Protein AF-A0A1G9RM24-F1 (afdb_monomer_lite)

Structure (mmCIF, N/CA/C/O backbone):
data_AF-A0A1G9RM24-F1
#
_entry.id   AF-A0A1G9RM24-F1
#
loop_
_atom_site.group_PDB
_atom_site.id
_atom_site.type_symbol
_atom_site.label_atom_id
_atom_site.label_alt_id
_atom_site.label_comp_id
_atom_site.label_asym_id
_atom_site.label_entity_id
_atom_site.label_seq_id
_atom_site.pdbx_PDB_ins_code
_atom_site.Cartn_x
_atom_site.Cartn_y
_atom_site.Cartn_z
_atom_site.occupancy
_atom_site.B_iso_or_equiv
_atom_site.auth_seq_id
_atom_site.auth_comp_id
_atom_site.auth_asym_id
_atom_site.auth_atom_id
_atom_site.pdbx_PDB_model_num
ATOM 1 N N . MET A 1 1 ? 29.812 5.566 -42.455 1.00 46.69 1 MET A N 1
ATOM 2 C CA . MET A 1 1 ? 30.088 6.665 -41.507 1.00 46.69 1 MET A CA 1
ATOM 3 C C . MET A 1 1 ? 29.855 6.110 -40.119 1.00 46.69 1 MET A C 1
ATOM 5 O O . MET A 1 1 ? 28.805 5.525 -39.901 1.00 46.69 1 MET A O 1
ATOM 9 N N . GLU A 1 2 ? 30.852 6.205 -39.249 1.00 59.94 2 GLU A N 1
ATOM 10 C CA . GLU A 1 2 ? 30.767 5.796 -37.844 1.00 59.94 2 GLU A CA 1
ATOM 11 C C . GLU A 1 2 ? 29.807 6.754 -37.115 1.00 59.94 2 GLU A C 1
ATOM 13 O O . GLU A 1 2 ? 29.920 7.972 -37.275 1.00 59.94 2 GLU A O 1
ATOM 18 N N . TYR A 1 3 ? 28.800 6.228 -36.412 1.00 70.19 3 TYR A N 1
ATOM 19 C CA . TYR A 1 3 ? 27.853 7.056 -35.663 1.00 70.19 3 TYR A CA 1
ATOM 20 C C . TYR A 1 3 ? 28.585 7.717 -34.492 1.00 70.19 3 TYR A C 1
ATOM 22 O O . TYR A 1 3 ? 29.198 7.029 -33.680 1.00 70.19 3 TYR A O 1
ATOM 30 N N . LYS A 1 4 ? 28.518 9.049 -34.396 1.00 71.62 4 LYS A N 1
ATOM 31 C CA . LYS A 1 4 ? 29.083 9.805 -33.274 1.00 71.62 4 LYS A CA 1
ATOM 32 C C . LYS A 1 4 ? 27.942 10.492 -32.518 1.00 71.62 4 LYS A C 1
ATOM 34 O O . LYS A 1 4 ? 27.356 11.424 -33.075 1.00 71.62 4 LYS A O 1
ATOM 39 N N . PRO A 1 5 ? 27.595 10.047 -31.297 1.00 74.31 5 PRO A N 1
ATOM 40 C CA . PRO A 1 5 ? 26.517 10.665 -30.534 1.00 74.31 5 PRO A CA 1
ATOM 41 C C . PRO A 1 5 ? 26.873 12.114 -30.187 1.00 74.31 5 PRO A C 1
ATOM 43 O O . PRO A 1 5 ? 28.010 12.405 -29.814 1.00 74.31 5 PRO A O 1
ATOM 46 N N . GLN A 1 6 ? 25.909 13.029 -30.324 1.00 81.00 6 GLN A N 1
ATOM 47 C CA . GLN A 1 6 ? 26.124 14.457 -30.055 1.00 81.00 6 GLN A CA 1
ATOM 48 C C . GLN A 1 6 ? 25.968 14.803 -28.569 1.00 81.00 6 GLN A C 1
ATOM 50 O O . GLN A 1 6 ? 26.536 15.787 -28.103 1.00 81.00 6 GLN A O 1
ATOM 55 N N . ASN A 1 7 ? 25.204 14.001 -27.827 1.00 90.50 7 ASN A N 1
ATOM 56 C CA . ASN A 1 7 ? 24.943 14.156 -26.399 1.00 90.50 7 ASN A CA 1
ATOM 57 C C . ASN A 1 7 ? 24.588 12.796 -25.761 1.00 90.50 7 ASN A C 1
ATOM 59 O O . ASN A 1 7 ? 24.486 11.779 -26.456 1.00 90.50 7 ASN A O 1
ATOM 63 N N . LEU A 1 8 ? 24.409 12.772 -24.436 1.00 93.44 8 LEU A N 1
ATOM 64 C CA . LEU A 1 8 ? 24.103 11.549 -23.688 1.00 93.44 8 LEU A CA 1
ATOM 65 C C . LEU A 1 8 ? 22.777 10.914 -24.135 1.00 93.44 8 LEU A C 1
ATOM 67 O O . LEU A 1 8 ? 22.719 9.698 -24.303 1.00 93.44 8 LEU A O 1
ATOM 71 N N . MET A 1 9 ? 21.728 11.705 -24.369 1.00 95.06 9 MET A N 1
ATOM 72 C CA . MET A 1 9 ? 20.428 11.170 -24.793 1.00 95.06 9 MET A CA 1
ATOM 73 C C . MET A 1 9 ? 20.490 10.496 -26.170 1.00 95.06 9 MET A C 1
ATOM 75 O O . MET A 1 9 ? 19.939 9.408 -26.343 1.00 95.06 9 MET A O 1
ATOM 79 N N . ASP A 1 10 ? 21.208 11.087 -27.128 1.00 93.56 10 ASP A N 1
ATOM 80 C CA . ASP A 1 10 ? 21.440 10.494 -28.453 1.00 93.56 10 ASP A CA 1
ATOM 81 C C . ASP A 1 10 ? 22.240 9.197 -28.357 1.00 93.56 10 ASP A C 1
ATOM 83 O O . ASP A 1 10 ? 21.997 8.238 -29.097 1.00 93.56 10 ASP A O 1
ATOM 87 N N . ARG A 1 11 ? 23.199 9.155 -27.428 1.00 95.00 11 ARG A N 1
ATOM 88 C CA . ARG A 1 11 ? 23.972 7.952 -27.153 1.00 95.00 11 ARG A CA 1
ATOM 89 C C . ARG A 1 11 ? 23.097 6.847 -26.572 1.00 95.00 11 ARG A C 1
ATOM 91 O O . ARG A 1 11 ? 23.087 5.751 -27.122 1.00 95.00 11 ARG A O 1
ATOM 98 N N . LEU A 1 12 ? 22.345 7.140 -25.510 1.00 96.38 12 LEU A N 1
ATOM 99 C CA . LEU A 1 12 ? 21.439 6.189 -24.864 1.00 96.38 12 LEU A CA 1
ATOM 100 C C . LEU A 1 12 ? 20.434 5.621 -25.867 1.00 96.38 12 LEU A C 1
ATOM 102 O O . LEU A 1 12 ? 20.298 4.404 -25.970 1.00 96.38 12 LEU A O 1
ATOM 106 N N . LYS A 1 13 ? 19.797 6.485 -26.665 1.00 95.31 13 LYS A N 1
ATOM 107 C CA . LYS A 1 13 ? 18.822 6.074 -27.682 1.00 95.31 13 LYS A CA 1
ATOM 108 C C . LYS A 1 13 ? 19.427 5.136 -28.726 1.00 95.31 13 LYS A C 1
ATOM 110 O O . LYS A 1 13 ? 18.808 4.135 -29.070 1.00 95.31 13 LYS A O 1
ATOM 115 N N . HIS A 1 14 ? 20.615 5.453 -29.236 1.00 95.69 14 HIS A N 1
ATOM 116 C CA . HIS A 1 14 ? 21.278 4.625 -30.242 1.00 95.69 14 HIS A CA 1
ATOM 117 C C . HIS A 1 14 ? 21.720 3.272 -29.670 1.00 95.69 14 HIS A C 1
ATOM 119 O O . HIS A 1 14 ? 21.400 2.221 -30.217 1.00 95.69 14 HIS A O 1
ATOM 125 N N . GLU A 1 15 ? 22.408 3.296 -28.531 1.00 96.62 15 GLU A N 1
ATOM 126 C CA . GLU A 1 15 ? 23.032 2.120 -27.915 1.00 96.62 15 GLU A CA 1
ATOM 127 C C . GLU A 1 15 ? 22.024 1.144 -27.295 1.00 96.62 15 GLU A C 1
ATOM 129 O O . GLU A 1 15 ? 22.338 -0.028 -27.090 1.00 96.62 15 GLU A O 1
ATOM 134 N N . THR A 1 16 ? 20.811 1.609 -26.987 1.00 96.75 16 THR A N 1
ATOM 135 C CA . THR A 1 16 ? 19.728 0.765 -26.457 1.00 96.75 16 THR A CA 1
ATOM 136 C C . THR A 1 16 ? 18.682 0.381 -27.508 1.00 96.75 16 THR A C 1
ATOM 138 O O . THR A 1 16 ? 17.772 -0.387 -27.203 1.00 96.75 16 THR A O 1
ATOM 141 N N . GLN A 1 17 ? 18.827 0.820 -28.766 1.00 95.88 17 GLN A N 1
ATOM 142 C CA . GLN A 1 17 ? 17.838 0.588 -29.827 1.00 95.88 17 GLN A CA 1
ATOM 143 C C . GLN A 1 17 ? 17.517 -0.901 -30.044 1.00 95.88 17 GLN A C 1
ATOM 145 O O . GLN A 1 17 ? 16.352 -1.273 -30.206 1.00 95.88 17 GLN A O 1
ATOM 150 N N . LEU A 1 18 ? 18.537 -1.766 -30.034 1.00 96.12 18 LEU A N 1
ATOM 151 C CA . LEU A 1 18 ? 18.345 -3.211 -30.196 1.00 96.12 18 LEU A CA 1
ATOM 152 C C . LEU A 1 18 ? 17.600 -3.833 -29.009 1.00 96.12 18 LEU A C 1
ATOM 154 O O . LEU A 1 18 ? 16.776 -4.719 -29.214 1.00 96.12 18 LEU A O 1
ATOM 158 N N . LEU A 1 19 ? 17.854 -3.353 -27.787 1.00 96.31 19 LEU A N 1
ATOM 159 C CA . LEU A 1 19 ? 17.168 -3.821 -26.579 1.00 96.31 19 LEU A CA 1
ATOM 160 C C . LEU A 1 19 ? 15.694 -3.416 -26.596 1.00 96.31 19 LEU A C 1
ATOM 162 O O . LEU A 1 19 ? 14.832 -4.244 -26.326 1.00 96.31 19 LEU A O 1
ATOM 166 N N . HIS A 1 20 ? 15.406 -2.177 -27.000 1.00 93.75 20 HIS A N 1
ATOM 167 C CA . HIS A 1 20 ? 14.040 -1.697 -27.197 1.00 93.75 20 HIS A CA 1
ATOM 168 C C . HIS A 1 20 ? 13.290 -2.546 -28.227 1.00 93.75 20 HIS A C 1
ATOM 170 O O . HIS A 1 20 ? 12.212 -3.059 -27.952 1.00 93.75 20 HIS A O 1
ATOM 176 N N . THR A 1 21 ? 13.917 -2.774 -29.386 1.00 94.62 21 THR A N 1
ATOM 177 C CA . THR A 1 21 ? 13.338 -3.595 -30.458 1.00 94.62 21 THR A CA 1
ATOM 178 C C . THR A 1 21 ? 13.074 -5.024 -29.980 1.00 94.62 21 THR A C 1
ATOM 180 O O . THR A 1 21 ? 12.050 -5.612 -30.310 1.00 94.62 21 THR A O 1
ATOM 183 N N . ARG A 1 22 ? 13.990 -5.612 -29.202 1.00 96.12 22 ARG A N 1
ATOM 184 C CA . ARG A 1 22 ? 13.810 -6.957 -28.643 1.00 96.12 22 ARG A CA 1
ATOM 185 C C . ARG A 1 22 ? 12.641 -7.005 -27.661 1.00 96.12 22 ARG A C 1
ATOM 187 O O . ARG A 1 22 ? 11.826 -7.915 -27.767 1.00 96.12 22 ARG A O 1
ATOM 194 N N . LEU A 1 23 ? 12.541 -6.014 -26.774 1.00 95.19 23 LEU A N 1
ATOM 195 C CA . LEU A 1 23 ? 11.454 -5.890 -25.804 1.00 95.19 23 LEU A CA 1
ATOM 196 C C . LEU A 1 23 ? 10.088 -5.803 -26.502 1.00 95.19 23 LEU A C 1
ATOM 198 O O . LEU A 1 23 ? 9.200 -6.582 -26.180 1.00 95.19 23 LEU A O 1
ATOM 202 N N . GLU A 1 24 ? 9.936 -4.927 -27.498 1.00 93.81 24 GLU A N 1
ATOM 203 C CA . GLU A 1 24 ? 8.676 -4.745 -28.244 1.00 93.81 24 GLU A CA 1
ATOM 204 C C . GLU A 1 24 ? 8.248 -5.986 -29.041 1.00 93.81 24 GLU A C 1
ATOM 206 O O . GLU A 1 24 ? 7.064 -6.183 -29.300 1.00 93.81 24 GLU A O 1
ATOM 211 N N . ASN A 1 25 ? 9.198 -6.845 -29.419 1.00 96.38 25 ASN A N 1
ATOM 212 C CA . ASN A 1 25 ? 8.920 -8.086 -30.143 1.00 96.38 25 ASN A CA 1
ATOM 213 C C . ASN A 1 25 ? 8.575 -9.271 -29.225 1.00 96.38 25 ASN A C 1
ATOM 215 O O . ASN A 1 25 ? 8.370 -10.384 -29.719 1.00 96.38 25 ASN A O 1
ATOM 219 N N . LEU A 1 26 ? 8.511 -9.072 -27.904 1.00 98.12 26 LEU A N 1
ATOM 220 C CA . LEU A 1 26 ? 8.109 -10.138 -26.993 1.00 98.12 26 LEU A CA 1
ATOM 221 C C . LEU A 1 26 ? 6.642 -10.550 -27.218 1.00 98.12 26 LEU A C 1
ATOM 223 O O . LEU A 1 26 ? 5.790 -9.703 -27.511 1.00 98.12 26 LEU A O 1
ATOM 227 N N . PRO A 1 27 ? 6.301 -11.835 -26.987 1.00 98.25 27 PRO A N 1
ATOM 228 C CA . PRO A 1 27 ? 4.932 -12.340 -27.114 1.00 98.25 27 PRO A CA 1
ATOM 229 C C . PRO A 1 27 ? 3.879 -11.537 -26.337 1.00 98.25 27 PRO A C 1
ATOM 231 O O . PRO A 1 27 ? 2.738 -11.442 -26.785 1.00 98.25 27 PRO A O 1
ATOM 234 N N . PHE A 1 28 ? 4.260 -10.931 -25.207 1.00 97.88 28 PHE A N 1
ATOM 235 C CA . PHE A 1 28 ? 3.405 -10.039 -24.421 1.00 97.88 28 PHE A CA 1
ATOM 236 C C . PHE A 1 28 ? 2.816 -8.894 -25.260 1.00 97.88 28 PHE A C 1
ATOM 238 O O . PHE A 1 28 ? 1.601 -8.700 -25.265 1.00 97.88 28 PHE A O 1
ATOM 245 N N . PHE A 1 29 ? 3.650 -8.156 -26.001 1.00 96.44 29 PHE A N 1
ATOM 246 C CA . PHE A 1 29 ? 3.205 -6.991 -26.774 1.00 96.44 29 PHE A CA 1
ATOM 247 C C . PHE A 1 29 ? 2.392 -7.401 -28.001 1.00 96.44 29 PHE A C 1
ATOM 249 O O . PHE A 1 29 ? 1.403 -6.750 -28.333 1.00 96.44 29 PHE A O 1
ATOM 256 N N . ALA A 1 30 ? 2.735 -8.533 -28.622 1.00 96.56 30 ALA A N 1
ATOM 257 C CA . ALA A 1 30 ? 1.914 -9.116 -29.678 1.00 96.56 30 ALA A CA 1
ATOM 258 C C . ALA A 1 30 ? 0.512 -9.497 -29.161 1.00 96.56 30 ALA A C 1
ATOM 260 O O . ALA A 1 30 ? -0.490 -9.214 -29.819 1.00 96.56 30 ALA A O 1
ATOM 261 N N . ALA A 1 31 ? 0.416 -10.104 -27.974 1.00 97.12 31 ALA A N 1
ATOM 262 C CA . ALA A 1 31 ? -0.866 -10.428 -27.349 1.00 97.12 31 ALA A CA 1
ATOM 263 C C . ALA A 1 31 ? -1.656 -9.171 -26.948 1.00 97.12 31 ALA A C 1
ATOM 265 O O . ALA A 1 31 ? -2.879 -9.146 -27.096 1.00 97.12 31 ALA A O 1
ATOM 266 N N . LEU A 1 32 ? -0.971 -8.124 -26.480 1.00 95.50 32 LEU A N 1
ATOM 267 C CA . LEU A 1 32 ? -1.572 -6.834 -26.148 1.00 95.50 32 LEU A CA 1
ATOM 268 C C . LEU A 1 32 ? -2.204 -6.175 -27.382 1.00 95.50 32 LEU A C 1
ATOM 270 O O . LEU A 1 32 ? -3.405 -5.900 -27.381 1.00 95.50 32 LEU A O 1
ATOM 274 N N . ALA A 1 33 ? -1.430 -6.017 -28.459 1.00 94.50 33 ALA A N 1
ATOM 275 C CA . ALA A 1 33 ? -1.893 -5.415 -29.710 1.00 94.50 33 ALA A CA 1
ATOM 276 C C . ALA A 1 33 ? -3.074 -6.185 -30.330 1.00 94.50 33 ALA A C 1
ATOM 278 O O . ALA A 1 33 ? -4.032 -5.591 -30.822 1.00 94.50 33 ALA A O 1
ATOM 279 N N . ASN A 1 34 ? -3.049 -7.519 -30.244 1.00 94.81 34 ASN A N 1
ATOM 280 C CA . ASN A 1 34 ? -4.121 -8.374 -30.758 1.00 94.81 34 ASN A CA 1
ATOM 281 C C . ASN A 1 34 ? -5.348 -8.459 -29.830 1.00 94.81 34 ASN A C 1
ATOM 283 O O . ASN A 1 34 ? -6.329 -9.115 -30.178 1.00 94.81 34 ASN A O 1
ATOM 287 N N . GLY A 1 35 ? -5.318 -7.824 -28.651 1.00 92.81 35 GLY A N 1
ATOM 288 C CA . GLY A 1 35 ? -6.415 -7.872 -27.681 1.00 92.81 35 GLY A CA 1
ATOM 289 C C . GLY A 1 35 ? -6.618 -9.248 -27.038 1.00 92.81 35 GLY A C 1
ATOM 290 O O . GLY A 1 35 ? -7.720 -9.553 -26.589 1.00 92.81 35 GLY A O 1
ATOM 291 N N . THR A 1 36 ? -5.578 -10.085 -27.004 1.00 94.88 36 THR A N 1
ATOM 292 C CA . THR A 1 36 ? -5.604 -11.435 -26.416 1.00 94.88 36 THR A CA 1
ATOM 293 C C . THR A 1 36 ? -4.818 -11.532 -25.108 1.00 94.88 36 THR A C 1
ATOM 295 O O . THR A 1 36 ? -4.676 -12.627 -24.567 1.00 94.88 36 THR A O 1
ATOM 298 N N . LEU A 1 37 ? -4.266 -10.420 -24.610 1.00 96.38 37 LEU A N 1
ATOM 299 C CA . LEU A 1 37 ? -3.521 -10.394 -23.354 1.00 96.38 37 LEU A CA 1
ATOM 300 C C . LEU A 1 37 ? -4.465 -10.665 -22.164 1.00 96.38 37 LEU A C 1
ATOM 302 O O . LEU A 1 37 ? -5.446 -9.939 -21.990 1.00 96.38 37 LEU A O 1
ATOM 306 N N . PRO A 1 38 ? -4.182 -11.668 -21.314 1.00 95.44 38 PRO A N 1
ATOM 307 C CA . PRO A 1 38 ? -4.980 -11.917 -20.120 1.00 95.44 38 PRO A CA 1
ATOM 308 C C . PRO A 1 38 ? -4.902 -10.758 -19.121 1.00 95.44 38 PRO A C 1
ATOM 310 O O . PRO A 1 38 ? -3.823 -10.215 -18.874 1.00 95.44 38 PRO A O 1
ATOM 313 N N . LEU A 1 39 ? -6.014 -10.462 -18.438 1.00 94.25 39 LEU A N 1
ATOM 314 C CA . LEU A 1 39 ? -6.039 -9.461 -17.362 1.00 94.25 39 LEU A CA 1
ATOM 315 C C . LEU A 1 39 ? -4.988 -9.751 -16.278 1.00 94.25 39 LEU A C 1
ATOM 317 O O . LEU A 1 39 ? -4.379 -8.830 -15.739 1.00 94.25 39 LEU A O 1
ATOM 321 N N . ALA A 1 40 ? -4.731 -11.029 -15.982 1.00 94.75 40 ALA A N 1
ATOM 322 C CA . ALA A 1 40 ? -3.721 -11.413 -15.004 1.00 94.75 40 ALA A CA 1
ATOM 323 C C . ALA A 1 40 ? -2.305 -10.974 -15.398 1.00 94.75 40 ALA A C 1
ATOM 325 O O . ALA A 1 40 ? -1.547 -10.555 -14.524 1.00 94.75 40 ALA A O 1
ATOM 326 N N . SER A 1 41 ? -1.965 -11.008 -16.690 1.00 97.25 41 SER A N 1
ATOM 327 C CA . SER A 1 41 ? -0.704 -10.464 -17.196 1.00 97.25 41 SER A CA 1
ATOM 328 C C . SER A 1 41 ? -0.677 -8.945 -17.020 1.00 97.25 41 SER A C 1
ATOM 330 O O . SER A 1 41 ? 0.289 -8.402 -16.498 1.00 97.25 41 SER A O 1
ATOM 332 N N . TYR A 1 42 ? -1.759 -8.243 -17.354 1.00 96.56 42 TYR A N 1
ATOM 333 C CA . TYR A 1 42 ? -1.798 -6.790 -17.183 1.00 96.56 42 TYR A CA 1
ATOM 334 C C . TYR A 1 42 ? -1.654 -6.353 -15.713 1.00 96.56 42 TYR A C 1
ATOM 336 O O . TYR A 1 42 ? -0.775 -5.561 -15.377 1.00 96.56 42 TYR A O 1
ATOM 344 N N . MET A 1 43 ? -2.434 -6.937 -14.800 1.00 95.31 43 MET A N 1
ATOM 345 C CA . MET A 1 43 ? -2.352 -6.605 -13.372 1.00 95.31 43 MET A CA 1
ATOM 346 C C . MET A 1 43 ? -0.972 -6.917 -12.774 1.00 95.31 43 MET A C 1
ATOM 348 O O . MET A 1 43 ? -0.478 -6.162 -11.938 1.00 95.31 43 MET A O 1
ATOM 352 N N . ASN A 1 44 ? -0.324 -8.006 -13.199 1.00 96.75 44 ASN A N 1
ATOM 353 C CA . ASN A 1 44 ? 1.028 -8.329 -12.743 1.00 96.75 44 ASN A CA 1
ATOM 354 C C . ASN A 1 44 ? 2.092 -7.379 -13.317 1.00 96.75 44 ASN A C 1
ATOM 356 O O . ASN A 1 44 ? 3.064 -7.089 -12.620 1.00 96.75 44 ASN A O 1
ATOM 360 N N . GLN A 1 45 ? 1.888 -6.828 -14.519 1.00 97.62 45 GLN A N 1
ATOM 361 C CA . GLN A 1 45 ? 2.728 -5.752 -15.053 1.00 97.62 45 GLN A CA 1
ATOM 362 C C . GLN A 1 45 ? 2.633 -4.499 -14.174 1.00 97.62 45 GLN A C 1
ATOM 364 O O . GLN A 1 45 ? 3.658 -3.965 -13.750 1.00 97.62 45 GLN A O 1
ATOM 369 N N . LEU A 1 46 ? 1.410 -4.072 -13.839 1.00 96.81 46 LEU A N 1
ATOM 370 C CA . LEU A 1 46 ? 1.186 -2.913 -12.972 1.00 96.81 46 LEU A CA 1
ATOM 371 C C . LEU A 1 46 ? 1.837 -3.103 -11.596 1.00 96.81 46 LEU A C 1
ATOM 373 O O . LEU A 1 46 ? 2.479 -2.184 -11.097 1.00 96.81 46 LEU A O 1
ATOM 377 N N . ARG A 1 47 ? 1.750 -4.299 -10.996 1.00 95.94 47 ARG A N 1
ATOM 378 C CA . ARG A 1 47 ? 2.425 -4.605 -9.719 1.00 95.94 47 ARG A CA 1
ATOM 379 C C . ARG A 1 47 ? 3.947 -4.551 -9.832 1.00 95.94 47 ARG A C 1
ATOM 381 O O . ARG A 1 47 ? 4.591 -3.918 -8.998 1.00 95.94 47 ARG A O 1
ATOM 388 N N . ALA A 1 48 ? 4.525 -5.161 -10.868 1.00 96.88 48 ALA A N 1
ATOM 389 C CA . ALA A 1 48 ? 5.970 -5.122 -11.099 1.00 96.88 48 ALA A CA 1
ATOM 390 C C . ALA A 1 48 ? 6.478 -3.679 -11.247 1.00 96.88 48 ALA A C 1
ATOM 392 O O . ALA A 1 48 ? 7.490 -3.294 -10.657 1.00 96.88 48 ALA A O 1
ATOM 393 N N . PHE A 1 49 ? 5.735 -2.855 -11.985 1.00 97.50 49 PHE A N 1
ATOM 394 C CA . PHE A 1 49 ? 6.054 -1.444 -12.151 1.00 97.50 49 PHE A CA 1
ATOM 395 C C . PHE A 1 49 ? 5.801 -0.633 -10.884 1.00 97.50 49 PHE A C 1
ATOM 397 O O . PHE A 1 49 ? 6.603 0.248 -10.586 1.00 97.50 49 PHE A O 1
ATOM 404 N N . ALA A 1 50 ? 4.773 -0.943 -10.090 1.00 96.62 50 ALA A N 1
ATOM 405 C CA . ALA A 1 50 ? 4.551 -0.299 -8.796 1.00 96.62 50 ALA A CA 1
ATOM 406 C C . ALA A 1 50 ? 5.760 -0.511 -7.873 1.00 96.62 50 ALA A C 1
ATOM 408 O O . ALA A 1 50 ? 6.249 0.446 -7.275 1.00 96.62 50 ALA A O 1
ATOM 409 N N . THR A 1 51 ? 6.321 -1.723 -7.850 1.00 95.62 51 THR A N 1
ATOM 410 C CA . THR A 1 51 ? 7.559 -2.035 -7.121 1.00 95.62 51 THR A CA 1
ATOM 411 C C . THR A 1 51 ? 8.755 -1.224 -7.635 1.00 95.62 51 THR A C 1
ATOM 413 O O . THR A 1 51 ? 9.481 -0.621 -6.838 1.00 95.62 51 THR A O 1
ATOM 416 N N . ALA A 1 52 ? 8.959 -1.159 -8.956 1.00 95.62 52 ALA A N 1
ATOM 417 C CA . ALA A 1 52 ? 10.089 -0.445 -9.556 1.00 95.62 52 ALA A CA 1
ATOM 418 C C . ALA A 1 52 ? 9.993 1.084 -9.376 1.00 95.62 52 ALA A C 1
ATOM 420 O O . ALA A 1 52 ? 10.919 1.701 -8.842 1.00 95.62 52 ALA A O 1
ATOM 421 N N . PHE A 1 53 ? 8.869 1.696 -9.766 1.00 95.75 53 PHE A N 1
ATOM 422 C CA . PHE A 1 53 ? 8.644 3.139 -9.638 1.00 95.75 53 PHE A CA 1
ATOM 423 C C . PHE A 1 53 ? 8.546 3.575 -8.180 1.00 95.75 53 PHE A C 1
ATOM 425 O O . PHE A 1 53 ? 9.160 4.575 -7.825 1.00 95.75 53 PHE A O 1
ATOM 432 N N . GLY A 1 54 ? 7.864 2.818 -7.315 1.00 94.56 54 GLY A N 1
ATOM 433 C CA . GLY A 1 54 ? 7.804 3.124 -5.885 1.00 94.56 54 GLY A CA 1
ATOM 434 C C . GLY A 1 54 ? 9.195 3.134 -5.246 1.00 94.56 54 GLY A C 1
ATOM 435 O O . GLY A 1 54 ? 9.530 4.048 -4.494 1.00 94.56 54 GLY A O 1
ATOM 436 N N . THR A 1 55 ? 10.055 2.178 -5.618 1.00 94.12 55 THR A N 1
ATOM 437 C CA . THR A 1 55 ? 11.446 2.140 -5.141 1.00 94.12 55 THR A CA 1
ATOM 438 C C . THR A 1 55 ? 12.266 3.320 -5.664 1.00 94.12 55 THR A C 1
ATOM 440 O O . THR A 1 55 ? 12.992 3.951 -4.894 1.00 94.12 55 THR A O 1
ATOM 443 N N . LEU A 1 56 ? 12.145 3.640 -6.954 1.00 92.81 56 LEU A N 1
ATOM 444 C CA . LEU A 1 56 ? 12.850 4.766 -7.565 1.00 92.81 56 LEU A CA 1
ATOM 445 C C . LEU A 1 56 ? 12.406 6.107 -6.963 1.00 92.81 56 LEU A C 1
ATOM 447 O O . LEU A 1 56 ? 13.236 6.957 -6.645 1.00 92.81 56 LEU A O 1
ATOM 451 N N . GLU A 1 57 ? 11.100 6.294 -6.781 1.00 92.94 57 GLU A N 1
ATOM 452 C CA . GLU A 1 57 ? 10.531 7.504 -6.196 1.00 92.94 57 GLU A CA 1
ATOM 453 C C . GLU A 1 57 ? 10.879 7.654 -4.716 1.00 92.94 57 GLU A C 1
ATOM 455 O O . GLU A 1 57 ? 11.185 8.761 -4.277 1.00 92.94 57 GLU A O 1
ATOM 460 N N . HIS A 1 58 ? 10.946 6.555 -3.963 1.00 89.75 58 HIS A N 1
ATOM 461 C CA . HIS A 1 58 ? 11.433 6.586 -2.589 1.00 89.75 58 HIS A CA 1
ATOM 462 C C . HIS A 1 58 ? 12.920 6.957 -2.502 1.00 89.75 58 HIS A C 1
ATOM 464 O O . HIS A 1 58 ? 13.300 7.751 -1.637 1.00 89.75 58 HIS A O 1
ATOM 470 N N . ALA A 1 59 ? 13.757 6.454 -3.419 1.00 86.62 59 ALA A N 1
ATOM 471 C CA . ALA A 1 59 ? 15.191 6.755 -3.435 1.00 86.62 59 ALA A CA 1
ATOM 472 C C . ALA A 1 59 ? 15.473 8.268 -3.526 1.00 86.62 59 ALA A C 1
ATOM 474 O O . ALA A 1 59 ? 16.452 8.739 -2.943 1.00 86.62 59 ALA A O 1
ATOM 475 N N . LYS A 1 60 ? 14.575 9.049 -4.152 1.00 83.56 60 LYS A N 1
ATOM 476 C CA . LYS A 1 60 ? 14.637 10.524 -4.200 1.00 83.56 60 LYS A CA 1
ATOM 477 C C . LYS A 1 60 ? 14.850 11.152 -2.822 1.00 83.56 60 LYS A C 1
ATOM 479 O O . LYS A 1 60 ? 15.615 12.104 -2.698 1.00 83.56 60 LYS A O 1
ATOM 484 N N . THR A 1 61 ? 14.206 10.604 -1.791 1.00 82.31 61 THR A N 1
ATOM 485 C CA . THR A 1 61 ? 14.217 11.163 -0.429 1.00 82.31 61 THR A CA 1
ATOM 486 C C . THR A 1 61 ? 15.581 11.065 0.257 1.00 82.31 61 THR A C 1
ATOM 488 O O . THR A 1 61 ? 15.895 11.885 1.117 1.00 82.31 61 THR A O 1
ATOM 491 N N . SER A 1 62 ? 16.411 10.098 -0.141 1.00 81.06 62 SER A N 1
ATOM 492 C CA . SER A 1 62 ? 17.757 9.891 0.407 1.00 81.06 62 SER A CA 1
ATOM 493 C C . SER A 1 62 ? 18.871 10.575 -0.395 1.00 81.06 62 SER A C 1
ATOM 495 O O . SER A 1 62 ? 19.985 10.725 0.111 1.00 81.06 62 SER A O 1
ATOM 497 N N . LEU A 1 63 ? 18.594 10.997 -1.634 1.00 83.06 63 LEU A N 1
ATOM 498 C CA . LEU A 1 63 ? 19.604 11.553 -2.533 1.00 83.06 63 LEU A CA 1
ATOM 499 C C . LEU A 1 63 ? 20.025 12.969 -2.123 1.00 83.06 63 LEU A C 1
ATOM 501 O O . LEU A 1 63 ? 19.197 13.864 -1.941 1.00 83.06 63 LEU A O 1
ATOM 505 N N . GLN A 1 64 ? 21.337 13.188 -2.026 1.00 81.31 64 GLN A N 1
ATOM 506 C CA . GLN A 1 64 ? 21.906 14.486 -1.646 1.00 81.31 64 GLN A CA 1
ATOM 507 C C . GLN A 1 64 ? 22.113 15.419 -2.847 1.00 81.31 64 GLN A C 1
ATOM 509 O O . GLN A 1 64 ? 21.936 16.628 -2.710 1.00 81.31 64 GLN A O 1
ATOM 514 N N . GLU A 1 65 ? 22.417 14.861 -4.023 1.00 83.81 65 GLU A N 1
ATOM 515 C CA . GLU A 1 65 ? 22.766 15.611 -5.235 1.00 83.81 65 GLU A CA 1
ATOM 516 C C . GLU A 1 65 ? 21.545 16.308 -5.872 1.00 83.81 65 GLU A C 1
ATOM 518 O O . GLU A 1 65 ? 20.670 15.630 -6.427 1.00 83.81 65 GLU A O 1
ATOM 523 N N . PRO A 1 66 ? 21.468 17.657 -5.867 1.00 84.88 66 PRO A N 1
ATOM 524 C CA . PRO A 1 66 ? 20.301 18.385 -6.376 1.00 84.88 66 PRO A CA 1
ATOM 525 C C . PRO A 1 66 ? 20.014 18.137 -7.862 1.00 84.88 66 PRO A C 1
ATOM 527 O O . PRO A 1 66 ? 18.854 18.074 -8.257 1.00 84.88 66 PRO A O 1
ATOM 530 N N . ALA A 1 67 ? 21.060 17.958 -8.675 1.00 83.06 67 ALA A N 1
ATOM 531 C CA . ALA A 1 67 ? 20.947 17.682 -10.107 1.00 83.06 67 ALA A CA 1
ATOM 532 C C . ALA A 1 67 ? 20.197 16.369 -10.398 1.00 83.06 67 ALA A C 1
ATOM 534 O O . ALA A 1 67 ? 19.320 16.317 -11.260 1.00 83.06 67 ALA A O 1
ATOM 535 N N . ILE A 1 68 ? 20.511 15.316 -9.640 1.00 84.81 68 ILE A N 1
ATOM 536 C CA . ILE A 1 68 ? 19.903 13.987 -9.788 1.00 84.81 68 ILE A CA 1
ATOM 537 C C . ILE A 1 68 ? 18.461 14.011 -9.270 1.00 84.81 68 ILE A C 1
ATOM 539 O O . ILE A 1 68 ? 17.570 13.441 -9.899 1.00 84.81 68 ILE A O 1
ATOM 543 N N . ARG A 1 69 ? 18.206 14.725 -8.164 1.00 88.06 69 ARG A N 1
ATOM 544 C CA . ARG A 1 69 ? 16.839 14.934 -7.665 1.00 88.06 69 ARG A CA 1
ATOM 545 C C . ARG A 1 69 ? 15.958 15.643 -8.691 1.00 88.06 69 ARG A C 1
ATOM 547 O O . ARG A 1 69 ? 14.869 15.154 -8.963 1.00 88.06 69 ARG A O 1
ATOM 554 N N . ALA A 1 70 ? 16.453 16.710 -9.320 1.00 87.50 70 ALA A N 1
ATOM 555 C CA . ALA A 1 70 ? 15.700 17.446 -10.335 1.00 87.50 70 ALA A CA 1
ATOM 556 C C . ALA A 1 70 ? 15.282 16.554 -11.519 1.00 87.50 70 ALA A C 1
ATOM 558 O O . ALA A 1 70 ? 14.157 16.659 -11.996 1.00 87.50 70 ALA A O 1
ATOM 559 N N . LEU A 1 71 ? 16.151 15.636 -11.963 1.00 90.00 71 LEU A N 1
ATOM 560 C CA . LEU A 1 71 ? 15.826 14.653 -13.009 1.00 90.00 71 LEU A CA 1
ATOM 561 C C . LEU A 1 71 ? 14.732 13.673 -12.583 1.00 90.00 71 LEU A C 1
ATOM 563 O O . LEU A 1 71 ? 13.868 13.302 -13.374 1.00 90.00 71 LEU A O 1
ATOM 567 N N . LEU A 1 72 ? 14.782 13.245 -11.328 1.00 87.44 72 LEU A N 1
ATOM 568 C CA . LEU A 1 72 ? 13.805 12.343 -10.744 1.00 87.44 72 LEU A CA 1
ATOM 569 C C . LEU A 1 72 ? 12.452 13.031 -10.495 1.00 87.44 72 LEU A C 1
ATOM 571 O O . LEU A 1 72 ? 11.427 12.359 -10.471 1.00 87.44 72 LEU A O 1
ATOM 575 N N . GLU A 1 73 ? 12.425 14.348 -10.323 1.00 89.56 73 GLU A N 1
ATOM 576 C CA . GLU A 1 73 ? 11.219 15.163 -10.114 1.00 89.56 73 GLU A CA 1
ATOM 577 C C . GLU A 1 73 ? 10.519 15.580 -11.416 1.00 89.56 73 GLU A C 1
ATOM 579 O O . GLU A 1 73 ? 9.476 16.231 -11.367 1.00 89.56 73 GLU A O 1
ATOM 584 N N . VAL A 1 74 ? 11.049 15.206 -12.585 1.00 91.19 74 VAL A N 1
ATOM 585 C CA . VAL A 1 74 ? 10.387 15.510 -13.857 1.00 91.19 74 VAL A CA 1
ATOM 586 C C . VAL A 1 74 ? 9.102 14.693 -13.998 1.00 91.19 74 VAL A C 1
ATOM 588 O O . VAL A 1 74 ? 9.138 13.463 -14.078 1.00 91.19 74 VAL A O 1
ATOM 591 N N . GLY A 1 75 ? 7.983 15.407 -14.110 1.00 89.81 75 GLY A N 1
ATOM 592 C CA . GLY A 1 75 ? 6.659 14.826 -14.308 1.00 89.81 75 GLY A CA 1
ATOM 593 C C . GLY A 1 75 ? 5.942 14.483 -13.004 1.00 89.81 75 GLY A C 1
ATOM 594 O O . GLY A 1 75 ? 6.424 14.716 -11.897 1.00 89.81 75 GLY A O 1
ATOM 595 N N . GLU A 1 76 ? 4.737 13.948 -13.153 1.00 91.44 76 GLU A N 1
ATOM 596 C CA . GLU A 1 76 ? 3.913 13.492 -12.033 1.00 91.44 76 GLU A CA 1
ATOM 597 C C . GLU A 1 76 ? 4.369 12.114 -11.516 1.00 91.44 76 GLU A C 1
ATOM 599 O O . GLU A 1 76 ? 5.093 11.379 -12.190 1.00 91.44 76 GLU A O 1
ATOM 604 N N . SER A 1 77 ? 3.940 11.741 -10.306 1.00 93.69 77 SER A N 1
ATOM 605 C CA . SER A 1 77 ? 4.281 10.440 -9.713 1.00 93.69 77 SER A CA 1
ATOM 606 C C . SER A 1 77 ? 3.672 9.295 -10.523 1.00 93.69 77 SER A C 1
ATOM 608 O O . SER A 1 77 ? 2.456 9.097 -10.560 1.00 93.69 77 SER A O 1
ATOM 610 N N . ARG A 1 78 ? 4.543 8.487 -11.127 1.00 94.88 78 ARG A N 1
ATOM 611 C CA . ARG A 1 78 ? 4.163 7.292 -11.887 1.00 94.88 78 ARG A CA 1
ATOM 612 C C . ARG A 1 78 ? 3.669 6.201 -10.953 1.00 94.88 78 ARG A C 1
ATOM 614 O O . ARG A 1 78 ? 2.730 5.484 -11.289 1.00 94.88 78 ARG A O 1
ATOM 621 N N . PHE A 1 79 ? 4.260 6.120 -9.762 1.00 95.38 79 PHE A N 1
ATOM 622 C CA . PHE A 1 79 ? 3.794 5.239 -8.700 1.00 95.38 79 PHE A CA 1
ATOM 623 C C . PHE A 1 79 ? 2.345 5.545 -8.295 1.00 95.38 79 PHE A C 1
ATOM 625 O O . PHE A 1 79 ? 1.556 4.622 -8.116 1.00 95.38 79 PHE A O 1
ATOM 632 N N . THR A 1 80 ? 1.954 6.822 -8.238 1.00 94.69 80 THR A N 1
ATOM 633 C CA . THR A 1 80 ? 0.568 7.208 -7.923 1.00 94.69 80 THR A CA 1
ATOM 634 C C . THR A 1 80 ? -0.420 6.732 -8.991 1.00 94.69 80 THR A C 1
ATOM 636 O O . THR A 1 80 ? -1.468 6.199 -8.632 1.00 94.69 80 THR A O 1
ATOM 639 N N . HIS A 1 81 ? -0.083 6.841 -10.283 1.00 95.44 81 HIS A N 1
ATOM 640 C CA . HIS A 1 81 ? -0.914 6.282 -11.361 1.00 95.44 81 HIS A CA 1
ATOM 641 C C . HIS A 1 81 ? -1.065 4.762 -11.228 1.00 95.44 81 HIS A C 1
ATOM 643 O O . HIS A 1 81 ? -2.171 4.242 -11.307 1.00 95.44 81 HIS A O 1
ATOM 649 N N . LEU A 1 82 ? 0.028 4.054 -10.926 1.00 96.56 82 LEU A N 1
ATOM 650 C CA . LEU A 1 82 ? 0.006 2.601 -10.726 1.00 96.56 82 LEU A CA 1
ATOM 651 C C . LEU A 1 82 ? -0.870 2.189 -9.534 1.00 96.56 82 LEU A C 1
ATOM 653 O O . LEU A 1 82 ? -1.598 1.203 -9.619 1.00 96.56 82 LEU A O 1
ATOM 657 N N . LEU A 1 83 ? -0.829 2.941 -8.430 1.00 94.69 83 LEU A N 1
ATOM 658 C CA . LEU A 1 83 ? -1.685 2.687 -7.269 1.00 94.69 83 LEU A CA 1
ATOM 659 C C . LEU A 1 83 ? -3.170 2.900 -7.583 1.00 94.69 83 LEU A C 1
ATOM 661 O O . LEU A 1 83 ? -3.998 2.114 -7.122 1.00 94.69 83 LEU A O 1
ATOM 665 N N . ARG A 1 84 ? -3.506 3.937 -8.358 1.00 93.56 84 ARG A N 1
ATOM 666 C CA . ARG A 1 84 ? -4.884 4.184 -8.805 1.00 93.56 84 ARG A CA 1
ATOM 667 C C . ARG A 1 84 ? -5.363 3.083 -9.737 1.00 93.56 84 ARG A C 1
ATOM 669 O O . ARG A 1 84 ? -6.434 2.529 -9.500 1.00 93.56 84 ARG A O 1
ATOM 676 N N . ASP A 1 85 ? -4.528 2.691 -10.697 1.00 95.19 85 ASP A N 1
ATOM 677 C CA . ASP A 1 85 ? -4.873 1.625 -11.628 1.00 95.19 85 ASP A CA 1
ATOM 678 C C . ASP A 1 85 ? -5.106 0.298 -10.910 1.00 95.19 85 ASP A C 1
ATOM 680 O O . ASP A 1 85 ? -6.117 -0.361 -11.133 1.00 95.19 85 ASP A O 1
ATOM 684 N N . LEU A 1 86 ? -4.221 -0.079 -9.985 1.00 93.19 86 LEU A N 1
ATOM 685 C CA . LEU A 1 86 ? -4.398 -1.283 -9.171 1.00 93.19 86 LEU A CA 1
ATOM 686 C C . LEU A 1 86 ? -5.664 -1.214 -8.302 1.00 93.19 86 LEU A C 1
ATOM 688 O O . LEU A 1 86 ? -6.337 -2.232 -8.133 1.00 93.19 86 LEU A O 1
ATOM 692 N N . GLY A 1 87 ? -6.026 -0.025 -7.810 1.00 90.38 87 GLY A N 1
ATOM 693 C CA . GLY A 1 87 ? -7.278 0.214 -7.090 1.00 90.38 87 GLY A CA 1
ATOM 694 C C . GLY A 1 87 ? -8.527 -0.083 -7.927 1.00 90.38 87 GLY A C 1
ATOM 695 O O . GLY A 1 87 ? -9.494 -0.636 -7.402 1.00 90.38 87 GLY A O 1
ATOM 696 N N . CYS A 1 88 ? -8.492 0.181 -9.238 1.00 91.12 88 CYS A N 1
ATOM 697 C CA . CYS A 1 88 ? -9.582 -0.138 -10.167 1.00 91.12 88 CYS A CA 1
ATOM 698 C C . CYS A 1 88 ? -9.835 -1.651 -10.330 1.00 91.12 88 CYS A C 1
ATOM 700 O O . CYS A 1 88 ? -10.915 -2.045 -10.773 1.00 91.12 88 CYS A O 1
ATOM 702 N N . PHE A 1 89 ? -8.870 -2.503 -9.967 1.00 88.25 89 PHE A N 1
ATOM 703 C CA . PHE A 1 89 ? -8.970 -3.964 -10.079 1.00 88.25 89 PHE A CA 1
ATOM 704 C C . PHE A 1 89 ? -9.038 -4.687 -8.723 1.00 88.25 89 PHE A C 1
ATOM 706 O O . PHE A 1 89 ? -8.908 -5.915 -8.674 1.00 88.25 89 PHE A O 1
ATOM 713 N N . GLY A 1 90 ? -9.214 -3.954 -7.617 1.00 76.75 90 GLY A N 1
ATOM 714 C CA . GLY A 1 90 ? -9.120 -4.502 -6.259 1.00 76.75 90 GLY A CA 1
ATOM 715 C C . GLY A 1 90 ? -10.083 -5.662 -5.964 1.00 76.75 90 GLY A C 1
ATOM 716 O O . GLY A 1 90 ? -9.759 -6.549 -5.181 1.00 76.75 90 GLY A O 1
ATOM 717 N N . ASP A 1 91 ? -11.236 -5.724 -6.633 1.00 80.44 91 ASP A N 1
AT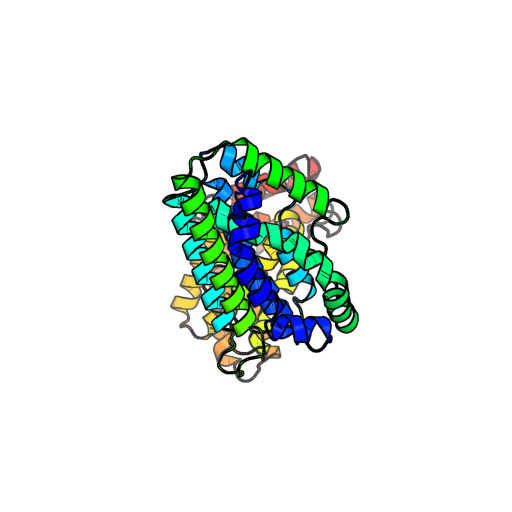OM 718 C CA . ASP A 1 91 ? -12.243 -6.782 -6.470 1.00 80.44 91 ASP A CA 1
ATOM 719 C C . ASP A 1 91 ? -11.911 -8.086 -7.224 1.00 80.44 91 ASP A C 1
ATOM 721 O O . ASP A 1 91 ? -12.427 -9.157 -6.890 1.00 80.44 91 ASP A O 1
ATOM 725 N N . LYS A 1 92 ? -11.023 -8.032 -8.225 1.00 84.88 92 LYS A N 1
ATOM 726 C CA . LYS A 1 92 ? -10.701 -9.178 -9.094 1.00 84.88 92 LYS A CA 1
ATOM 727 C C . LYS A 1 92 ? -9.893 -10.250 -8.366 1.00 84.88 92 LYS A C 1
ATOM 729 O O . LYS A 1 92 ? -10.028 -11.443 -8.671 1.00 84.88 92 LYS A O 1
ATOM 734 N N . MET A 1 93 ? -9.094 -9.846 -7.374 1.00 85.00 93 MET A N 1
ATOM 735 C CA . MET A 1 93 ? -8.306 -10.744 -6.523 1.00 85.00 93 MET A CA 1
ATOM 736 C C . MET A 1 93 ? -7.486 -11.741 -7.352 1.00 85.00 93 MET A C 1
ATOM 738 O O . MET A 1 93 ? -7.656 -12.962 -7.248 1.00 85.00 93 MET A O 1
ATOM 742 N N . ILE A 1 94 ? -6.642 -11.196 -8.232 1.00 90.69 94 ILE A N 1
ATOM 743 C CA . ILE A 1 94 ? -5.734 -11.968 -9.083 1.00 90.69 94 ILE A CA 1
ATOM 744 C C . ILE A 1 94 ? -4.421 -12.225 -8.327 1.00 90.69 94 ILE A C 1
ATOM 746 O O . ILE A 1 94 ? -3.814 -11.250 -7.869 1.00 90.69 94 ILE A O 1
ATOM 750 N N . PRO A 1 95 ? -3.949 -13.482 -8.224 1.00 93.31 95 PRO A N 1
ATOM 751 C CA . PRO A 1 95 ? -2.654 -13.795 -7.626 1.00 93.31 95 PRO A CA 1
ATOM 752 C C . PRO A 1 95 ? -1.480 -13.128 -8.360 1.00 93.31 95 PRO A C 1
ATOM 754 O O . PRO A 1 95 ? -1.556 -12.797 -9.548 1.00 93.31 95 PRO A O 1
ATOM 757 N N . GLU A 1 96 ? -0.375 -12.937 -7.654 1.00 93.75 96 GLU A N 1
ATOM 758 C CA . GLU A 1 96 ? 0.889 -12.555 -8.268 1.00 93.75 96 GLU A CA 1
ATOM 759 C C . GLU A 1 96 ? 1.525 -13.728 -9.009 1.00 93.75 96 GLU A C 1
ATOM 761 O O . GLU A 1 96 ? 1.456 -14.866 -8.551 1.00 93.75 96 GLU A O 1
ATOM 766 N N . ILE A 1 97 ? 2.180 -13.440 -10.130 1.00 96.81 97 ILE A N 1
ATOM 767 C CA . ILE A 1 97 ? 3.069 -14.379 -10.809 1.00 96.81 97 ILE A CA 1
ATOM 768 C C . ILE A 1 97 ? 4.423 -14.336 -10.097 1.00 96.81 97 ILE A C 1
ATOM 770 O O . ILE A 1 97 ? 5.077 -13.291 -10.067 1.00 96.81 97 ILE A O 1
ATOM 774 N N . ILE A 1 98 ? 4.863 -15.472 -9.550 1.00 95.44 98 ILE A N 1
ATOM 775 C CA . ILE A 1 98 ? 6.067 -15.549 -8.709 1.00 95.44 98 ILE A CA 1
ATOM 776 C C . ILE A 1 98 ? 7.303 -15.062 -9.475 1.00 95.44 98 ILE A C 1
ATOM 778 O O . ILE A 1 98 ? 8.036 -14.219 -8.966 1.00 95.44 98 ILE A O 1
ATOM 782 N N . GLY A 1 99 ? 7.498 -15.521 -10.717 1.00 96.69 99 GLY A N 1
ATOM 783 C CA . GLY A 1 99 ? 8.637 -15.106 -11.546 1.00 96.69 99 GLY A CA 1
ATOM 784 C C . GLY A 1 99 ? 8.686 -13.591 -11.769 1.00 96.69 99 GLY A C 1
ATOM 785 O O . GLY A 1 99 ? 9.717 -12.961 -11.546 1.00 96.69 99 GLY A O 1
ATOM 786 N N . VAL A 1 100 ? 7.543 -12.984 -12.101 1.00 97.62 100 VAL A N 1
ATOM 787 C CA . VAL A 1 100 ? 7.411 -11.530 -12.287 1.00 97.62 100 VAL A CA 1
ATOM 788 C C . VAL A 1 100 ? 7.779 -10.781 -11.010 1.00 97.62 100 VAL A C 1
ATOM 790 O O . VAL A 1 100 ? 8.563 -9.832 -11.057 1.00 97.62 100 VAL A O 1
ATOM 793 N N . LYS A 1 101 ? 7.259 -11.232 -9.862 1.00 95.12 101 LYS A N 1
ATOM 794 C CA . LYS A 1 101 ? 7.580 -10.643 -8.561 1.00 95.12 101 LYS A CA 1
ATOM 795 C C . LYS A 1 101 ? 9.078 -10.732 -8.264 1.00 95.12 101 LYS A C 1
ATOM 797 O O . LYS A 1 101 ? 9.672 -9.734 -7.870 1.00 95.12 101 LYS A O 1
ATOM 802 N N . CYS A 1 102 ? 9.702 -11.889 -8.489 1.00 95.75 102 CYS A N 1
ATOM 803 C CA . CYS A 1 102 ? 11.136 -12.077 -8.274 1.00 95.75 102 CYS A CA 1
ATOM 804 C C . CYS A 1 102 ? 11.979 -11.114 -9.123 1.00 95.75 102 CYS A C 1
ATOM 806 O O . CYS A 1 102 ? 12.903 -10.495 -8.594 1.00 95.75 102 CYS A O 1
ATOM 808 N N . HIS A 1 103 ? 11.650 -10.941 -10.407 1.00 98.00 103 HIS A N 1
ATOM 809 C CA . HIS A 1 103 ? 12.359 -9.993 -11.272 1.00 98.00 103 HIS A CA 1
ATOM 810 C C . HIS A 1 103 ? 12.138 -8.535 -10.837 1.00 98.00 103 HIS A C 1
ATOM 812 O O . HIS A 1 103 ? 13.093 -7.760 -10.798 1.00 98.00 103 HIS A O 1
ATOM 818 N N . ALA A 1 104 ? 10.916 -8.166 -10.436 1.00 96.69 104 ALA A N 1
ATOM 819 C CA . ALA A 1 104 ? 10.616 -6.830 -9.921 1.00 96.69 104 ALA A CA 1
ATOM 820 C C . ALA A 1 104 ? 11.344 -6.530 -8.596 1.00 96.69 104 ALA A C 1
ATOM 822 O O . ALA A 1 104 ? 11.918 -5.452 -8.433 1.00 96.69 104 ALA A O 1
ATOM 823 N N . ASP A 1 105 ? 11.381 -7.491 -7.668 1.00 95.12 105 ASP A N 1
ATOM 824 C CA . ASP A 1 105 ? 12.108 -7.380 -6.401 1.00 95.12 105 ASP A CA 1
ATOM 825 C C . ASP A 1 105 ? 13.622 -7.249 -6.638 1.00 95.12 105 ASP A C 1
ATOM 827 O O . ASP A 1 105 ? 14.283 -6.443 -5.975 1.00 95.12 105 ASP A O 1
ATOM 831 N N . ALA A 1 106 ? 14.172 -8.001 -7.600 1.00 97.75 106 ALA A N 1
ATOM 832 C CA . ALA A 1 106 ? 15.578 -7.921 -7.993 1.00 97.75 106 ALA A CA 1
ATOM 833 C C . ALA A 1 106 ? 15.920 -6.553 -8.607 1.00 97.75 106 ALA A C 1
ATOM 835 O O . ALA A 1 106 ? 16.903 -5.926 -8.201 1.00 97.75 106 ALA A O 1
ATOM 836 N N . MET A 1 107 ? 15.069 -6.043 -9.503 1.00 98.00 107 MET A N 1
ATOM 837 C CA . MET A 1 107 ? 15.202 -4.698 -10.067 1.00 98.00 107 MET A CA 1
ATOM 838 C C . MET A 1 107 ? 15.161 -3.629 -8.966 1.00 98.00 107 MET A C 1
ATOM 840 O O . MET A 1 107 ? 16.016 -2.746 -8.913 1.00 98.00 107 MET A O 1
ATOM 844 N N . ALA A 1 108 ? 14.215 -3.732 -8.030 1.00 95.88 108 ALA A N 1
ATOM 845 C CA . ALA A 1 108 ? 14.101 -2.814 -6.901 1.00 95.88 108 ALA A CA 1
ATOM 846 C C . ALA A 1 108 ? 15.312 -2.881 -5.957 1.00 95.88 108 ALA A C 1
ATOM 848 O O . ALA A 1 108 ? 15.800 -1.849 -5.493 1.00 95.88 108 ALA A O 1
ATOM 849 N N . ALA A 1 109 ? 15.841 -4.076 -5.681 1.00 96.12 109 ALA A N 1
ATOM 850 C CA . ALA A 1 109 ? 17.074 -4.228 -4.913 1.00 96.12 109 ALA A CA 1
ATOM 851 C C . ALA A 1 109 ? 18.250 -3.533 -5.610 1.00 96.12 109 ALA A C 1
ATOM 853 O O . ALA A 1 109 ? 19.026 -2.838 -4.950 1.00 96.12 109 ALA A O 1
ATOM 854 N N . ARG A 1 110 ? 18.338 -3.647 -6.940 1.00 97.44 110 ARG A N 1
ATOM 855 C CA . ARG A 1 110 ? 19.386 -2.994 -7.720 1.00 97.44 110 ARG A CA 1
ATOM 856 C C . ARG A 1 110 ? 19.256 -1.471 -7.734 1.00 97.44 110 ARG A C 1
ATOM 858 O O . ARG A 1 110 ? 20.258 -0.793 -7.528 1.00 97.44 110 ARG A O 1
ATOM 865 N N . ILE A 1 111 ? 18.037 -0.941 -7.868 1.00 95.69 111 ILE A N 1
ATOM 866 C CA . ILE A 1 111 ? 17.744 0.498 -7.742 1.00 95.69 111 ILE A CA 1
ATOM 867 C C . ILE A 1 111 ? 18.207 1.031 -6.381 1.00 95.69 111 ILE A C 1
ATOM 869 O O . ILE A 1 111 ? 18.888 2.053 -6.328 1.00 95.69 111 ILE A O 1
ATOM 873 N N . ARG A 1 112 ? 17.882 0.335 -5.280 1.00 94.75 112 ARG A N 1
ATOM 874 C CA . ARG A 1 112 ? 18.319 0.740 -3.930 1.00 94.75 112 ARG A CA 1
ATOM 875 C C . ARG A 1 112 ? 19.837 0.740 -3.799 1.00 94.75 112 ARG A C 1
ATOM 877 O O . ARG A 1 112 ? 20.391 1.683 -3.245 1.00 94.75 112 ARG A O 1
ATOM 884 N N . LEU A 1 113 ? 20.495 -0.297 -4.316 1.00 94.88 113 LEU A N 1
ATOM 885 C CA . LEU A 1 113 ? 21.948 -0.422 -4.259 1.00 94.88 113 LEU A CA 1
ATOM 886 C C . LEU A 1 113 ? 22.637 0.711 -5.033 1.00 94.88 113 LEU A C 1
ATOM 888 O O . LEU A 1 113 ? 23.500 1.387 -4.482 1.00 94.88 113 LEU A O 1
ATOM 892 N N . LEU A 1 114 ? 22.190 0.991 -6.262 1.00 93.88 114 LEU A N 1
ATOM 893 C CA . LEU A 1 114 ? 22.689 2.120 -7.051 1.00 93.88 114 LEU A CA 1
ATOM 894 C C . LEU A 1 114 ? 22.418 3.462 -6.368 1.00 93.88 114 LEU A C 1
ATOM 896 O O . LEU A 1 114 ? 23.300 4.309 -6.333 1.00 93.88 114 LEU A O 1
ATOM 900 N N . GLY A 1 115 ? 21.244 3.648 -5.763 1.00 92.12 115 GLY A N 1
ATOM 901 C CA . GLY A 1 115 ? 20.930 4.869 -5.018 1.00 92.12 115 GLY A CA 1
ATOM 902 C C . GLY A 1 115 ? 21.884 5.157 -3.849 1.00 92.12 115 GLY A C 1
ATOM 903 O O . GLY A 1 115 ? 22.021 6.316 -3.465 1.00 92.12 115 GLY A O 1
ATOM 904 N N . LEU A 1 116 ? 22.548 4.131 -3.303 1.00 90.69 116 LEU A N 1
ATOM 905 C CA . LEU A 1 116 ? 23.525 4.259 -2.218 1.00 90.69 116 LEU A CA 1
ATOM 906 C C . LEU A 1 116 ? 24.971 4.347 -2.725 1.00 90.69 116 LEU A C 1
ATOM 908 O O . LEU A 1 116 ? 25.742 5.159 -2.221 1.00 90.69 116 LEU A O 1
ATOM 912 N N . GLU A 1 117 ? 25.343 3.498 -3.683 1.00 92.88 117 GLU A N 1
ATOM 913 C CA . GLU A 1 117 ? 26.736 3.329 -4.119 1.00 92.88 117 GLU A CA 1
ATOM 914 C C . GLU A 1 117 ? 27.107 4.213 -5.312 1.00 92.88 117 GLU A C 1
ATOM 916 O O . GLU A 1 117 ? 28.229 4.711 -5.390 1.00 92.88 117 GLU A O 1
ATOM 921 N N . ASP A 1 118 ? 26.175 4.407 -6.246 1.00 92.88 118 ASP A N 1
ATOM 922 C CA . ASP A 1 118 ? 26.398 5.159 -7.479 1.00 92.88 118 ASP A CA 1
ATOM 923 C C . ASP A 1 118 ? 25.112 5.858 -7.967 1.00 92.88 118 ASP A C 1
ATOM 925 O O . ASP A 1 118 ? 24.472 5.428 -8.940 1.00 92.88 118 ASP A O 1
ATOM 929 N N . PRO A 1 119 ? 24.717 6.965 -7.309 1.00 92.06 119 PRO A N 1
ATOM 930 C CA . PRO A 1 119 ? 23.511 7.709 -7.660 1.00 92.06 119 PRO A CA 1
ATOM 931 C C . PRO A 1 119 ? 23.451 8.185 -9.111 1.00 92.06 119 PRO A C 1
ATOM 933 O O . PRO A 1 119 ? 22.364 8.394 -9.645 1.00 92.06 119 PRO A O 1
ATOM 936 N N . VAL A 1 120 ? 24.602 8.387 -9.756 1.00 93.00 120 VAL A N 1
ATOM 937 C CA . VAL A 1 120 ? 24.643 8.862 -11.141 1.00 93.00 120 VAL A CA 1
ATOM 938 C C . VAL A 1 120 ? 24.294 7.727 -12.099 1.00 93.00 120 VAL A C 1
ATOM 940 O O . VAL A 1 120 ? 23.504 7.939 -13.016 1.00 93.00 120 VAL A O 1
ATOM 943 N N . ALA A 1 121 ? 24.798 6.509 -11.871 1.00 95.19 121 ALA A N 1
ATOM 944 C CA . ALA A 1 121 ? 24.422 5.349 -12.681 1.00 95.19 121 ALA A CA 1
ATOM 945 C C . ALA A 1 121 ? 22.917 5.038 -12.606 1.00 95.19 121 ALA A C 1
ATOM 947 O O . ALA A 1 121 ? 22.339 4.587 -13.595 1.00 95.19 121 ALA A O 1
ATOM 948 N N . LEU A 1 122 ? 22.248 5.355 -11.488 1.00 94.69 122 LEU A N 1
ATOM 949 C CA . LEU A 1 122 ? 20.792 5.212 -11.356 1.00 94.69 122 LEU A CA 1
ATOM 950 C C . LEU A 1 122 ? 20.016 5.944 -12.468 1.00 94.69 122 LEU A C 1
ATOM 952 O O . LEU A 1 122 ? 18.938 5.490 -12.855 1.00 94.69 122 LEU A O 1
ATOM 956 N N . LEU A 1 123 ? 20.571 7.016 -13.050 1.00 94.88 123 LEU A N 1
ATOM 957 C CA . LEU A 1 123 ? 19.959 7.732 -14.176 1.00 94.88 123 LEU A CA 1
ATOM 958 C C . LEU A 1 123 ? 19.710 6.842 -15.402 1.00 94.88 123 LEU A C 1
ATOM 960 O O . LEU A 1 123 ? 18.816 7.143 -16.189 1.00 94.88 123 LEU A O 1
ATOM 964 N N . GLY A 1 124 ? 20.430 5.724 -15.546 1.00 97.12 124 GLY A N 1
ATOM 965 C CA . GLY A 1 124 ? 20.145 4.722 -16.572 1.00 97.12 124 GLY A CA 1
ATOM 966 C C . GLY A 1 124 ? 18.777 4.060 -16.379 1.00 97.12 124 GLY A C 1
ATOM 967 O O . GLY A 1 124 ? 18.008 3.948 -17.331 1.00 97.12 124 GLY A O 1
ATOM 968 N N . TYR A 1 125 ? 18.422 3.709 -15.139 1.00 97.12 125 TYR A N 1
ATOM 969 C CA . TYR A 1 125 ? 17.089 3.197 -14.799 1.00 97.12 125 TYR A CA 1
ATOM 970 C C . TYR A 1 125 ? 16.022 4.270 -14.981 1.00 97.12 125 TYR A C 1
ATOM 972 O O . TYR A 1 125 ? 14.953 3.980 -15.512 1.00 97.12 125 TYR A O 1
ATOM 980 N N . VAL A 1 126 ? 16.318 5.510 -14.576 1.00 95.38 126 VAL A N 1
ATOM 981 C CA . VAL A 1 126 ? 15.401 6.644 -14.764 1.00 95.38 126 VAL A CA 1
ATOM 982 C C . VAL A 1 126 ? 15.106 6.847 -16.245 1.00 95.38 126 VAL A C 1
ATOM 984 O O . VAL A 1 126 ? 13.944 6.968 -16.605 1.00 95.38 126 VAL A O 1
ATOM 987 N N . TYR A 1 127 ? 16.128 6.826 -17.104 1.00 96.81 127 TYR A N 1
ATOM 988 C CA . TYR A 1 127 ? 15.970 6.942 -18.552 1.00 96.81 127 TYR A CA 1
ATOM 989 C C . TYR A 1 127 ? 15.029 5.870 -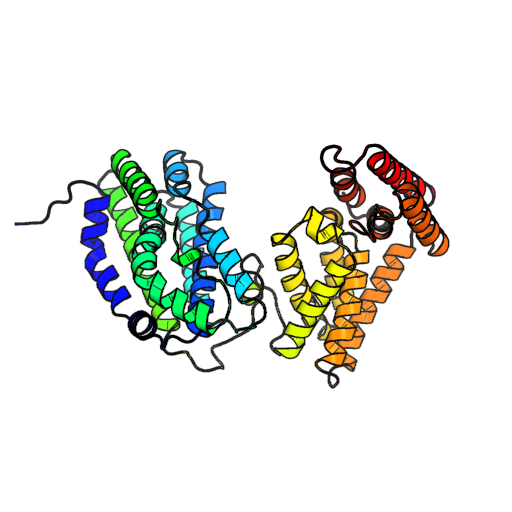19.116 1.00 96.81 127 TYR A C 1
ATOM 991 O O . TYR A 1 127 ? 14.075 6.204 -19.819 1.00 96.81 127 TYR A O 1
ATOM 999 N N . VAL A 1 128 ? 15.260 4.598 -18.775 1.00 97.06 128 VAL A N 1
ATOM 1000 C CA . VAL A 1 128 ? 14.446 3.481 -19.278 1.00 97.06 128 VAL A CA 1
ATOM 1001 C C . VAL A 1 128 ? 13.012 3.555 -18.753 1.00 97.06 128 VAL A C 1
ATOM 1003 O O . VAL A 1 128 ? 12.064 3.477 -19.531 1.00 97.06 128 VAL A O 1
ATOM 1006 N N . LEU A 1 129 ? 12.838 3.758 -17.444 1.00 95.50 129 LEU A N 1
ATOM 1007 C CA . LEU A 1 129 ? 11.518 3.814 -16.819 1.00 95.50 129 LEU A CA 1
ATOM 1008 C C . LEU A 1 129 ? 10.728 5.054 -17.253 1.00 95.50 129 LEU A C 1
ATOM 1010 O O . LEU A 1 129 ? 9.548 4.928 -17.560 1.00 95.50 129 LEU A O 1
ATOM 1014 N N . GLN A 1 130 ? 11.346 6.231 -17.368 1.00 91.88 130 GLN A N 1
ATOM 1015 C CA . GLN A 1 130 ? 10.670 7.412 -17.923 1.00 91.88 130 GLN A CA 1
ATOM 1016 C C . GLN A 1 130 ? 10.317 7.215 -19.402 1.00 91.88 130 GLN A C 1
ATOM 1018 O O . GLN A 1 130 ? 9.240 7.626 -19.833 1.00 91.88 130 GLN A O 1
ATOM 1023 N N . GLY A 1 131 ? 11.165 6.514 -20.163 1.00 92.25 131 GLY A N 1
ATOM 1024 C CA . GLY A 1 131 ? 10.900 6.148 -21.556 1.00 92.25 131 GLY A CA 1
ATOM 1025 C C . GLY A 1 131 ? 9.630 5.313 -21.749 1.00 92.25 131 GLY A C 1
ATOM 1026 O O . GLY A 1 131 ? 9.001 5.413 -22.803 1.00 92.25 131 GLY A O 1
ATOM 1027 N N . THR A 1 132 ? 9.180 4.573 -20.722 1.00 92.69 132 THR A N 1
ATOM 1028 C CA . THR A 1 132 ? 7.902 3.837 -20.778 1.00 92.69 132 THR A CA 1
ATOM 1029 C C . THR A 1 132 ? 6.717 4.749 -21.083 1.00 92.69 132 THR A C 1
ATOM 1031 O O . THR A 1 132 ? 5.786 4.311 -21.741 1.00 92.69 132 THR A O 1
ATOM 1034 N N . THR A 1 133 ? 6.756 6.034 -20.711 1.00 91.44 133 THR A N 1
ATOM 1035 C CA . THR A 1 133 ? 5.668 6.985 -21.008 1.00 91.44 133 THR A CA 1
ATOM 1036 C C . THR A 1 133 ? 5.428 7.169 -22.509 1.00 91.44 133 THR A C 1
ATOM 1038 O O . THR A 1 133 ? 4.282 7.312 -22.933 1.00 91.44 133 THR A O 1
ATOM 1041 N N . LEU A 1 134 ? 6.485 7.092 -23.324 1.00 89.31 134 LEU A N 1
ATOM 1042 C CA . LEU A 1 134 ? 6.3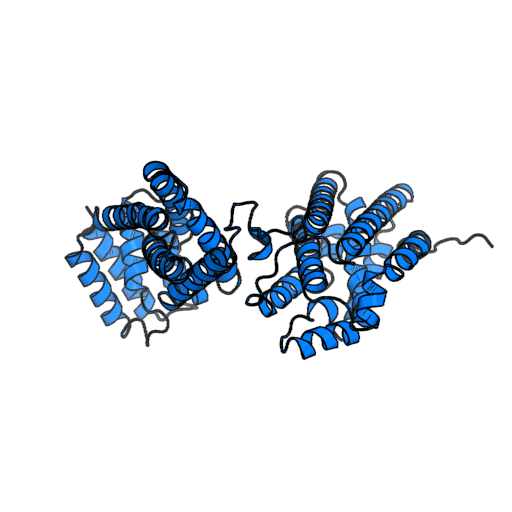89 7.180 -24.781 1.00 89.31 134 LEU A CA 1
ATOM 1043 C C . LEU A 1 134 ? 5.831 5.884 -25.380 1.00 89.31 134 LEU A C 1
ATOM 1045 O O . LEU A 1 134 ? 4.935 5.934 -26.220 1.00 89.31 134 LEU A O 1
ATOM 1049 N N . GLY A 1 135 ? 6.327 4.729 -24.923 1.00 87.25 135 GLY A N 1
ATOM 1050 C CA . GLY A 1 135 ? 5.845 3.417 -25.373 1.00 87.25 135 GLY A CA 1
ATOM 1051 C C . GLY A 1 135 ? 4.393 3.155 -24.965 1.00 87.25 135 GLY A C 1
ATOM 1052 O O . GLY A 1 135 ? 3.589 2.675 -25.762 1.00 87.25 135 GLY A O 1
ATOM 1053 N N . ASN A 1 136 ? 4.018 3.568 -23.756 1.00 93.44 136 ASN A N 1
ATOM 1054 C CA . ASN A 1 136 ? 2.661 3.462 -23.234 1.00 93.44 136 ASN A CA 1
ATOM 1055 C C . ASN A 1 136 ? 1.640 4.167 -24.133 1.00 93.44 136 ASN A C 1
ATOM 1057 O O . ASN A 1 136 ? 0.561 3.630 -24.359 1.00 93.44 136 ASN A O 1
ATOM 1061 N N . ARG A 1 137 ? 1.987 5.323 -24.715 1.00 90.56 137 ARG A N 1
ATOM 1062 C CA . ARG A 1 137 ? 1.102 6.051 -25.637 1.00 90.56 137 ARG A CA 1
ATOM 1063 C C . ARG A 1 137 ? 0.745 5.233 -26.882 1.00 90.56 137 ARG A C 1
ATOM 1065 O O . ARG A 1 137 ? -0.365 5.369 -27.390 1.00 90.56 137 ARG A O 1
ATOM 1072 N N . VAL A 1 138 ? 1.658 4.387 -27.363 1.00 91.69 138 VAL A N 1
ATOM 1073 C CA . VAL A 1 138 ? 1.418 3.504 -28.518 1.00 91.69 138 VAL A CA 1
ATOM 1074 C C . VAL A 1 138 ? 0.388 2.431 -28.170 1.00 91.69 138 VAL A C 1
ATOM 1076 O O . VAL A 1 138 ? -0.512 2.167 -28.961 1.00 91.69 138 VAL A O 1
ATOM 1079 N N . HIS A 1 139 ? 0.488 1.864 -26.967 1.00 94.19 139 HIS A N 1
ATOM 1080 C CA . HIS A 1 139 ? -0.369 0.775 -26.496 1.00 94.19 139 HIS A CA 1
ATOM 1081 C C . HIS A 1 139 ? -1.578 1.224 -25.666 1.00 94.19 139 HIS A C 1
ATOM 1083 O O . HIS A 1 139 ? -2.375 0.389 -25.239 1.00 94.19 139 HIS A O 1
ATOM 1089 N N . LEU A 1 140 ? -1.767 2.527 -25.453 1.00 94.81 140 LEU A N 1
ATOM 1090 C CA . LEU A 1 140 ? -2.914 3.058 -24.719 1.00 94.81 140 LEU A CA 1
ATOM 1091 C C . LEU A 1 140 ? -4.258 2.580 -25.307 1.00 94.81 140 LEU A C 1
ATOM 1093 O O . LEU A 1 140 ? -5.082 2.097 -24.531 1.00 94.81 140 LEU A O 1
ATOM 1097 N N . PRO A 1 141 ? -4.486 2.592 -26.640 1.00 95.19 141 PRO A N 1
ATOM 1098 C CA . PRO A 1 141 ? -5.722 2.051 -27.210 1.00 95.19 141 PRO A CA 1
ATOM 1099 C C . PRO A 1 141 ? -5.920 0.551 -26.939 1.00 95.19 141 PRO A C 1
ATOM 1101 O O . PRO A 1 141 ? -7.055 0.076 -26.871 1.00 95.19 141 PRO A O 1
ATOM 1104 N N . ASP A 1 142 ? -4.829 -0.206 -26.787 1.00 94.88 142 ASP A N 1
ATOM 1105 C CA . ASP A 1 142 ? -4.879 -1.639 -26.494 1.00 94.88 142 ASP A CA 1
ATOM 1106 C C . ASP A 1 142 ? -5.263 -1.902 -25.038 1.00 94.88 142 ASP A C 1
ATOM 1108 O O . ASP A 1 142 ? -6.118 -2.746 -24.769 1.00 94.88 142 ASP A O 1
ATOM 1112 N N . ILE A 1 143 ? -4.704 -1.134 -24.101 1.00 94.25 143 ILE A N 1
ATOM 1113 C CA . ILE A 1 143 ? -5.073 -1.205 -22.683 1.00 94.25 143 ILE A CA 1
ATOM 1114 C C . ILE A 1 143 ? -6.500 -0.715 -22.454 1.00 94.25 143 ILE A C 1
ATOM 1116 O O . ILE A 1 143 ? -7.269 -1.382 -21.765 1.00 94.25 143 ILE A O 1
ATOM 1120 N N . GLN A 1 144 ? -6.913 0.372 -23.105 1.00 93.88 144 GLN A N 1
ATOM 1121 C CA . GLN A 1 144 ? -8.288 0.870 -23.021 1.00 93.88 144 GLN A CA 1
ATOM 1122 C C . GLN A 1 144 ? -9.312 -0.169 -23.476 1.00 93.88 144 GLN A C 1
ATOM 1124 O O . GLN A 1 144 ? -10.413 -0.241 -22.925 1.00 93.88 144 GLN A O 1
ATOM 1129 N N . ARG A 1 145 ? -8.949 -1.026 -24.437 1.00 90.88 145 ARG A N 1
ATOM 1130 C CA . ARG A 1 145 ? -9.772 -2.169 -24.844 1.00 90.88 145 ARG A CA 1
ATOM 1131 C C . ARG A 1 145 ? -9.947 -3.167 -23.699 1.00 90.88 145 ARG A C 1
ATOM 1133 O O . ARG A 1 145 ? -11.075 -3.585 -23.450 1.00 90.88 145 ARG A O 1
ATOM 1140 N N . ILE A 1 146 ? -8.871 -3.506 -22.985 1.00 87.75 146 ILE A N 1
ATOM 1141 C CA . ILE A 1 146 ? -8.913 -4.385 -21.803 1.00 87.75 146 ILE A CA 1
ATOM 1142 C C . ILE A 1 146 ? -9.779 -3.754 -20.703 1.00 87.75 146 ILE A C 1
ATOM 1144 O O . ILE A 1 146 ? -10.719 -4.389 -20.230 1.00 87.75 146 ILE A O 1
ATOM 1148 N N . CYS A 1 147 ? -9.532 -2.490 -20.351 1.00 87.12 147 CYS A N 1
ATOM 1149 C CA . CYS A 1 147 ? -10.290 -1.762 -19.327 1.00 87.12 147 CYS A CA 1
ATOM 1150 C C . CYS A 1 147 ? -11.788 -1.667 -19.668 1.00 87.12 147 CYS A C 1
ATOM 1152 O O . CYS A 1 147 ? -12.644 -1.903 -18.814 1.00 87.12 147 CYS A O 1
ATOM 1154 N N . THR A 1 148 ? -12.120 -1.424 -20.942 1.00 88.38 148 THR A N 1
ATOM 1155 C CA . THR A 1 148 ? -13.509 -1.401 -21.429 1.00 88.38 148 THR A CA 1
ATOM 1156 C C . THR A 1 148 ? -14.188 -2.762 -21.274 1.00 88.38 148 THR A C 1
ATOM 1158 O O . THR A 1 148 ? -15.328 -2.828 -20.811 1.00 88.38 148 THR A O 1
ATOM 1161 N N . VAL A 1 149 ? -13.501 -3.854 -21.634 1.00 81.25 149 VAL A N 1
ATOM 1162 C CA . VAL A 1 149 ? -14.012 -5.227 -21.462 1.00 81.25 149 VAL A CA 1
ATOM 1163 C C . VAL A 1 149 ? -14.258 -5.533 -19.984 1.00 81.25 149 VAL A C 1
ATOM 1165 O O . VAL A 1 149 ? -15.299 -6.090 -19.632 1.00 81.25 149 VAL A O 1
ATOM 1168 N N . GLU A 1 150 ? -13.349 -5.099 -19.116 1.00 85.44 150 GLU A N 1
ATOM 1169 C CA . GLU A 1 150 ? -13.444 -5.290 -17.669 1.00 85.44 150 GLU A CA 1
ATOM 1170 C C . GLU A 1 150 ? -14.404 -4.319 -16.969 1.00 85.44 150 GLU A C 1
ATOM 1172 O O . GLU A 1 150 ? -14.673 -4.489 -15.776 1.00 85.44 150 GLU A O 1
ATOM 1177 N N . LYS A 1 151 ? -14.961 -3.345 -17.707 1.00 83.81 151 LYS A N 1
ATOM 1178 C CA . LYS A 1 151 ? -15.839 -2.272 -17.207 1.00 83.81 151 LYS A CA 1
ATOM 1179 C C . LYS A 1 151 ? -15.228 -1.529 -16.021 1.00 83.81 151 LYS A C 1
ATOM 1181 O O . LYS A 1 151 ? -15.911 -1.230 -15.042 1.00 83.81 151 LYS A O 1
ATOM 1186 N N . THR A 1 152 ? -13.937 -1.260 -16.116 1.00 83.25 152 THR A N 1
ATOM 1187 C CA . THR A 1 152 ? -13.154 -0.616 -15.069 1.00 83.25 152 THR A CA 1
ATOM 1188 C C . THR A 1 152 ? -12.259 0.466 -15.667 1.00 83.25 152 THR A C 1
ATOM 1190 O O . THR A 1 152 ? -12.133 0.568 -16.888 1.00 83.25 152 THR A O 1
ATOM 1193 N N . GLY A 1 153 ? -11.694 1.311 -14.807 1.00 88.94 153 GLY A N 1
ATOM 1194 C CA . GLY A 1 153 ? -10.593 2.194 -15.180 1.00 88.94 153 GLY A CA 1
ATOM 1195 C C . GLY A 1 153 ? -9.290 1.404 -15.287 1.00 88.94 153 GLY A C 1
ATOM 1196 O O . GLY A 1 153 ? -9.273 0.249 -15.715 1.00 88.94 153 GLY A O 1
ATOM 1197 N N . GLY A 1 154 ? -8.194 2.004 -14.847 1.00 92.44 154 GLY A N 1
ATOM 1198 C CA . GLY A 1 154 ? -6.929 1.292 -14.742 1.00 92.44 154 GLY A CA 1
ATOM 1199 C C . GLY A 1 154 ? -5.988 1.476 -15.920 1.00 92.44 154 GLY A C 1
ATOM 1200 O O . GLY A 1 154 ? -5.185 0.584 -16.170 1.00 92.44 154 GLY A O 1
ATOM 1201 N N . ASP A 1 155 ? -6.104 2.584 -16.651 1.00 95.25 155 ASP A N 1
ATOM 1202 C CA . ASP A 1 155 ? -5.226 2.989 -17.748 1.00 95.25 155 ASP A CA 1
ATOM 1203 C C . ASP A 1 155 ? -4.470 4.308 -17.470 1.00 95.25 155 ASP A C 1
ATOM 1205 O O . ASP A 1 155 ? -3.850 4.855 -18.387 1.00 95.25 155 ASP A O 1
ATOM 1209 N N . GLU A 1 156 ? -4.459 4.832 -16.235 1.00 95.50 156 GLU A N 1
ATOM 1210 C CA . GLU A 1 156 ? -3.756 6.082 -15.891 1.00 95.50 156 GLU A CA 1
ATOM 1211 C C . GLU A 1 156 ? -2.245 5.950 -16.114 1.00 95.50 156 GLU A C 1
ATOM 1213 O O . GLU A 1 156 ? -1.593 6.856 -16.646 1.00 95.50 156 GLU A O 1
ATOM 1218 N N . PHE A 1 157 ? -1.664 4.794 -15.782 1.00 96.38 157 PHE A N 1
ATOM 1219 C CA . PHE A 1 157 ? -0.266 4.526 -16.075 1.00 96.38 157 PHE A CA 1
ATOM 1220 C C . PHE A 1 157 ? -0.014 4.555 -17.588 1.00 96.38 157 PHE A C 1
ATOM 1222 O O . PHE A 1 157 ? 0.961 5.161 -18.035 1.00 96.38 157 PHE A O 1
ATOM 1229 N N . TYR A 1 158 ? -0.889 3.991 -18.419 1.00 96.06 158 TYR A N 1
ATOM 1230 C CA . TYR A 1 158 ? -0.688 4.043 -19.872 1.00 96.06 158 TYR A CA 1
ATOM 1231 C C . TYR A 1 158 ? -0.981 5.423 -20.477 1.00 96.06 158 TYR A C 1
ATOM 1233 O O . TYR A 1 158 ? -0.341 5.819 -21.450 1.00 96.06 158 TYR A O 1
ATOM 1241 N N . THR A 1 159 ? -1.864 6.199 -19.852 1.00 94.69 159 THR A N 1
ATOM 1242 C CA . THR A 1 159 ? -2.170 7.585 -20.235 1.00 94.69 159 THR A CA 1
ATOM 1243 C C . THR A 1 159 ? -0.962 8.513 -20.064 1.00 94.69 159 THR A C 1
ATOM 1245 O O . THR A 1 159 ? -0.877 9.566 -20.700 1.00 94.69 159 THR A O 1
ATOM 1248 N N . GLY A 1 160 ? 0.031 8.119 -19.261 1.00 91.12 160 GLY A N 1
ATOM 1249 C CA . GLY A 1 160 ? 1.275 8.874 -19.160 1.00 91.12 160 GLY A CA 1
ATOM 1250 C C . GLY A 1 160 ? 1.055 10.167 -18.378 1.00 91.12 160 GLY A C 1
ATOM 1251 O O . GLY A 1 160 ? 0.597 10.123 -17.240 1.00 91.12 160 GLY A O 1
ATOM 1252 N N . TYR A 1 161 ? 1.397 11.295 -18.992 1.00 91.62 161 TYR A N 1
ATOM 1253 C CA . TYR A 1 161 ? 1.093 12.640 -18.496 1.00 91.62 161 TYR A CA 1
ATOM 1254 C C . TYR A 1 161 ? 0.049 13.335 -19.394 1.00 91.62 161 TYR A C 1
ATOM 1256 O O . TYR A 1 161 ? 0.028 14.563 -19.514 1.00 91.62 161 TYR A O 1
ATOM 1264 N N . GLY A 1 162 ? -0.759 12.541 -20.111 1.00 91.62 162 GLY A N 1
ATOM 1265 C CA . GLY A 1 162 ? -1.682 13.022 -21.135 1.00 91.62 162 GLY A CA 1
ATOM 1266 C C . GLY A 1 162 ? -0.953 13.791 -22.239 1.00 91.62 162 GLY A C 1
ATOM 1267 O O . GLY A 1 162 ? 0.143 13.409 -22.668 1.00 91.62 162 GLY A O 1
ATOM 1268 N N . ASP A 1 163 ? -1.529 14.923 -22.646 1.00 91.94 163 ASP A N 1
ATOM 1269 C CA . ASP A 1 163 ? -0.990 15.798 -23.699 1.00 91.94 163 ASP A CA 1
ATOM 1270 C C . ASP A 1 163 ? 0.384 16.401 -23.357 1.00 91.94 163 ASP A C 1
ATOM 1272 O O . ASP A 1 163 ? 1.103 16.859 -24.245 1.00 91.94 163 ASP A O 1
ATOM 1276 N N . ARG A 1 164 ? 0.787 16.372 -22.079 1.00 93.44 164 ARG A N 1
ATOM 1277 C CA . ARG A 1 164 ? 2.080 16.896 -21.608 1.00 93.44 164 ARG A CA 1
ATOM 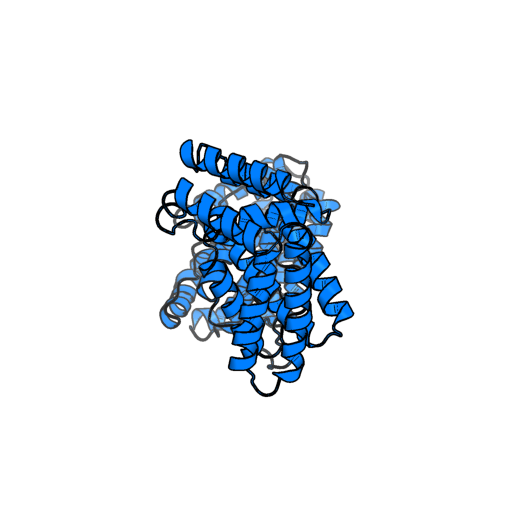1278 C C . ARG A 1 164 ? 3.202 15.859 -21.625 1.00 93.44 164 ARG A C 1
ATOM 1280 O O . ARG A 1 164 ? 4.313 16.153 -21.189 1.00 93.44 164 ARG A O 1
ATOM 1287 N N . THR A 1 165 ? 2.946 14.648 -22.121 1.00 91.75 165 THR A N 1
ATOM 1288 C CA . THR A 1 165 ? 3.953 13.574 -22.124 1.00 91.75 165 THR A CA 1
ATOM 1289 C C . THR A 1 165 ? 5.217 13.966 -22.890 1.00 91.75 165 THR A C 1
ATOM 1291 O O . THR A 1 165 ? 6.324 13.824 -22.368 1.00 91.75 165 THR A O 1
ATOM 1294 N N . ASP A 1 166 ? 5.054 14.544 -24.081 1.00 91.75 166 ASP A N 1
ATOM 1295 C CA . ASP A 1 166 ? 6.181 14.978 -24.912 1.00 91.75 166 ASP A CA 1
ATOM 1296 C C . ASP A 1 166 ? 6.943 16.148 -24.254 1.00 91.75 166 ASP A C 1
ATOM 1298 O O . ASP A 1 166 ? 8.173 16.186 -24.276 1.00 91.75 166 ASP A O 1
ATOM 1302 N N . GLU A 1 167 ? 6.227 17.071 -23.597 1.00 94.31 167 GLU A N 1
ATOM 1303 C CA . GLU A 1 167 ? 6.809 18.191 -22.841 1.00 94.31 167 GLU A CA 1
ATOM 1304 C C . GLU A 1 167 ? 7.731 17.688 -21.721 1.00 94.31 167 GLU A C 1
ATOM 1306 O O . GLU A 1 167 ? 8.902 18.072 -21.664 1.00 94.31 167 GLU A O 1
ATOM 1311 N N . PHE A 1 168 ? 7.238 16.798 -20.854 1.00 94.31 168 PHE A N 1
ATOM 1312 C CA . PHE A 1 168 ? 8.034 16.263 -19.746 1.00 94.31 168 PHE A CA 1
ATOM 1313 C C . PHE A 1 168 ? 9.229 15.444 -20.234 1.00 94.31 168 PHE A C 1
ATOM 1315 O O . PHE A 1 168 ? 10.318 15.559 -19.668 1.00 94.31 168 PHE A O 1
ATOM 1322 N N . TRP A 1 169 ? 9.071 14.680 -21.317 1.00 94.50 169 TRP A N 1
ATOM 1323 C CA . TRP A 1 169 ? 10.195 13.982 -21.935 1.00 94.50 169 TRP A CA 1
ATOM 1324 C C . TRP A 1 169 ? 11.266 14.955 -22.445 1.00 94.50 169 TRP A C 1
ATOM 1326 O O . TRP A 1 169 ? 12.458 14.747 -22.207 1.00 94.50 169 TRP A O 1
ATOM 1336 N N . HIS A 1 170 ? 10.867 16.051 -23.096 1.00 94.81 170 HIS A N 1
ATOM 1337 C CA . HIS A 1 170 ? 11.801 17.078 -23.553 1.00 94.81 170 HIS A CA 1
ATOM 1338 C C . HIS A 1 170 ? 12.524 17.775 -22.397 1.00 94.81 170 HIS A C 1
ATOM 1340 O O . HIS A 1 170 ? 13.733 18.005 -22.497 1.00 94.81 170 HIS A O 1
ATOM 1346 N N . VAL A 1 171 ? 11.827 18.071 -21.296 1.00 95.62 171 VAL A N 1
ATOM 1347 C CA . VAL A 1 171 ? 12.440 18.627 -20.079 1.00 95.62 171 VAL A CA 1
ATOM 1348 C C . VAL A 1 171 ? 13.471 17.653 -19.507 1.00 95.62 171 VAL A C 1
ATOM 1350 O O . VAL A 1 171 ? 14.619 18.041 -19.287 1.00 95.62 171 VAL A O 1
ATOM 1353 N N . PHE A 1 172 ? 13.102 16.380 -19.343 1.00 95.62 172 PHE A N 1
ATOM 1354 C CA . PHE A 1 172 ? 14.004 15.335 -18.861 1.00 95.62 172 PHE A CA 1
ATOM 1355 C C . PHE A 1 172 ? 15.254 15.199 -19.744 1.00 95.62 172 PHE A C 1
ATOM 1357 O O . PHE A 1 172 ? 16.380 15.251 -19.247 1.00 95.62 172 PHE A O 1
ATOM 1364 N N . ALA A 1 173 ? 15.070 15.094 -21.063 1.00 95.06 173 ALA A N 1
ATOM 1365 C CA . ALA A 1 173 ? 16.163 14.963 -22.023 1.00 95.06 173 ALA A CA 1
ATOM 1366 C C . ALA A 1 173 ? 17.099 16.183 -22.015 1.00 95.06 173 ALA A C 1
ATOM 1368 O O . ALA A 1 173 ? 18.323 16.038 -22.071 1.00 95.06 173 ALA A O 1
ATOM 1369 N N . SER A 1 174 ? 16.531 17.388 -21.910 1.00 94.50 174 SER A N 1
ATOM 1370 C CA . SER A 1 174 ? 17.302 18.633 -21.840 1.00 94.50 174 SER A CA 1
ATOM 1371 C C . SER A 1 174 ? 18.157 18.687 -20.576 1.00 94.50 174 SER A C 1
ATOM 1373 O O . SER A 1 174 ? 19.341 19.013 -20.653 1.00 94.50 174 SER A O 1
ATOM 1375 N N . LEU A 1 175 ? 17.592 18.299 -19.427 1.00 93.81 175 LEU A N 1
ATOM 1376 C CA . LEU A 1 175 ? 18.327 18.218 -18.166 1.00 93.81 175 LEU A CA 1
ATOM 1377 C C . LEU A 1 175 ? 19.461 17.191 -18.245 1.00 93.81 175 LEU A C 1
ATOM 1379 O O . LEU A 1 175 ? 20.603 17.544 -17.957 1.00 93.81 175 LEU A O 1
ATOM 1383 N N . MET A 1 176 ? 19.181 15.969 -18.715 1.00 93.38 176 MET A N 1
ATOM 1384 C CA . MET A 1 176 ? 20.184 14.903 -18.875 1.00 93.38 176 MET A CA 1
ATOM 1385 C C . MET A 1 176 ? 21.400 15.366 -19.684 1.00 93.38 176 MET A C 1
ATOM 1387 O O . MET A 1 176 ? 22.535 15.059 -19.322 1.00 93.38 176 MET A O 1
ATOM 1391 N N . ASN A 1 177 ? 21.167 16.139 -20.747 1.00 93.25 177 ASN A N 1
ATOM 1392 C CA . ASN A 1 177 ? 22.221 16.669 -21.608 1.00 93.25 177 ASN A CA 1
ATOM 1393 C C . ASN A 1 177 ? 22.950 17.887 -21.013 1.00 93.25 177 ASN A C 1
ATOM 1395 O O . ASN A 1 177 ? 24.116 18.112 -21.334 1.00 93.25 177 ASN A O 1
ATOM 1399 N N . SER A 1 178 ? 22.295 18.668 -20.148 1.00 90.62 178 SER A N 1
ATOM 1400 C CA . SER A 1 178 ? 22.845 19.918 -19.602 1.00 90.62 178 SER A CA 1
ATOM 1401 C C . SER A 1 178 ? 23.996 19.726 -18.610 1.00 90.62 178 SER A C 1
ATOM 1403 O O . SER A 1 178 ? 24.824 20.619 -18.448 1.00 90.62 178 SER A O 1
ATOM 1405 N N . PHE A 1 179 ? 24.075 18.562 -17.964 1.00 85.88 179 PHE A N 1
ATOM 1406 C CA . PHE A 1 179 ? 25.056 18.311 -16.910 1.00 85.88 179 PHE A CA 1
ATOM 1407 C C . PHE A 1 179 ? 26.473 18.014 -17.421 1.00 85.88 179 PHE A C 1
ATOM 1409 O O . PHE A 1 179 ? 27.400 17.969 -16.616 1.00 85.88 179 PHE A O 1
ATOM 1416 N N . GLY A 1 180 ? 26.669 17.841 -18.736 1.00 78.38 180 GLY A N 1
ATOM 1417 C CA . GLY A 1 180 ? 28.008 17.720 -19.327 1.00 78.38 180 GLY A CA 1
ATOM 1418 C C . GLY A 1 180 ? 28.831 16.553 -18.769 1.00 78.38 180 GLY A C 1
ATOM 1419 O O . GLY A 1 180 ? 30.021 16.705 -18.503 1.00 78.38 180 GLY A O 1
ATOM 1420 N N . TRP A 1 181 ? 28.190 15.403 -18.549 1.00 85.62 181 TRP A N 1
ATOM 1421 C CA . TRP A 1 181 ? 28.812 14.211 -17.977 1.00 85.62 181 TRP A CA 1
ATOM 1422 C C . TRP A 1 181 ? 30.020 13.730 -18.798 1.00 85.62 181 TRP A C 1
ATOM 1424 O O . TRP A 1 181 ? 29.951 13.631 -20.025 1.00 85.62 181 TRP A O 1
ATOM 1434 N N . GLY A 1 182 ? 31.114 13.380 -18.114 1.00 88.75 182 GLY A N 1
ATOM 1435 C CA . GLY A 1 182 ? 32.286 12.768 -18.748 1.00 88.75 182 GLY A CA 1
ATOM 1436 C C . GLY A 1 182 ? 32.008 11.359 -19.285 1.00 88.75 182 GLY A C 1
ATOM 1437 O O . GLY A 1 182 ? 31.063 10.696 -18.855 1.00 88.75 182 GLY A O 1
ATOM 1438 N N . ASP A 1 183 ? 32.859 10.880 -20.196 1.00 89.12 183 ASP A N 1
ATOM 1439 C CA . ASP A 1 183 ? 32.662 9.605 -20.905 1.00 89.12 183 ASP A CA 1
ATOM 1440 C C . ASP A 1 183 ? 32.511 8.399 -19.969 1.00 89.12 183 ASP A C 1
ATOM 1442 O O . ASP A 1 183 ? 31.609 7.588 -20.162 1.00 89.12 183 ASP A O 1
ATOM 1446 N N . GLU A 1 184 ? 33.312 8.316 -18.904 1.00 93.56 184 GLU A N 1
ATOM 1447 C CA . GLU A 1 184 ? 33.207 7.249 -17.898 1.00 93.56 184 GLU A CA 1
ATOM 1448 C C . GLU A 1 184 ? 31.839 7.246 -17.196 1.00 93.56 184 GLU A C 1
ATOM 1450 O O . GLU A 1 184 ? 31.231 6.200 -16.975 1.00 93.56 184 GLU A O 1
ATOM 1455 N N . THR A 1 185 ? 31.310 8.426 -16.875 1.00 93.62 185 THR A N 1
ATOM 1456 C CA . THR A 1 185 ? 29.971 8.564 -16.295 1.00 93.62 185 THR A CA 1
ATOM 1457 C C . THR A 1 185 ? 28.892 8.167 -17.299 1.00 93.62 185 THR A C 1
ATOM 1459 O O . THR A 1 185 ? 27.957 7.455 -16.934 1.00 93.62 185 THR A O 1
ATOM 1462 N N . ASN A 1 186 ? 29.048 8.552 -18.568 1.00 94.31 186 ASN A N 1
ATOM 1463 C CA . ASN A 1 186 ? 28.142 8.142 -19.639 1.00 94.31 186 ASN A CA 1
ATOM 1464 C C . ASN A 1 186 ? 28.116 6.613 -19.810 1.00 94.31 186 ASN A C 1
ATOM 1466 O O . ASN A 1 186 ? 27.032 6.052 -19.967 1.00 94.31 186 ASN A O 1
ATOM 1470 N N . GLU A 1 187 ? 29.264 5.924 -19.715 1.00 95.88 187 GLU A N 1
ATOM 1471 C CA . GLU A 1 187 ? 29.311 4.451 -19.738 1.00 95.88 187 GLU A CA 1
ATOM 1472 C C . GLU A 1 187 ? 28.550 3.818 -18.573 1.00 95.88 187 GLU A C 1
ATOM 1474 O O . GLU A 1 187 ? 27.837 2.831 -18.766 1.00 95.88 187 GLU A O 1
ATOM 1479 N N . ARG A 1 188 ? 28.689 4.364 -17.358 1.00 97.19 188 ARG A N 1
ATOM 1480 C CA . ARG A 1 188 ? 28.006 3.834 -16.166 1.00 97.19 188 ARG A CA 1
ATOM 1481 C C . ARG A 1 188 ? 26.490 3.984 -16.278 1.00 97.19 188 ARG A C 1
ATOM 1483 O O . ARG A 1 188 ? 25.769 3.015 -16.043 1.00 97.19 188 ARG A O 1
ATOM 1490 N N . ILE A 1 189 ? 26.013 5.149 -16.728 1.00 97.38 189 ILE A N 1
ATOM 1491 C CA . ILE A 1 189 ? 24.588 5.395 -17.014 1.00 97.38 189 ILE A CA 1
ATOM 1492 C C . ILE A 1 189 ? 24.085 4.428 -18.093 1.00 97.38 189 ILE A C 1
ATOM 1494 O O . ILE A 1 189 ? 23.037 3.805 -17.929 1.00 97.38 189 ILE A O 1
ATOM 1498 N N . LEU A 1 190 ? 24.837 4.260 -19.185 1.00 97.69 190 LEU A N 1
ATOM 1499 C CA . LEU A 1 190 ? 24.467 3.356 -20.273 1.00 97.69 190 LEU A CA 1
ATOM 1500 C C . LEU A 1 190 ? 24.433 1.888 -19.823 1.00 97.69 190 LEU A C 1
ATOM 1502 O O . LEU A 1 190 ? 23.525 1.149 -20.196 1.00 97.69 190 LEU A O 1
ATOM 1506 N N . THR A 1 191 ? 25.388 1.464 -18.998 1.00 98.31 191 THR A N 1
ATOM 1507 C CA . THR A 1 191 ? 25.426 0.110 -18.426 1.00 98.31 191 THR A CA 1
ATOM 1508 C C . THR A 1 191 ? 24.195 -0.149 -17.561 1.00 98.31 191 THR A C 1
ATOM 1510 O O . THR A 1 191 ? 23.530 -1.168 -17.740 1.00 98.31 191 THR A O 1
ATOM 1513 N N . ALA A 1 192 ? 23.833 0.800 -16.696 1.00 98.31 192 ALA A N 1
ATOM 1514 C CA . ALA A 1 192 ? 22.624 0.712 -15.883 1.00 98.31 192 ALA A CA 1
ATOM 1515 C C . ALA A 1 192 ? 21.337 0.731 -16.730 1.00 98.31 192 ALA A C 1
ATOM 1517 O O . ALA A 1 192 ? 20.392 0.009 -16.425 1.00 98.31 192 ALA A O 1
ATOM 1518 N N . ALA A 1 193 ? 21.297 1.491 -17.832 1.00 98.56 193 ALA A N 1
ATOM 1519 C CA . ALA A 1 193 ? 20.170 1.463 -18.767 1.00 98.56 193 ALA A CA 1
ATOM 1520 C C . ALA A 1 193 ? 20.014 0.083 -19.432 1.00 98.56 193 ALA A C 1
ATOM 1522 O O . ALA A 1 193 ? 18.907 -0.442 -19.519 1.00 98.56 193 ALA A O 1
ATOM 1523 N N . ARG A 1 194 ? 21.119 -0.543 -19.861 1.00 98.62 194 ARG A N 1
ATOM 1524 C CA . ARG A 1 194 ? 21.100 -1.907 -20.417 1.00 98.62 194 ARG A CA 1
ATOM 1525 C C . ARG A 1 194 ? 20.607 -2.926 -19.385 1.00 98.62 194 ARG A C 1
ATOM 1527 O O . ARG A 1 194 ? 19.782 -3.768 -19.721 1.00 98.62 194 ARG A O 1
ATOM 1534 N N . GLU A 1 195 ? 21.063 -2.813 -18.138 1.00 98.44 195 GLU A N 1
ATOM 1535 C CA . GLU A 1 195 ? 20.604 -3.649 -17.020 1.00 98.44 195 GLU A CA 1
ATOM 1536 C C . GLU A 1 195 ? 19.090 -3.493 -16.779 1.00 98.44 195 GLU A C 1
ATOM 1538 O O . GLU A 1 195 ? 18.377 -4.489 -16.669 1.00 98.44 195 GLU A O 1
ATOM 1543 N N . ALA A 1 196 ? 18.574 -2.260 -16.792 1.00 98.50 196 ALA A N 1
ATOM 1544 C CA . ALA A 1 196 ? 17.143 -1.992 -16.659 1.00 98.50 196 ALA A CA 1
ATOM 1545 C C . ALA A 1 196 ? 16.315 -2.622 -17.795 1.00 98.50 196 ALA A C 1
ATOM 1547 O O . ALA A 1 196 ? 15.257 -3.191 -17.531 1.00 98.50 196 ALA A O 1
ATOM 1548 N N . PHE A 1 197 ? 16.798 -2.582 -19.044 1.00 98.44 197 PHE A N 1
ATOM 1549 C CA . PHE A 1 197 ? 16.149 -3.279 -20.162 1.00 98.44 197 PHE A CA 1
ATOM 1550 C C . PHE A 1 197 ? 16.112 -4.799 -19.969 1.00 98.44 197 PHE A C 1
ATOM 1552 O O . PHE A 1 197 ? 15.086 -5.402 -20.271 1.00 98.44 197 PHE A O 1
ATOM 1559 N N . CYS A 1 198 ? 17.178 -5.413 -19.443 1.00 98.31 198 CYS A N 1
ATOM 1560 C CA . CYS A 1 198 ? 17.174 -6.845 -19.128 1.00 98.31 198 CYS A CA 1
ATOM 1561 C C . CYS A 1 198 ? 16.086 -7.188 -18.100 1.00 98.31 198 CYS A C 1
ATOM 1563 O O . CYS A 1 198 ? 15.318 -8.118 -18.322 1.00 98.31 198 CYS A O 1
ATOM 1565 N N . PHE A 1 199 ? 15.946 -6.394 -17.030 1.00 98.56 199 PHE A N 1
ATOM 1566 C CA . PHE A 1 199 ? 14.859 -6.593 -16.065 1.00 98.56 199 PHE A CA 1
ATOM 1567 C C . PHE A 1 199 ? 13.474 -6.453 -16.701 1.00 98.56 199 PHE A C 1
ATOM 1569 O O . PHE A 1 199 ? 12.588 -7.254 -16.412 1.00 98.56 199 PHE A O 1
ATOM 1576 N N . LEU A 1 200 ? 13.272 -5.458 -17.574 1.00 98.38 200 LEU A N 1
ATOM 1577 C CA . LEU A 1 200 ? 12.004 -5.313 -18.289 1.00 98.38 200 LEU A CA 1
ATOM 1578 C C . LEU A 1 200 ? 11.723 -6.519 -19.186 1.00 98.38 200 LEU A C 1
ATOM 1580 O O . LEU A 1 200 ? 10.592 -6.992 -19.215 1.00 98.38 200 LEU A O 1
ATOM 1584 N N . GLU A 1 201 ? 12.719 -7.030 -19.899 1.00 98.31 201 GLU A N 1
ATOM 1585 C CA . GLU A 1 201 ? 12.565 -8.207 -20.752 1.00 98.31 201 GLU A CA 1
ATOM 1586 C C . GLU A 1 201 ? 12.214 -9.463 -19.949 1.00 98.31 201 GLU A C 1
ATOM 1588 O O . GLU A 1 201 ? 11.265 -10.162 -20.310 1.00 98.31 201 GLU A O 1
ATOM 1593 N N . ASP A 1 202 ? 12.899 -9.700 -18.829 1.00 98.56 202 ASP A N 1
ATOM 1594 C CA . ASP A 1 202 ? 12.609 -10.815 -17.924 1.00 98.56 202 ASP A CA 1
ATOM 1595 C C . ASP A 1 202 ? 11.184 -10.718 -17.353 1.00 98.56 202 ASP A C 1
ATOM 1597 O O . ASP A 1 202 ? 10.429 -11.693 -17.372 1.00 98.56 202 ASP A O 1
ATOM 1601 N N . ILE A 1 203 ? 10.778 -9.519 -16.911 1.00 98.56 203 ILE A N 1
ATOM 1602 C CA . ILE A 1 203 ? 9.419 -9.251 -16.421 1.00 98.56 203 ILE A CA 1
ATOM 1603 C C . ILE A 1 203 ? 8.388 -9.573 -17.509 1.00 98.56 203 ILE A C 1
ATOM 1605 O O . ILE A 1 203 ? 7.480 -10.362 -17.266 1.00 98.56 203 ILE A O 1
ATOM 1609 N N . HIS A 1 204 ? 8.516 -9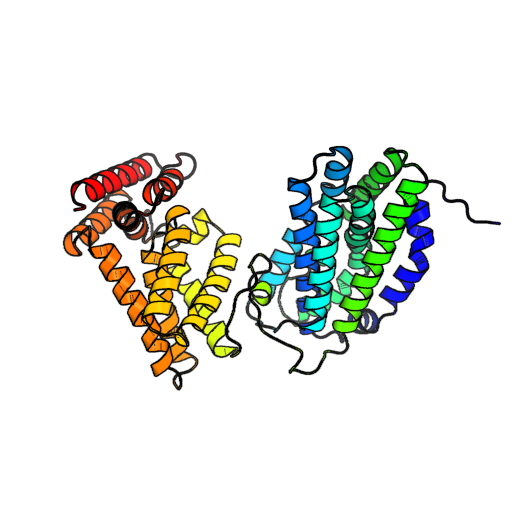.010 -18.714 1.00 98.44 204 HIS A N 1
ATOM 1610 C CA . HIS A 1 204 ? 7.528 -9.211 -19.783 1.00 98.44 204 HIS A CA 1
ATOM 1611 C C . HIS A 1 204 ? 7.507 -10.644 -20.320 1.00 98.44 204 HIS A C 1
ATOM 1613 O O . HIS A 1 204 ? 6.440 -11.134 -20.691 1.00 98.44 204 HIS A O 1
ATOM 1619 N N . THR A 1 205 ? 8.644 -11.338 -20.298 1.00 98.44 205 THR A N 1
ATOM 1620 C CA . THR A 1 205 ? 8.721 -12.765 -20.635 1.00 98.44 205 THR A CA 1
ATOM 1621 C C . THR A 1 205 ? 7.967 -13.614 -19.611 1.00 98.44 205 THR A C 1
ATOM 1623 O O . THR A 1 205 ? 7.210 -14.504 -19.988 1.00 98.44 205 THR A O 1
ATOM 1626 N N . ALA A 1 206 ? 8.103 -13.310 -18.317 1.00 98.00 206 ALA A N 1
ATOM 1627 C CA . ALA A 1 206 ? 7.375 -14.005 -17.255 1.00 98.00 206 ALA A CA 1
ATOM 1628 C C . ALA A 1 206 ? 5.873 -13.652 -17.206 1.00 98.00 206 ALA A C 1
ATOM 1630 O O . ALA A 1 206 ? 5.084 -14.384 -16.607 1.00 98.00 206 ALA A O 1
ATOM 1631 N N . LEU A 1 207 ? 5.467 -12.536 -17.821 1.00 98.12 207 LEU A N 1
ATOM 1632 C CA . LEU A 1 207 ? 4.070 -12.103 -17.883 1.00 98.12 207 LEU A CA 1
ATOM 1633 C C . LEU A 1 207 ? 3.247 -12.853 -18.935 1.00 98.12 207 LEU A C 1
ATOM 1635 O O . LEU A 1 207 ? 2.022 -12.931 -18.781 1.00 98.12 207 LEU A O 1
ATOM 1639 N N . PHE A 1 208 ? 3.866 -13.351 -20.011 1.00 97.88 208 PHE A N 1
ATOM 1640 C CA . PHE A 1 208 ? 3.135 -14.011 -21.091 1.00 97.88 208 PHE A CA 1
ATOM 1641 C C . PHE A 1 208 ? 3.999 -14.990 -21.923 1.00 97.88 208 PHE A C 1
ATOM 1643 O O . PHE A 1 208 ? 5.059 -14.588 -22.406 1.00 97.88 208 PHE A O 1
ATOM 1650 N N . PRO A 1 209 ? 3.519 -16.223 -22.210 1.00 97.00 209 PRO A N 1
ATOM 1651 C CA . PRO A 1 209 ? 2.224 -16.796 -21.813 1.00 97.00 209 PRO A CA 1
ATOM 1652 C C . PRO A 1 209 ? 2.096 -16.952 -20.294 1.00 97.00 209 PRO A C 1
ATOM 1654 O O . PRO A 1 209 ? 3.100 -16.994 -19.589 1.00 97.00 209 PRO A O 1
ATOM 1657 N N . LEU A 1 210 ? 0.858 -16.984 -19.786 1.00 96.12 210 LEU A N 1
ATOM 1658 C CA . LEU A 1 210 ? 0.641 -17.152 -18.347 1.00 96.12 210 LEU A CA 1
ATOM 1659 C C . LEU A 1 210 ? 1.266 -18.471 -17.870 1.00 96.12 210 LEU A C 1
ATOM 1661 O O . LEU A 1 210 ? 1.087 -19.493 -18.542 1.00 96.12 210 LEU A O 1
ATOM 1665 N N . PRO A 1 211 ? 1.965 -18.462 -16.725 1.00 95.25 211 PRO A N 1
ATOM 1666 C CA . PRO A 1 211 ? 2.533 -19.675 -16.166 1.00 95.25 211 PRO A CA 1
ATOM 1667 C C . PRO A 1 211 ? 1.447 -20.567 -15.555 1.00 95.25 211 PRO A C 1
ATOM 1669 O O . PRO A 1 211 ? 0.276 -20.191 -15.445 1.00 95.25 211 PRO A O 1
ATOM 1672 N N . GLU A 1 212 ? 1.855 -21.763 -15.140 1.00 93.31 212 GLU A N 1
ATOM 1673 C CA . GLU A 1 212 ? 0.998 -22.690 -14.407 1.00 93.31 212 GLU A CA 1
ATOM 1674 C C . GLU A 1 212 ? 0.548 -22.103 -13.057 1.00 93.31 212 GLU A C 1
ATOM 1676 O O . GLU A 1 212 ? 1.185 -21.218 -12.481 1.00 93.31 212 GLU A O 1
ATOM 1681 N N . ALA A 1 213 ? -0.585 -22.591 -12.545 1.00 89.12 213 ALA A N 1
ATOM 1682 C CA . ALA A 1 213 ? -1.218 -22.037 -11.347 1.00 89.12 213 ALA A CA 1
ATOM 1683 C C . ALA A 1 213 ? -0.366 -22.182 -10.070 1.00 89.12 213 ALA A C 1
ATOM 1685 O O . ALA A 1 213 ? -0.534 -21.404 -9.137 1.00 89.12 213 ALA A O 1
ATOM 1686 N N . ASP A 1 214 ? 0.543 -23.158 -10.023 1.00 92.19 214 ASP A N 1
ATOM 1687 C CA . ASP A 1 214 ? 1.487 -23.366 -8.918 1.00 92.19 214 ASP A CA 1
ATOM 1688 C C . ASP A 1 214 ? 2.587 -22.290 -8.852 1.00 92.19 214 ASP A C 1
ATOM 1690 O O . ASP A 1 214 ? 3.184 -22.058 -7.801 1.00 92.19 214 ASP A O 1
ATOM 1694 N N . SER A 1 215 ? 2.802 -21.581 -9.960 1.00 94.94 215 SER A N 1
ATOM 1695 C CA . SER A 1 215 ? 3.734 -20.465 -10.104 1.00 94.94 215 SER A CA 1
ATOM 1696 C C . SER A 1 215 ? 3.075 -19.118 -9.783 1.00 94.94 215 SER A C 1
ATOM 1698 O O . SER A 1 215 ? 3.609 -18.053 -10.114 1.00 94.94 215 SER A O 1
ATOM 1700 N N . MET A 1 216 ? 1.900 -19.154 -9.148 1.00 94.50 216 MET A N 1
ATOM 1701 C CA . MET A 1 216 ? 1.111 -17.989 -8.780 1.00 94.50 216 MET A CA 1
ATOM 1702 C C . MET A 1 216 ? 0.715 -18.035 -7.301 1.00 94.50 216 MET A C 1
ATOM 1704 O O . MET A 1 216 ? 0.355 -19.083 -6.771 1.00 94.50 216 MET A O 1
ATOM 1708 N N . MET A 1 217 ? 0.745 -16.890 -6.616 1.00 94.06 217 MET A N 1
ATOM 1709 C CA . MET A 1 217 ? 0.414 -16.818 -5.189 1.00 94.06 217 MET A CA 1
ATOM 1710 C C . MET A 1 217 ? -0.197 -15.481 -4.778 1.00 94.06 217 MET A C 1
ATOM 1712 O O . MET A 1 217 ? 0.074 -14.446 -5.380 1.00 94.06 217 MET A O 1
ATOM 1716 N N . PHE A 1 218 ? -0.997 -15.480 -3.713 1.00 93.50 218 PHE A N 1
ATOM 1717 C CA . PHE A 1 218 ? -1.339 -14.238 -3.026 1.00 93.50 218 PHE A CA 1
ATOM 1718 C C . PHE A 1 218 ? -0.185 -13.817 -2.119 1.00 93.50 218 PHE A C 1
ATOM 1720 O O . PHE A 1 218 ? 0.409 -14.634 -1.416 1.00 93.50 218 PHE A O 1
ATOM 1727 N N . SER A 1 219 ? 0.114 -12.527 -2.131 1.00 92.12 219 SER A N 1
ATOM 1728 C CA . SER A 1 219 ? 1.132 -11.898 -1.294 1.00 92.12 219 SER A CA 1
ATOM 1729 C C . SER A 1 219 ? 0.585 -10.599 -0.702 1.00 92.12 219 SER A C 1
ATOM 1731 O O . SER A 1 219 ? -0.426 -10.068 -1.168 1.00 92.12 219 SER A O 1
ATOM 1733 N N . ALA A 1 220 ? 1.266 -10.045 0.297 1.00 91.56 220 ALA A N 1
ATOM 1734 C CA . ALA A 1 220 ? 0.935 -8.719 0.811 1.00 91.56 220 ALA A CA 1
ATOM 1735 C C . ALA A 1 220 ? 0.946 -7.643 -0.294 1.00 91.56 220 ALA A C 1
ATOM 1737 O O . ALA A 1 220 ? 0.015 -6.842 -0.381 1.00 91.56 220 ALA A O 1
ATOM 1738 N N . THR A 1 221 ? 1.933 -7.688 -1.199 1.00 87.94 221 THR A N 1
ATOM 1739 C CA . THR A 1 221 ? 2.071 -6.743 -2.321 1.00 87.94 221 THR A CA 1
ATOM 1740 C C . THR A 1 221 ? 0.980 -6.898 -3.376 1.00 87.94 221 THR A C 1
ATOM 1742 O O . THR A 1 221 ? 0.625 -5.927 -4.042 1.00 87.94 221 THR A O 1
ATOM 1745 N N . SER A 1 222 ? 0.365 -8.083 -3.462 1.00 87.25 222 SER A N 1
ATOM 1746 C CA . SER A 1 222 ? -0.770 -8.324 -4.355 1.00 87.25 222 SER A CA 1
ATOM 1747 C C . SER A 1 222 ? -2.036 -7.556 -3.949 1.00 87.25 222 SER A C 1
ATOM 1749 O O . SER A 1 222 ? -2.894 -7.319 -4.805 1.00 87.25 222 SER A O 1
ATOM 1751 N N . ILE A 1 223 ? -2.123 -7.166 -2.670 1.00 89.75 223 ILE A N 1
ATOM 1752 C CA . ILE A 1 223 ? -3.224 -6.415 -2.044 1.00 89.75 223 ILE A CA 1
ATOM 1753 C C . ILE A 1 223 ? -2.842 -4.939 -1.908 1.00 89.75 223 ILE A C 1
ATOM 1755 O O . ILE A 1 223 ? -3.608 -4.048 -2.260 1.00 89.75 223 ILE A O 1
ATOM 1759 N N . ASN A 1 224 ? -1.641 -4.684 -1.392 1.00 91.50 224 ASN A N 1
ATOM 1760 C CA . ASN A 1 224 ? -1.116 -3.358 -1.121 1.00 91.50 224 ASN A CA 1
ATOM 1761 C C . ASN A 1 224 ? 0.341 -3.294 -1.600 1.00 91.50 224 ASN A C 1
ATOM 1763 O O . ASN A 1 224 ? 1.218 -3.813 -0.911 1.00 91.50 224 ASN A O 1
ATOM 1767 N N . PRO A 1 225 ? 0.634 -2.625 -2.727 1.00 87.19 225 PRO A N 1
ATOM 1768 C CA . PRO A 1 225 ? 2.001 -2.499 -3.238 1.00 87.19 225 PRO A CA 1
ATOM 1769 C C . PRO A 1 225 ? 2.980 -1.815 -2.273 1.00 87.19 225 PRO A C 1
ATOM 1771 O O . PRO A 1 225 ? 4.188 -1.955 -2.429 1.00 87.19 225 PRO A O 1
ATOM 1774 N N . GLU A 1 226 ? 2.479 -1.075 -1.278 1.00 88.25 226 GLU A N 1
ATOM 1775 C CA . GLU A 1 226 ? 3.290 -0.447 -0.228 1.00 88.25 226 GLU A CA 1
ATOM 1776 C C . GLU A 1 226 ? 3.500 -1.348 1.004 1.00 88.25 226 GLU A C 1
ATOM 1778 O O . GLU A 1 226 ? 4.207 -0.950 1.934 1.00 88.25 226 GLU A O 1
ATOM 1783 N N . ALA A 1 227 ? 2.879 -2.531 1.059 1.00 88.56 227 ALA A N 1
ATOM 1784 C CA . ALA A 1 227 ? 3.033 -3.451 2.178 1.00 88.56 227 ALA A CA 1
ATOM 1785 C C . ALA A 1 227 ? 4.406 -4.138 2.172 1.00 88.56 227 ALA A C 1
ATOM 1787 O O . ALA A 1 227 ? 5.037 -4.353 1.136 1.00 88.56 227 ALA A O 1
ATOM 1788 N N . GLY A 1 228 ? 4.863 -4.511 3.368 1.00 84.69 228 GLY A N 1
ATOM 1789 C CA . GLY A 1 228 ? 6.057 -5.335 3.531 1.00 84.69 228 GLY A CA 1
ATOM 1790 C C . GLY A 1 228 ? 5.819 -6.795 3.139 1.00 84.69 228 GLY A C 1
ATOM 1791 O O . GLY A 1 228 ? 4.719 -7.199 2.776 1.00 84.69 228 GLY A O 1
ATOM 1792 N N . ASN A 1 229 ? 6.855 -7.623 3.267 1.00 86.19 229 ASN A N 1
ATOM 1793 C CA . ASN A 1 229 ? 6.723 -9.059 3.039 1.00 86.19 229 ASN A CA 1
ATOM 1794 C C . ASN A 1 229 ? 6.162 -9.746 4.293 1.00 86.19 229 ASN A C 1
ATOM 1796 O O . ASN A 1 229 ? 6.912 -10.092 5.206 1.00 86.19 229 ASN A O 1
ATOM 1800 N N . HIS A 1 230 ? 4.844 -9.915 4.350 1.00 90.50 230 HIS A N 1
ATOM 1801 C CA . HIS A 1 230 ? 4.171 -10.675 5.399 1.00 90.50 230 HIS A CA 1
ATOM 1802 C C . HIS A 1 230 ? 3.199 -11.694 4.804 1.00 90.50 230 HIS A C 1
ATOM 1804 O O . HIS A 1 230 ? 2.784 -11.597 3.647 1.00 90.50 230 HIS A O 1
ATOM 1810 N N . ALA A 1 231 ? 2.842 -12.690 5.613 1.00 93.88 231 ALA A N 1
ATOM 1811 C CA . ALA A 1 231 ? 1.918 -13.733 5.201 1.00 93.88 231 ALA A CA 1
ATOM 1812 C C . ALA A 1 231 ? 0.519 -13.162 4.918 1.00 93.88 231 ALA A C 1
ATOM 1814 O O . ALA A 1 231 ? 0.068 -12.227 5.585 1.00 93.88 231 ALA A O 1
ATOM 1815 N N . VAL A 1 232 ? -0.158 -13.771 3.946 1.00 95.94 232 VAL A N 1
ATOM 1816 C CA . VAL A 1 232 ? -1.581 -13.589 3.636 1.00 95.94 232 VAL A CA 1
ATOM 1817 C C . VAL A 1 232 ? -2.198 -14.971 3.364 1.00 95.94 232 VAL A C 1
ATOM 1819 O O . VAL A 1 232 ? -1.452 -15.908 3.060 1.00 95.94 232 VAL A O 1
ATOM 1822 N N . PRO A 1 233 ? -3.527 -15.146 3.479 1.00 96.00 233 PRO A N 1
ATOM 1823 C CA . PRO A 1 233 ? -4.178 -16.410 3.163 1.00 96.00 233 PRO A CA 1
ATOM 1824 C C . PRO A 1 233 ? -3.914 -16.857 1.724 1.00 96.00 233 PRO A C 1
ATOM 1826 O O . PRO A 1 233 ? -3.984 -16.060 0.789 1.00 96.00 233 PRO A O 1
ATOM 1829 N N . SER A 1 234 ? -3.659 -18.153 1.545 1.00 92.88 234 SER A N 1
ATOM 1830 C CA . SER A 1 234 ? -3.584 -18.775 0.219 1.00 92.88 234 SER A CA 1
ATOM 1831 C C . SER A 1 234 ? -4.970 -19.100 -0.350 1.00 92.88 234 SER A C 1
ATOM 1833 O O . SER A 1 234 ? -5.139 -19.132 -1.568 1.00 92.88 234 SER A O 1
ATOM 1835 N N . ASP A 1 235 ? -5.976 -19.310 0.509 1.00 94.19 235 ASP A N 1
ATOM 1836 C CA . ASP A 1 235 ? -7.366 -19.487 0.089 1.00 94.19 235 ASP A CA 1
ATOM 1837 C C . ASP A 1 235 ? -7.979 -18.128 -0.277 1.00 94.19 235 ASP A C 1
ATOM 1839 O O . ASP A 1 235 ? -8.119 -17.231 0.560 1.00 94.19 235 ASP A O 1
ATOM 1843 N N . LYS A 1 236 ? -8.403 -17.993 -1.538 1.00 94.19 236 LYS A N 1
ATOM 1844 C CA . LYS A 1 236 ? -9.057 -16.784 -2.056 1.00 94.19 236 LYS A CA 1
ATOM 1845 C C . LYS A 1 236 ? -10.279 -16.375 -1.220 1.00 94.19 236 LYS A C 1
ATOM 1847 O O . LYS A 1 236 ? -10.548 -15.183 -1.094 1.00 94.19 236 LYS A O 1
ATOM 1852 N N . ARG A 1 237 ? -11.020 -17.331 -0.649 1.00 96.19 237 ARG A N 1
ATOM 1853 C CA . ARG A 1 237 ? -12.216 -17.059 0.168 1.00 96.19 237 ARG A CA 1
ATOM 1854 C C . ARG A 1 237 ? -11.854 -16.384 1.487 1.00 96.19 237 ARG A C 1
ATOM 1856 O O . ARG A 1 237 ? -12.496 -15.406 1.854 1.00 96.19 237 ARG A O 1
ATOM 1863 N N . GLU A 1 238 ? -10.806 -16.868 2.156 1.00 97.25 238 GLU A N 1
ATOM 1864 C CA . GLU A 1 238 ? -10.283 -16.259 3.388 1.00 97.25 238 GLU A CA 1
ATOM 1865 C C . GLU A 1 238 ? -9.769 -14.845 3.116 1.00 97.25 238 GLU A C 1
ATOM 1867 O O . GLU A 1 238 ? -9.996 -13.929 3.903 1.00 97.25 238 GLU A O 1
ATOM 1872 N N . LEU A 1 239 ? -9.127 -14.653 1.963 1.00 95.62 239 LEU A N 1
ATOM 1873 C CA . LEU A 1 239 ? -8.618 -13.354 1.561 1.00 95.62 239 LEU A CA 1
ATOM 1874 C C . LEU A 1 239 ? -9.747 -12.343 1.304 1.00 95.62 239 LEU A C 1
ATOM 1876 O O . LEU A 1 239 ? -9.718 -11.239 1.840 1.00 95.62 239 LEU A O 1
ATOM 1880 N N . VAL A 1 240 ? -10.783 -12.728 0.553 1.00 95.88 240 VAL A N 1
ATOM 1881 C CA . VAL A 1 240 ? -11.970 -11.881 0.316 1.00 95.88 240 VAL A CA 1
ATOM 1882 C C . VAL A 1 240 ? -12.705 -11.558 1.623 1.00 95.88 240 VAL A C 1
ATOM 1884 O O . VAL A 1 240 ? -13.163 -10.425 1.805 1.00 95.88 240 VAL A O 1
ATOM 1887 N N . ALA A 1 241 ? -12.796 -12.523 2.543 1.00 97.69 241 ALA A N 1
ATOM 1888 C CA . ALA A 1 241 ? -13.358 -12.308 3.873 1.00 97.69 241 ALA A CA 1
ATOM 1889 C C . ALA A 1 241 ? -12.551 -11.270 4.667 1.00 97.69 241 ALA A C 1
ATOM 1891 O O . ALA A 1 241 ? -13.133 -10.349 5.238 1.00 97.69 241 ALA A O 1
ATOM 1892 N N . ALA A 1 242 ? -11.219 -11.358 4.635 1.00 97.56 242 ALA A N 1
ATOM 1893 C CA . ALA A 1 242 ? -10.346 -10.405 5.308 1.00 97.56 242 ALA A CA 1
ATOM 1894 C C . ALA A 1 242 ? -10.501 -8.973 4.771 1.00 97.56 242 ALA A C 1
ATOM 1896 O O . ALA A 1 242 ? -10.671 -8.037 5.552 1.00 97.56 242 ALA A O 1
ATOM 1897 N N . LEU A 1 243 ? -10.531 -8.801 3.446 1.00 95.75 243 LEU A N 1
ATOM 1898 C CA . LEU A 1 243 ? -10.760 -7.490 2.825 1.00 95.75 243 LEU A CA 1
ATOM 1899 C C . LEU A 1 243 ? -12.150 -6.930 3.151 1.00 95.75 243 LEU A C 1
ATOM 1901 O O . LEU A 1 243 ? -12.314 -5.736 3.404 1.00 95.75 243 LEU A O 1
ATOM 1905 N N . THR A 1 244 ? -13.161 -7.799 3.196 1.00 97.25 244 THR A N 1
ATOM 1906 C CA . THR A 1 244 ? -14.518 -7.410 3.597 1.00 97.25 244 THR A CA 1
ATOM 1907 C C . THR A 1 244 ? -14.559 -6.949 5.050 1.00 97.25 244 THR A C 1
ATOM 1909 O O . THR A 1 244 ? -15.139 -5.901 5.325 1.00 97.25 244 THR A O 1
ATOM 1912 N N . ALA A 1 245 ? -13.889 -7.654 5.961 1.00 97.94 245 ALA A N 1
ATOM 1913 C CA . ALA A 1 245 ? -13.772 -7.240 7.355 1.00 97.94 245 ALA A CA 1
ATOM 1914 C C . ALA A 1 245 ? -13.063 -5.884 7.506 1.00 97.94 245 ALA A C 1
ATOM 1916 O O . ALA A 1 245 ? -13.529 -5.030 8.259 1.00 97.94 245 ALA A O 1
ATOM 1917 N N . GLY A 1 246 ? -11.984 -5.655 6.742 1.00 96.12 246 GLY A N 1
ATOM 1918 C CA . GLY A 1 246 ? -11.307 -4.355 6.648 1.00 96.12 246 GLY A CA 1
ATOM 1919 C C . GLY A 1 246 ? -12.261 -3.232 6.258 1.00 96.12 246 GLY A C 1
ATOM 1920 O O . GLY A 1 246 ? -12.337 -2.211 6.942 1.00 96.12 246 GLY A O 1
ATOM 1921 N N . ARG A 1 247 ? -13.047 -3.442 5.197 1.00 96.12 247 ARG A N 1
ATOM 1922 C CA . ARG A 1 247 ? -14.057 -2.479 4.748 1.00 96.12 247 ARG A CA 1
ATOM 1923 C C . ARG A 1 247 ? -15.120 -2.211 5.817 1.00 96.12 247 ARG A C 1
ATOM 1925 O O . ARG A 1 247 ? -15.384 -1.048 6.102 1.00 96.12 247 ARG A O 1
ATOM 1932 N N . LEU A 1 248 ? -15.682 -3.250 6.439 1.00 97.50 248 LEU A N 1
ATOM 1933 C CA . LEU A 1 248 ? -16.705 -3.108 7.488 1.00 97.50 248 LEU A CA 1
ATOM 1934 C C . LEU A 1 248 ? -16.191 -2.303 8.691 1.00 97.50 248 LEU A C 1
ATOM 1936 O O . LEU A 1 248 ? -16.899 -1.442 9.212 1.00 97.50 248 LEU A O 1
ATOM 1940 N N . CYS A 1 249 ? -14.937 -2.513 9.095 1.00 96.19 249 CYS A N 1
ATOM 1941 C CA . CYS A 1 249 ? -14.322 -1.731 10.165 1.00 96.19 249 CYS A CA 1
ATOM 1942 C C . CYS A 1 249 ? -14.166 -0.248 9.785 1.00 96.19 249 CYS A C 1
ATOM 1944 O O . CYS A 1 249 ? -14.464 0.637 10.587 1.00 96.19 249 CYS A O 1
ATOM 1946 N N . ARG A 1 250 ? -13.772 0.052 8.541 1.00 94.69 250 ARG A N 1
ATOM 1947 C CA . ARG A 1 250 ? -13.711 1.439 8.041 1.00 94.69 250 ARG A CA 1
ATOM 1948 C C . ARG A 1 250 ? -15.086 2.093 7.942 1.00 94.69 250 ARG A C 1
ATOM 1950 O O . ARG A 1 250 ? -15.232 3.267 8.267 1.00 94.69 250 ARG A O 1
ATOM 1957 N N . GLU A 1 251 ? -16.102 1.334 7.547 1.00 95.31 251 GLU A N 1
ATOM 1958 C CA . GLU A 1 251 ? -17.491 1.794 7.547 1.00 95.31 251 GLU A CA 1
ATOM 1959 C C . GLU A 1 251 ? -18.007 2.063 8.969 1.00 95.31 251 GLU A C 1
ATOM 1961 O O . GLU A 1 251 ? -18.838 2.957 9.152 1.00 95.31 251 GLU A O 1
ATOM 1966 N N . GLU A 1 252 ? -17.526 1.334 9.984 1.00 96.00 252 GLU A N 1
ATOM 1967 C CA . GLU A 1 252 ? -17.813 1.609 11.397 1.00 96.00 252 GLU A CA 1
ATOM 1968 C C . GLU A 1 252 ? -17.138 2.904 11.875 1.00 96.00 252 GLU A C 1
ATOM 1970 O O . GLU A 1 252 ? -17.784 3.697 12.565 1.00 96.00 252 GLU A O 1
ATOM 1975 N N . PHE A 1 253 ? -15.897 3.163 11.445 1.00 96.00 253 PHE A N 1
ATOM 1976 C CA . PHE A 1 253 ? -15.100 4.330 11.837 1.00 96.00 253 PHE A CA 1
ATOM 1977 C C . PHE A 1 253 ? -14.711 5.217 10.635 1.00 96.00 253 PHE A C 1
ATOM 1979 O O . PHE A 1 253 ? -13.564 5.161 10.181 1.00 96.00 253 PHE A O 1
ATOM 1986 N N . PRO A 1 254 ? -15.591 6.136 10.175 1.00 95.44 254 PRO A N 1
ATOM 1987 C CA . PRO A 1 254 ? -15.268 7.099 9.110 1.00 95.44 254 PRO A CA 1
ATOM 1988 C C . PRO A 1 254 ? -14.022 7.954 9.373 1.00 95.44 254 PRO A C 1
ATOM 1990 O O . PRO A 1 254 ? -13.417 8.491 8.447 1.00 95.44 254 PRO A O 1
ATOM 1993 N N . TYR A 1 255 ? -13.617 8.043 10.642 1.00 95.75 255 TYR A N 1
ATOM 1994 C CA . TYR A 1 255 ? -12.326 8.557 11.080 1.00 95.75 255 TYR A CA 1
ATOM 1995 C C . TYR A 1 255 ? -11.145 8.072 10.223 1.00 95.75 255 TYR A C 1
ATOM 1997 O O . TYR A 1 255 ? -10.249 8.859 9.923 1.00 95.75 255 TYR A O 1
ATOM 2005 N N . PHE A 1 256 ? -11.137 6.798 9.818 1.00 94.19 256 PHE A N 1
ATOM 2006 C CA . PHE A 1 256 ? -10.033 6.233 9.048 1.00 94.19 256 PHE A CA 1
ATOM 2007 C C . PHE A 1 256 ? -9.911 6.821 7.654 1.00 94.19 256 PHE A C 1
ATOM 2009 O O . PHE A 1 256 ? -8.815 7.229 7.271 1.00 94.19 256 PHE A O 1
ATOM 2016 N N . GLU A 1 257 ? -11.030 6.923 6.945 1.00 94.19 257 GLU A N 1
ATOM 2017 C CA . GLU A 1 257 ? -11.066 7.552 5.629 1.00 94.19 257 GLU A CA 1
ATOM 2018 C C . GLU A 1 257 ? -10.644 9.019 5.738 1.00 94.19 257 GLU A C 1
ATOM 2020 O O . GLU A 1 257 ? -9.738 9.470 5.043 1.00 94.19 257 GLU A O 1
ATOM 2025 N N . ALA A 1 258 ? -11.221 9.747 6.699 1.00 95.19 258 ALA A N 1
ATOM 2026 C CA . ALA A 1 258 ? -10.937 11.165 6.886 1.00 95.19 258 ALA A CA 1
ATOM 2027 C C . ALA A 1 258 ? -9.463 11.445 7.232 1.00 95.19 258 ALA A C 1
ATOM 2029 O O . ALA A 1 258 ? -8.915 12.465 6.810 1.00 95.19 258 ALA A O 1
ATOM 2030 N N . ARG A 1 259 ? -8.817 10.568 8.013 1.00 96.19 259 ARG A N 1
ATOM 2031 C CA . ARG A 1 259 ? -7.442 10.771 8.487 1.00 96.19 259 ARG A CA 1
ATOM 2032 C C . ARG A 1 259 ? -6.377 10.188 7.564 1.00 96.19 259 ARG A C 1
ATOM 2034 O O . ARG A 1 259 ? -5.332 10.814 7.397 1.00 96.19 259 ARG A O 1
ATOM 2041 N N . TYR A 1 260 ? -6.591 8.986 7.037 1.00 95.69 260 TYR A N 1
ATOM 2042 C CA . TYR A 1 260 ? -5.554 8.213 6.347 1.00 95.69 260 TYR A CA 1
ATOM 2043 C C . TYR A 1 260 ? -5.842 7.995 4.854 1.00 95.69 260 TYR A C 1
ATOM 2045 O O . TYR A 1 260 ? -4.914 7.633 4.123 1.00 95.69 260 TYR A O 1
ATOM 2053 N N . GLY A 1 261 ? -7.083 8.230 4.411 1.00 94.44 261 GLY A N 1
ATOM 2054 C CA . GLY A 1 261 ? -7.532 8.101 3.024 1.00 94.44 261 GLY A CA 1
ATOM 2055 C C . GLY A 1 261 ? -7.191 6.755 2.381 1.00 94.44 261 GLY A C 1
ATOM 2056 O O . GLY A 1 261 ? -6.948 5.750 3.057 1.00 94.44 261 GLY A O 1
ATOM 2057 N N . ASP A 1 262 ? -7.064 6.761 1.054 1.00 91.31 262 ASP A N 1
ATOM 2058 C CA . ASP A 1 262 ? -6.777 5.568 0.246 1.00 91.31 262 ASP A CA 1
ATOM 2059 C C . ASP A 1 262 ? -5.538 4.793 0.700 1.00 91.31 262 ASP A C 1
ATOM 2061 O O . ASP A 1 262 ? -5.494 3.563 0.632 1.00 91.31 262 ASP A O 1
ATOM 2065 N N . ARG A 1 263 ? -4.509 5.502 1.175 1.00 92.00 263 ARG A N 1
ATOM 2066 C CA . ARG A 1 263 ? -3.300 4.855 1.685 1.00 92.00 263 ARG A CA 1
ATOM 2067 C C . ARG A 1 263 ? -3.599 4.055 2.949 1.00 92.00 263 ARG A C 1
ATOM 2069 O O . ARG A 1 263 ? -3.182 2.904 3.044 1.00 92.00 263 ARG A O 1
ATOM 2076 N N . GLY A 1 264 ? -4.337 4.633 3.896 1.00 93.75 264 GLY A N 1
ATOM 2077 C CA . GLY A 1 264 ? -4.801 3.924 5.089 1.00 93.75 264 GLY A CA 1
ATOM 2078 C C . GLY A 1 264 ? -5.649 2.700 4.753 1.00 93.75 264 GLY A C 1
ATOM 2079 O O . GLY A 1 264 ? -5.478 1.649 5.373 1.00 93.75 264 GLY A O 1
ATOM 2080 N N . ASN A 1 265 ? -6.496 2.814 3.729 1.00 92.44 265 ASN A N 1
ATOM 2081 C CA . ASN A 1 265 ? -7.345 1.723 3.256 1.00 92.44 265 ASN A CA 1
ATOM 2082 C C . ASN A 1 265 ? -6.517 0.530 2.774 1.00 92.44 265 ASN A C 1
ATOM 2084 O O . ASN A 1 265 ? -6.751 -0.587 3.231 1.00 92.44 265 ASN A O 1
ATOM 2088 N N . ARG A 1 266 ? -5.490 0.772 1.946 1.00 92.94 266 ARG A N 1
ATOM 2089 C CA . ARG A 1 266 ? -4.578 -0.285 1.480 1.00 92.94 266 ARG A CA 1
ATOM 2090 C C . ARG A 1 266 ? -3.857 -0.990 2.631 1.00 92.94 266 ARG A C 1
ATOM 2092 O O . ARG A 1 266 ? -3.746 -2.212 2.614 1.00 92.94 266 ARG A O 1
ATOM 2099 N N . PHE A 1 267 ? -3.397 -0.245 3.640 1.00 95.00 267 PHE A N 1
ATOM 2100 C CA . PHE A 1 267 ? -2.768 -0.849 4.822 1.00 95.00 267 PHE A CA 1
ATOM 2101 C C . PHE A 1 267 ? -3.762 -1.649 5.664 1.00 95.00 267 PHE A C 1
ATOM 2103 O O . PHE A 1 267 ? -3.441 -2.752 6.083 1.00 95.00 267 PHE A O 1
ATOM 2110 N N . THR A 1 268 ? -4.988 -1.153 5.842 1.00 95.06 268 THR A N 1
ATOM 2111 C CA . THR A 1 268 ? -6.043 -1.903 6.543 1.00 95.06 268 THR A CA 1
ATOM 2112 C C . THR A 1 268 ? -6.347 -3.220 5.832 1.00 95.06 268 THR A C 1
ATOM 2114 O O . THR A 1 268 ? -6.516 -4.245 6.484 1.00 95.06 268 THR A O 1
ATOM 2117 N N . ASP A 1 269 ? -6.382 -3.211 4.502 1.00 94.12 269 ASP A N 1
ATOM 2118 C CA . ASP A 1 269 ? -6.633 -4.396 3.684 1.00 94.12 269 ASP A CA 1
ATOM 2119 C C . ASP A 1 269 ? -5.496 -5.432 3.806 1.00 94.12 269 ASP A C 1
ATOM 2121 O O . ASP A 1 269 ? -5.759 -6.617 4.037 1.00 94.12 269 ASP A O 1
ATOM 2125 N N . SER A 1 270 ? -4.227 -5.002 3.738 1.00 95.00 270 SER A N 1
ATOM 2126 C CA . SER A 1 270 ? -3.081 -5.901 3.946 1.00 95.00 270 SER A CA 1
ATOM 2127 C C . SER A 1 270 ? -2.971 -6.409 5.386 1.00 95.00 270 SER A C 1
ATOM 2129 O O . SER A 1 270 ? -2.695 -7.592 5.594 1.00 95.00 270 SER A O 1
ATOM 2131 N N . ASP A 1 271 ? -3.238 -5.554 6.375 1.00 96.62 271 ASP A N 1
ATOM 2132 C CA . ASP A 1 271 ? -3.206 -5.920 7.792 1.00 96.62 271 ASP A CA 1
ATOM 2133 C C . ASP A 1 271 ? -4.335 -6.904 8.120 1.00 96.62 271 ASP A C 1
ATOM 2135 O O . ASP A 1 271 ? -4.109 -7.888 8.819 1.00 96.62 271 ASP A O 1
ATOM 2139 N N . ALA A 1 272 ? -5.536 -6.711 7.565 1.00 97.12 272 ALA A N 1
ATOM 2140 C CA . ALA A 1 272 ? -6.645 -7.649 7.718 1.00 97.12 272 ALA A CA 1
ATOM 2141 C C . ALA A 1 272 ? -6.307 -9.032 7.147 1.00 97.12 272 ALA A C 1
ATOM 2143 O O . ALA A 1 272 ? -6.580 -10.051 7.787 1.00 97.12 272 ALA A O 1
ATOM 2144 N N . ALA A 1 273 ? -5.683 -9.074 5.965 1.00 97.25 273 ALA A N 1
ATOM 2145 C CA . ALA A 1 273 ? -5.210 -10.319 5.374 1.00 97.25 273 ALA A CA 1
ATOM 2146 C C . ALA A 1 273 ? -4.158 -10.989 6.268 1.00 97.25 273 ALA A C 1
ATOM 2148 O O . ALA A 1 273 ? -4.257 -12.183 6.544 1.00 97.25 273 ALA A O 1
ATOM 2149 N N . TRP A 1 274 ? -3.199 -10.232 6.799 1.00 97.88 274 TRP A N 1
ATOM 2150 C CA . TRP A 1 274 ? -2.225 -10.761 7.750 1.00 97.88 274 TRP A CA 1
ATOM 2151 C C . TRP A 1 274 ? -2.882 -11.316 9.022 1.00 97.88 274 TRP A C 1
ATOM 2153 O O . TRP A 1 274 ? -2.579 -12.443 9.422 1.00 97.88 274 TRP A O 1
ATOM 2163 N N . LEU A 1 275 ? -3.835 -10.589 9.616 1.00 98.12 275 LEU A N 1
ATOM 2164 C CA . LEU A 1 275 ? -4.571 -11.017 10.810 1.00 98.12 275 LEU A CA 1
ATOM 2165 C C . LEU A 1 275 ? -5.295 -12.355 10.599 1.00 98.12 275 LEU A C 1
ATOM 2167 O O . LEU A 1 275 ? -5.319 -13.182 11.510 1.00 98.12 275 LEU A O 1
ATOM 2171 N N . ALA A 1 276 ? -5.820 -12.616 9.397 1.00 98.06 276 ALA A N 1
ATOM 2172 C CA . ALA A 1 276 ? -6.465 -13.891 9.073 1.00 98.06 276 ALA A CA 1
ATOM 2173 C C . ALA A 1 276 ? -5.503 -15.083 9.209 1.00 98.06 276 ALA A C 1
ATOM 2175 O O . ALA A 1 276 ? -5.903 -16.168 9.633 1.00 98.06 276 ALA A O 1
ATOM 2176 N N . THR A 1 277 ? -4.214 -14.879 8.913 1.00 97.50 277 THR A N 1
ATOM 2177 C CA . THR A 1 277 ? -3.193 -15.931 9.045 1.00 97.50 277 THR A CA 1
ATOM 2178 C C . THR A 1 277 ? -2.911 -16.304 10.500 1.00 97.50 277 THR A C 1
ATOM 2180 O O . THR A 1 277 ? -2.496 -17.432 10.777 1.00 97.50 277 THR A O 1
ATOM 2183 N N . LEU A 1 278 ? -3.202 -15.407 11.453 1.00 97.69 278 LEU A N 1
ATOM 2184 C CA . LEU A 1 278 ? -2.962 -15.653 12.874 1.00 97.69 278 LEU A CA 1
ATOM 2185 C C . LEU A 1 278 ? -3.849 -16.768 13.439 1.00 97.69 278 LEU A C 1
ATOM 2187 O O . LEU A 1 278 ? -3.468 -17.380 14.432 1.00 97.69 278 LEU A O 1
ATOM 2191 N N . ALA A 1 279 ? -4.979 -17.102 12.801 1.00 96.06 279 ALA A N 1
ATOM 2192 C CA . ALA A 1 279 ? -5.858 -18.197 13.233 1.00 96.06 279 ALA A CA 1
ATOM 2193 C C . ALA A 1 279 ? -5.141 -19.565 13.303 1.00 96.06 279 ALA A C 1
ATOM 2195 O O . ALA A 1 279 ? -5.551 -20.464 14.039 1.00 96.06 279 ALA A O 1
ATOM 2196 N N . GLN A 1 280 ? -4.029 -19.717 12.579 1.00 94.38 280 GLN A N 1
ATOM 2197 C CA . GLN A 1 280 ? -3.206 -20.929 12.592 1.00 94.38 280 GLN A CA 1
ATOM 2198 C C . GLN A 1 280 ? -2.244 -20.998 13.791 1.00 94.38 280 GLN A C 1
ATOM 2200 O O . GLN A 1 280 ? -1.650 -22.045 14.045 1.00 94.38 280 GLN A O 1
ATOM 2205 N N . LEU A 1 281 ? -2.082 -19.904 14.539 1.00 96.25 281 LEU A N 1
ATOM 2206 C CA . LEU A 1 281 ? -1.174 -19.815 15.679 1.00 96.25 281 LEU A CA 1
ATOM 2207 C C . LEU A 1 281 ? -1.851 -20.235 16.993 1.00 96.25 281 LEU A C 1
ATOM 2209 O O . LEU A 1 281 ? -3.068 -20.406 17.090 1.00 96.25 281 LEU A O 1
ATOM 2213 N N . THR A 1 282 ? -1.038 -20.396 18.038 1.00 96.38 282 THR A N 1
ATOM 2214 C CA . THR A 1 282 ? -1.525 -20.637 19.401 1.00 96.38 282 THR A CA 1
ATOM 2215 C C . THR A 1 282 ? -2.034 -19.337 20.036 1.00 96.38 282 THR A C 1
ATOM 2217 O O . THR A 1 282 ? -1.494 -18.270 19.734 1.00 96.38 282 THR A O 1
ATOM 2220 N N . PRO A 1 283 ? -3.003 -19.383 20.971 1.00 94.94 283 PRO A N 1
ATOM 2221 C CA . PRO A 1 283 ? -3.550 -18.172 21.592 1.00 94.94 283 PRO A CA 1
ATOM 2222 C C . PRO A 1 283 ? -2.503 -17.197 22.169 1.00 94.94 283 PRO A C 1
ATOM 2224 O O . PRO A 1 283 ? -2.620 -16.001 21.901 1.00 94.94 283 PRO A O 1
ATOM 2227 N N . PRO A 1 284 ? -1.429 -17.641 22.863 1.00 97.38 284 PRO A N 1
ATOM 2228 C CA . PRO A 1 284 ? -0.387 -16.723 23.334 1.00 97.38 284 PRO A CA 1
ATOM 2229 C C . PRO A 1 284 ? 0.329 -15.970 22.203 1.00 97.38 284 PRO A C 1
ATOM 2231 O O . PRO A 1 284 ? 0.645 -14.790 22.353 1.00 97.38 284 PRO A O 1
ATOM 2234 N N . LEU A 1 285 ? 0.564 -16.629 21.062 1.00 97.88 285 LEU A N 1
ATOM 2235 C CA . LEU A 1 285 ? 1.176 -15.993 19.896 1.00 97.88 285 LEU A CA 1
ATOM 2236 C C . LEU A 1 285 ? 0.209 -15.018 19.223 1.00 97.88 285 LEU A C 1
ATOM 2238 O O . LEU A 1 285 ? 0.626 -13.912 18.893 1.00 97.88 285 LEU A O 1
ATOM 2242 N N . ILE A 1 286 ? -1.072 -15.376 19.080 1.00 97.50 286 ILE A N 1
ATOM 2243 C CA . ILE A 1 286 ? -2.096 -14.470 18.530 1.00 97.50 286 ILE A CA 1
ATOM 2244 C C . ILE A 1 286 ? -2.171 -13.194 19.375 1.00 97.50 286 ILE A C 1
ATOM 2246 O O . ILE A 1 286 ? -2.112 -12.092 18.828 1.00 97.50 286 ILE A O 1
ATOM 2250 N N . ILE A 1 287 ? -2.232 -13.329 20.704 1.00 98.25 287 ILE A N 1
ATOM 2251 C CA . ILE A 1 287 ? -2.261 -12.189 21.629 1.00 98.25 287 ILE A CA 1
ATOM 2252 C C . ILE A 1 287 ? -0.988 -11.349 21.489 1.00 98.25 287 ILE A C 1
ATOM 2254 O O . ILE A 1 287 ? -1.082 -10.133 21.369 1.00 98.25 287 ILE A O 1
ATOM 2258 N N . SER A 1 288 ? 0.195 -11.970 21.439 1.00 98.12 288 SER A N 1
ATOM 2259 C CA . SER A 1 288 ? 1.463 -11.246 21.283 1.00 98.12 288 SER A CA 1
ATOM 2260 C C . SER A 1 288 ? 1.543 -10.458 19.967 1.00 98.12 288 SER A C 1
ATOM 2262 O O . SER A 1 288 ? 1.941 -9.293 19.988 1.00 98.12 288 SER A O 1
ATOM 2264 N N . GLN A 1 289 ? 1.133 -11.055 18.843 1.00 98.06 289 GLN A N 1
ATOM 2265 C CA . GLN A 1 289 ? 1.112 -10.389 17.533 1.00 98.06 289 GLN A CA 1
ATOM 2266 C C . GLN A 1 289 ? 0.091 -9.244 17.501 1.00 98.06 289 GLN A C 1
ATOM 2268 O O . GLN A 1 289 ? 0.393 -8.146 17.034 1.00 98.06 289 GLN A O 1
ATOM 2273 N N . THR A 1 290 ? -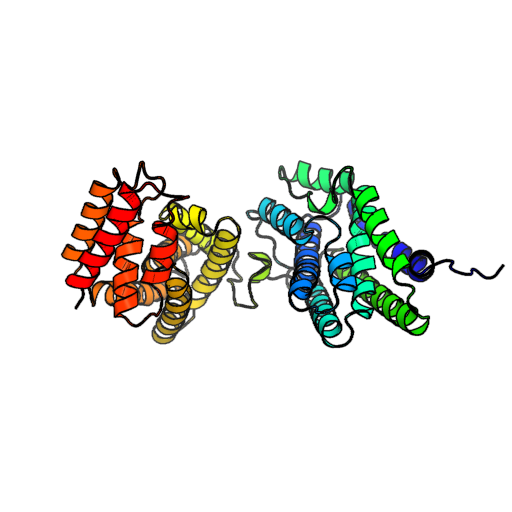1.092 -9.470 18.077 1.00 97.50 290 THR A N 1
ATOM 2274 C CA . THR A 1 290 ? -2.154 -8.460 18.181 1.00 97.50 290 THR A CA 1
ATOM 2275 C C . THR A 1 290 ? -1.739 -7.301 19.090 1.00 97.50 290 THR A C 1
ATOM 2277 O O . THR A 1 290 ? -1.997 -6.144 18.770 1.00 97.50 290 THR A O 1
ATOM 2280 N N . ALA A 1 291 ? -1.055 -7.581 20.202 1.00 97.81 291 ALA A N 1
ATOM 2281 C CA . ALA A 1 291 ? -0.533 -6.566 21.112 1.00 97.81 291 ALA A CA 1
ATOM 2282 C C . ALA A 1 291 ? 0.523 -5.684 20.432 1.00 97.81 291 ALA A C 1
ATOM 2284 O O . ALA A 1 291 ? 0.476 -4.459 20.564 1.00 97.81 291 ALA A O 1
ATOM 2285 N N . TRP A 1 292 ? 1.442 -6.297 19.678 1.00 97.88 292 TRP A N 1
ATOM 2286 C CA . TRP A 1 292 ? 2.445 -5.573 18.901 1.00 97.88 292 TRP A CA 1
ATOM 2287 C C . TRP A 1 292 ? 1.796 -4.659 17.855 1.00 97.88 292 TRP A C 1
ATOM 2289 O O . TRP A 1 292 ? 2.047 -3.451 17.878 1.00 97.88 292 TRP A O 1
ATOM 2299 N N . LEU A 1 293 ? 0.920 -5.201 16.997 1.00 97.50 293 LEU A N 1
ATOM 2300 C CA . LEU A 1 293 ? 0.244 -4.404 15.971 1.00 97.50 293 LEU A CA 1
ATOM 2301 C C . LEU A 1 293 ? -0.588 -3.290 16.622 1.00 97.50 293 LEU A C 1
ATOM 2303 O O . LEU A 1 293 ? -0.474 -2.129 16.241 1.00 97.50 293 LEU A O 1
ATOM 2307 N N . GLY A 1 294 ? -1.351 -3.618 17.666 1.00 97.69 294 GLY A N 1
ATOM 2308 C CA . GLY A 1 294 ? -2.151 -2.659 18.421 1.00 97.69 294 GLY A CA 1
ATOM 2309 C C . GLY A 1 294 ? -1.330 -1.495 18.985 1.00 97.69 294 GLY A C 1
ATOM 2310 O O . GLY A 1 294 ? -1.767 -0.352 18.897 1.00 97.69 294 GLY A O 1
ATOM 2311 N N . GLY A 1 295 ? -0.122 -1.742 19.502 1.00 97.94 295 GLY A N 1
ATOM 2312 C CA . GLY A 1 295 ? 0.785 -0.682 19.962 1.00 97.94 295 GLY A CA 1
ATOM 2313 C C . GLY A 1 295 ? 1.337 0.191 18.826 1.00 97.94 295 GLY A C 1
ATOM 2314 O O . GLY A 1 295 ? 1.389 1.422 18.939 1.00 97.94 295 GLY A O 1
ATOM 2315 N N . VAL A 1 296 ? 1.714 -0.429 17.702 1.00 96.44 296 VAL A N 1
ATOM 2316 C CA . VAL A 1 296 ? 2.179 0.277 16.494 1.00 96.44 296 VAL A CA 1
ATOM 2317 C C . VAL A 1 296 ? 1.086 1.198 15.941 1.00 96.44 296 VAL A C 1
ATOM 2319 O O . VAL A 1 296 ? 1.372 2.350 15.605 1.00 96.44 296 VAL A O 1
ATOM 2322 N N . LEU A 1 297 ? -0.154 0.714 15.882 1.00 97.31 297 LEU A N 1
ATOM 2323 C CA . LEU A 1 297 ? -1.315 1.446 15.381 1.00 97.31 297 LEU A CA 1
ATOM 2324 C C . LEU A 1 297 ? -1.765 2.551 16.352 1.00 97.31 297 LEU A C 1
ATOM 2326 O O . LEU A 1 297 ? -1.918 3.705 15.944 1.00 97.31 297 LEU A O 1
ATOM 2330 N N . ALA A 1 298 ? -1.878 2.252 17.649 1.00 97.94 298 ALA A N 1
ATOM 2331 C CA . ALA A 1 298 ? -2.342 3.214 18.651 1.00 97.94 298 ALA A CA 1
ATOM 2332 C C . ALA A 1 298 ? -1.407 4.424 18.775 1.00 97.94 298 ALA A C 1
ATOM 2334 O O . ALA A 1 298 ? -1.875 5.561 18.772 1.00 97.94 298 ALA A O 1
ATOM 2335 N N . SER A 1 299 ? -0.085 4.215 18.747 1.00 97.12 299 SER A N 1
ATOM 2336 C CA . SER A 1 299 ? 0.894 5.319 18.721 1.00 97.12 299 SER A CA 1
ATOM 2337 C C . SER A 1 299 ? 0.776 6.227 17.482 1.00 97.12 299 SER A C 1
ATOM 2339 O O . SER A 1 299 ? 1.196 7.384 17.504 1.00 97.12 299 SER A O 1
ATOM 2341 N N . ARG A 1 300 ? 0.157 5.738 16.400 1.00 96.75 300 ARG A N 1
ATOM 2342 C CA . ARG A 1 300 ? -0.109 6.473 15.149 1.00 96.75 300 ARG A CA 1
ATOM 2343 C C . ARG A 1 300 ? -1.545 6.984 15.047 1.00 96.75 300 ARG A C 1
ATOM 2345 O O . ARG A 1 300 ? -1.936 7.490 13.995 1.00 96.75 300 ARG A O 1
ATOM 2352 N N . GLY A 1 301 ? -2.292 6.915 16.147 1.00 96.94 301 GLY A N 1
ATOM 2353 C CA . GLY A 1 301 ? -3.637 7.456 16.256 1.00 96.94 301 GLY A CA 1
ATOM 2354 C C . GLY A 1 301 ? -4.742 6.506 15.806 1.00 96.94 301 GLY A C 1
ATOM 2355 O O . GLY A 1 301 ? -5.834 6.967 15.497 1.00 96.94 301 GLY A O 1
ATOM 2356 N N . MET A 1 302 ? -4.477 5.198 15.792 1.00 97.50 302 MET A N 1
ATOM 2357 C CA . MET A 1 302 ? -5.477 4.144 15.601 1.00 97.50 302 MET A CA 1
ATOM 2358 C C . MET A 1 302 ? -5.602 3.311 16.892 1.00 97.50 302 MET A C 1
ATOM 2360 O O . MET A 1 302 ? -4.923 2.292 17.029 1.00 97.50 302 MET A O 1
ATOM 2364 N N . PRO A 1 303 ? -6.405 3.743 17.883 1.00 97.94 303 PRO A N 1
ATOM 2365 C CA . PRO A 1 303 ? -6.503 3.069 19.178 1.00 97.94 303 PRO A CA 1
ATOM 2366 C C . PRO A 1 303 ? -6.941 1.606 19.054 1.00 97.94 303 PRO A C 1
ATOM 2368 O O . PRO A 1 303 ? -7.677 1.241 18.132 1.00 97.94 303 PRO A O 1
ATOM 2371 N N . ARG A 1 304 ? -6.541 0.772 20.019 1.00 97.88 304 ARG A N 1
ATOM 2372 C CA . ARG A 1 304 ? -6.703 -0.694 19.995 1.00 97.88 304 ARG A CA 1
ATOM 2373 C C . ARG A 1 304 ? -8.152 -1.179 19.869 1.00 97.88 304 ARG A C 1
ATOM 2375 O O . ARG A 1 304 ? -8.356 -2.299 19.409 1.00 97.88 304 ARG A O 1
ATOM 2382 N N . ILE A 1 305 ? -9.152 -0.348 20.189 1.00 97.75 305 ILE A N 1
ATOM 2383 C CA . ILE A 1 305 ? -10.571 -0.647 19.910 1.00 97.75 305 ILE A CA 1
ATOM 2384 C C . ILE A 1 305 ? -10.814 -0.946 18.432 1.00 97.75 305 ILE A C 1
ATOM 2386 O O . ILE A 1 305 ? -11.618 -1.799 18.089 1.00 97.75 305 ILE A O 1
ATOM 2390 N N . THR A 1 306 ? -10.093 -0.286 17.535 1.00 96.75 306 THR A N 1
ATOM 2391 C CA . THR A 1 306 ? -10.278 -0.502 16.101 1.00 96.75 306 THR A CA 1
ATOM 2392 C C . THR A 1 306 ? -9.804 -1.889 15.678 1.00 96.75 306 THR A C 1
ATOM 2394 O O . THR A 1 306 ? -10.484 -2.561 14.909 1.00 96.75 306 THR A O 1
ATOM 2397 N N . LEU A 1 307 ? -8.709 -2.374 16.269 1.00 97.81 307 LEU A N 1
ATOM 2398 C CA . LEU A 1 307 ? -8.227 -3.742 16.092 1.00 97.81 307 LEU A CA 1
ATOM 2399 C C . LEU A 1 307 ? -9.164 -4.770 16.754 1.00 97.81 307 LEU A C 1
ATOM 2401 O O . LEU A 1 307 ? -9.395 -5.835 16.189 1.00 97.81 307 LEU A O 1
ATOM 2405 N N . GLU A 1 308 ? -9.757 -4.434 17.908 1.00 98.38 308 GLU A N 1
ATOM 2406 C CA . GLU A 1 308 ? -10.793 -5.246 18.575 1.00 98.38 308 GLU A CA 1
ATOM 2407 C C . GLU A 1 308 ? -11.989 -5.459 17.633 1.00 98.38 308 GLU A C 1
ATOM 2409 O O . GLU A 1 308 ? -12.413 -6.594 17.418 1.00 98.38 308 GLU A O 1
ATOM 2414 N N . ARG A 1 309 ? -12.493 -4.384 17.013 1.00 98.06 309 ARG A N 1
ATOM 2415 C CA . ARG A 1 309 ? -13.620 -4.432 16.066 1.00 98.06 309 ARG A CA 1
ATOM 2416 C C . ARG A 1 309 ? -13.254 -5.127 14.753 1.00 98.06 309 ARG A C 1
ATOM 2418 O O . ARG A 1 309 ? -14.025 -5.957 14.279 1.00 98.06 309 ARG A O 1
ATOM 2425 N N . GLN A 1 310 ? -12.063 -4.866 14.215 1.00 98.12 310 GLN A N 1
ATOM 2426 C CA . GLN A 1 310 ? -11.538 -5.531 13.019 1.00 98.12 310 GLN A CA 1
ATOM 2427 C C . GLN A 1 310 ? -11.512 -7.057 13.181 1.00 98.12 310 GLN A C 1
ATOM 2429 O O . GLN A 1 310 ? -11.940 -7.775 12.281 1.00 98.12 310 GLN A O 1
ATOM 2434 N N . LEU A 1 311 ? -11.033 -7.560 14.324 1.00 98.62 311 LEU A N 1
ATOM 2435 C CA . LEU A 1 311 ? -10.962 -8.997 14.597 1.00 98.62 311 LEU A CA 1
ATOM 2436 C C . LEU A 1 311 ? -12.348 -9.647 14.729 1.00 98.62 311 LEU A C 1
ATOM 2438 O O . LEU A 1 311 ? -12.509 -10.796 14.320 1.00 98.62 311 LEU A O 1
ATOM 2442 N N . ILE A 1 312 ? -13.345 -8.919 15.247 1.00 98.69 312 ILE A N 1
ATOM 2443 C CA . ILE A 1 312 ? -14.737 -9.392 15.303 1.00 98.69 312 ILE A CA 1
ATOM 2444 C C . ILE A 1 312 ? -15.286 -9.581 13.884 1.00 98.69 312 ILE A C 1
ATOM 2446 O O . ILE A 1 312 ? -15.711 -10.685 13.547 1.00 98.69 312 ILE A O 1
ATOM 2450 N N . TYR A 1 313 ? -15.204 -8.552 13.031 1.00 98.69 313 TYR A N 1
ATOM 2451 C CA . TYR A 1 313 ? -15.654 -8.666 11.638 1.00 98.69 313 TYR A CA 1
ATOM 2452 C C . TYR A 1 313 ? -14.881 -9.732 10.866 1.00 98.69 313 TYR A C 1
ATOM 2454 O O . TYR A 1 313 ? -15.451 -10.444 10.043 1.00 98.69 313 TYR A O 1
ATOM 2462 N N . LEU A 1 314 ? -13.581 -9.864 11.141 1.00 98.69 314 LEU A N 1
ATOM 2463 C CA . LEU A 1 314 ? -12.745 -10.869 10.505 1.00 98.69 314 LEU A CA 1
ATOM 2464 C C . LEU A 1 314 ? -13.209 -12.282 10.855 1.00 98.69 314 LEU A C 1
ATOM 2466 O O . LEU A 1 314 ? -13.356 -13.104 9.956 1.00 98.69 314 LEU A O 1
ATOM 2470 N N . TYR A 1 315 ? -13.476 -12.562 12.132 1.00 98.69 315 TYR A N 1
ATOM 2471 C CA . TYR A 1 315 ? -14.029 -13.849 12.548 1.00 98.69 315 TYR A CA 1
ATOM 2472 C C . TYR A 1 315 ? -15.373 -14.134 11.861 1.00 98.69 315 TYR A C 1
ATOM 2474 O O . TYR A 1 315 ? -15.548 -15.212 11.291 1.00 98.69 315 TYR A O 1
ATOM 2482 N N . GLU A 1 316 ? -16.297 -13.170 11.865 1.00 98.62 316 GLU A N 1
ATOM 2483 C CA . GLU A 1 316 ? -17.627 -13.323 11.261 1.00 98.62 316 GLU A CA 1
ATOM 2484 C C . GLU A 1 316 ? -17.549 -13.627 9.756 1.00 98.62 316 GLU A C 1
ATOM 2486 O O . GLU A 1 316 ? -18.165 -14.586 9.279 1.00 98.62 316 GLU A O 1
ATOM 2491 N N . GLU A 1 317 ? -16.752 -12.863 9.006 1.00 98.75 317 GLU A N 1
ATOM 2492 C CA . GLU A 1 317 ? -16.620 -13.052 7.561 1.00 98.75 317 GLU A CA 1
ATOM 2493 C C . GLU A 1 317 ? -15.813 -14.308 7.203 1.00 98.75 317 GLU A C 1
ATOM 2495 O O . GLU A 1 317 ? -16.147 -14.977 6.223 1.00 98.75 317 GLU A O 1
ATOM 2500 N N . LEU A 1 318 ? -14.809 -14.697 8.000 1.00 98.62 318 LEU A N 1
ATOM 2501 C CA . LEU A 1 318 ? -14.076 -15.952 7.795 1.00 98.62 318 LEU A CA 1
ATOM 2502 C C . LEU A 1 318 ? -14.979 -17.173 8.002 1.00 98.62 318 LEU A C 1
ATOM 2504 O O . LEU A 1 318 ? -15.006 -18.060 7.150 1.00 98.62 318 LEU A O 1
ATOM 2508 N N . VAL A 1 319 ? -15.763 -17.207 9.087 1.00 98.56 319 VAL A N 1
ATOM 2509 C CA . VAL A 1 319 ? -16.710 -18.305 9.360 1.00 98.56 319 VAL A CA 1
ATOM 2510 C C . VAL A 1 319 ? -17.766 -18.404 8.264 1.00 98.56 319 VAL A C 1
ATOM 2512 O O . VAL A 1 319 ? -18.111 -19.501 7.833 1.00 98.56 319 VAL A O 1
ATOM 2515 N N . LYS A 1 320 ? -18.258 -17.267 7.772 1.00 98.38 320 LYS A N 1
ATOM 2516 C CA . LYS A 1 320 ? -19.212 -17.216 6.662 1.00 98.38 320 LYS A CA 1
ATOM 2517 C C . LYS A 1 320 ? -18.608 -17.712 5.345 1.00 98.38 320 LYS A C 1
ATOM 2519 O O . LYS A 1 320 ? -19.293 -18.396 4.588 1.00 98.38 320 LYS A O 1
ATOM 2524 N N . ALA A 1 321 ? -17.351 -17.370 5.057 1.00 97.94 321 ALA A N 1
ATOM 2525 C CA . ALA A 1 321 ? -16.687 -17.726 3.804 1.00 97.94 321 ALA A CA 1
ATOM 2526 C C . ALA A 1 321 ? -16.167 -19.174 3.779 1.00 97.94 321 ALA A C 1
ATOM 2528 O O . ALA A 1 321 ? -16.197 -19.824 2.728 1.00 97.94 321 ALA A O 1
ATOM 2529 N N . VAL A 1 322 ? -15.687 -19.682 4.919 1.00 98.06 322 VAL A N 1
ATOM 2530 C CA . VAL A 1 322 ? -15.108 -21.026 5.062 1.00 98.06 322 VAL A CA 1
ATOM 2531 C C . VAL A 1 322 ? -15.566 -21.675 6.384 1.00 98.06 322 VAL A C 1
ATOM 2533 O O . VAL A 1 322 ? -14.777 -21.808 7.322 1.00 98.06 322 VAL A O 1
ATOM 2536 N N . PRO A 1 323 ? -16.833 -22.127 6.479 1.00 97.50 323 PRO A N 1
ATOM 2537 C CA . PRO A 1 323 ? -17.398 -22.662 7.725 1.00 97.50 323 PRO A CA 1
ATOM 2538 C C . PRO A 1 323 ? -16.606 -23.830 8.328 1.00 97.50 323 PRO A C 1
ATOM 2540 O O . PRO A 1 323 ? -16.483 -23.932 9.547 1.00 97.50 323 PRO A O 1
ATOM 2543 N N . ASP A 1 324 ? -16.000 -24.669 7.485 1.00 97.12 324 ASP A N 1
ATOM 2544 C CA . ASP A 1 324 ? -15.240 -25.855 7.907 1.00 97.12 324 ASP A CA 1
ATOM 2545 C C . ASP A 1 324 ? -14.017 -25.524 8.783 1.00 97.12 324 ASP A C 1
ATOM 2547 O O . ASP A 1 324 ? -13.532 -26.382 9.517 1.00 97.12 324 ASP A O 1
ATOM 2551 N N . LYS A 1 325 ? -13.523 -24.280 8.733 1.00 97.31 325 LYS A N 1
ATOM 2552 C CA . LYS A 1 325 ? -12.382 -23.797 9.527 1.00 97.31 325 LYS A CA 1
ATOM 2553 C C . LYS A 1 325 ? -12.796 -22.980 10.759 1.00 97.31 325 LYS A C 1
ATOM 2555 O O . LYS A 1 325 ? -11.942 -22.397 11.428 1.00 97.31 325 LYS A O 1
ATOM 2560 N N . GLN A 1 326 ? -14.085 -22.952 11.115 1.00 97.19 326 GLN A N 1
ATOM 2561 C CA . GLN A 1 326 ? -14.600 -22.162 12.242 1.00 97.19 326 GLN A CA 1
ATOM 2562 C C . GLN A 1 326 ? -13.840 -22.398 13.559 1.00 97.19 326 GLN A C 1
ATOM 2564 O O . GLN A 1 326 ? -13.594 -21.444 14.298 1.00 97.19 326 GLN A O 1
ATOM 2569 N N . SER A 1 327 ? -13.442 -23.641 13.851 1.00 95.81 327 SER A N 1
ATOM 2570 C CA . SER A 1 327 ? -12.690 -23.978 15.068 1.00 95.81 327 SER A CA 1
ATOM 2571 C C . SER A 1 327 ? -11.285 -23.373 15.117 1.00 95.81 327 SER A C 1
ATOM 2573 O O . SER A 1 327 ? -10.750 -23.146 16.201 1.00 95.81 327 SER A O 1
ATOM 2575 N N . ASP A 1 328 ? -10.665 -23.129 13.962 1.00 95.88 328 ASP A N 1
ATOM 2576 C CA . ASP A 1 328 ? -9.385 -22.426 13.899 1.00 95.88 328 ASP A CA 1
ATOM 2577 C C . ASP A 1 328 ? -9.612 -20.919 14.062 1.00 95.88 328 ASP A C 1
ATOM 2579 O O . ASP A 1 328 ? -8.931 -20.267 14.856 1.00 95.88 328 ASP A O 1
ATOM 2583 N N . TYR A 1 329 ? -10.633 -20.370 13.396 1.00 98.12 329 TYR A N 1
ATOM 2584 C CA . TYR A 1 329 ? -10.961 -18.943 13.472 1.00 98.12 329 TYR A CA 1
ATOM 2585 C C . TYR A 1 329 ? -11.399 -18.493 14.862 1.00 98.12 329 TYR A C 1
ATOM 2587 O O . TYR A 1 329 ? -11.105 -17.363 15.251 1.00 98.12 329 TYR A O 1
ATOM 2595 N N . SER A 1 330 ? -12.043 -19.359 15.651 1.00 96.88 330 SER A N 1
ATOM 2596 C CA . SER A 1 330 ? -12.465 -19.012 17.013 1.00 96.88 330 SER A CA 1
ATOM 2597 C C . SER A 1 330 ? -11.294 -18.619 17.918 1.00 96.88 330 SER A C 1
ATOM 2599 O O . SER A 1 330 ? -11.501 -17.910 18.897 1.00 96.88 330 SER A O 1
ATOM 2601 N N . ARG A 1 331 ? -10.053 -19.002 17.579 1.00 96.25 331 ARG A N 1
ATOM 2602 C CA . ARG A 1 331 ? -8.847 -18.573 18.308 1.00 96.25 331 ARG A CA 1
ATOM 2603 C C . ARG A 1 331 ? -8.587 -17.069 18.203 1.00 96.25 331 ARG A C 1
ATOM 2605 O O . ARG A 1 331 ? -7.992 -16.504 19.115 1.00 96.25 331 ARG A O 1
ATOM 2612 N N . LEU A 1 332 ? -9.058 -16.403 17.143 1.00 97.94 332 LEU A N 1
ATOM 2613 C CA . LEU A 1 332 ? -8.974 -14.941 17.019 1.00 97.94 332 LEU A CA 1
ATOM 2614 C C . LEU A 1 332 ? -9.782 -14.234 18.119 1.00 97.94 332 LEU A C 1
ATOM 2616 O O . LEU A 1 332 ? -9.410 -13.145 18.558 1.00 97.94 332 LEU A O 1
ATOM 2620 N N . MET A 1 333 ? -10.838 -14.877 18.629 1.00 98.25 333 MET A N 1
ATOM 2621 C CA . MET A 1 333 ? -11.669 -14.316 19.695 1.00 98.25 333 MET A CA 1
ATOM 2622 C C . MET A 1 333 ? -10.933 -14.217 21.036 1.00 98.25 333 MET A C 1
ATOM 2624 O O . MET A 1 333 ? -11.283 -13.365 21.849 1.00 98.25 333 MET A O 1
ATOM 2628 N N . GLU A 1 334 ? -9.870 -14.998 21.252 1.00 97.50 334 GLU A N 1
ATOM 2629 C CA . GLU A 1 334 ? -8.997 -14.848 22.426 1.00 97.50 334 GLU A CA 1
ATOM 2630 C C . GLU A 1 334 ? -8.299 -13.480 22.428 1.00 97.50 334 GLU A C 1
ATOM 2632 O O . GLU A 1 334 ? -8.218 -12.807 23.457 1.00 97.50 334 GLU A O 1
ATOM 2637 N N . ALA A 1 335 ? -7.853 -13.018 21.256 1.00 98.00 335 ALA A N 1
ATOM 2638 C CA . ALA A 1 335 ? -7.259 -11.694 21.112 1.00 98.00 335 ALA A CA 1
ATOM 2639 C C . ALA A 1 335 ? -8.300 -10.573 21.241 1.00 98.00 335 ALA A C 1
ATOM 2641 O O . ALA A 1 335 ? -8.002 -9.547 21.850 1.00 98.00 335 ALA A O 1
ATOM 2642 N N . VAL A 1 336 ? -9.534 -10.780 20.760 1.00 98.56 336 VAL A N 1
ATOM 2643 C CA . VAL A 1 336 ? -10.657 -9.848 20.988 1.00 98.56 336 VAL A CA 1
ATOM 2644 C C . VAL A 1 336 ? -10.935 -9.688 22.484 1.00 98.56 336 VAL A C 1
ATOM 2646 O O . VAL A 1 336 ? -11.028 -8.565 22.980 1.00 98.56 336 VAL A O 1
ATOM 2649 N N . LEU A 1 337 ? -11.037 -10.799 23.221 1.00 98.44 337 LEU A N 1
ATOM 2650 C CA . LEU A 1 337 ? -11.257 -10.777 24.668 1.00 98.44 337 LEU A CA 1
ATOM 2651 C C . LEU A 1 337 ? -10.102 -10.090 25.399 1.00 98.44 337 LEU A C 1
ATOM 2653 O O . LEU A 1 337 ? -10.344 -9.278 26.293 1.00 98.44 337 LEU A O 1
ATOM 2657 N N . TRP A 1 338 ? -8.860 -10.368 25.000 1.00 98.19 338 TRP A N 1
ATOM 2658 C CA . TRP A 1 338 ? -7.691 -9.696 25.557 1.00 98.19 338 TRP A CA 1
ATOM 2659 C C . TRP A 1 338 ? -7.731 -8.180 25.313 1.00 98.19 338 TRP A C 1
ATOM 2661 O O . TRP A 1 338 ? -7.638 -7.423 26.276 1.00 98.19 338 TRP A O 1
ATOM 2671 N N . LEU A 1 339 ? -7.951 -7.727 24.072 1.00 98.25 339 LEU A N 1
ATOM 2672 C CA . LEU A 1 339 ? -8.041 -6.299 23.729 1.00 98.25 339 LEU A CA 1
ATOM 2673 C C . LEU A 1 339 ? -9.139 -5.586 24.524 1.00 98.25 339 LEU A C 1
ATOM 2675 O O . LEU A 1 339 ? -8.901 -4.518 25.092 1.00 98.25 339 LEU A O 1
ATOM 2679 N N . LYS A 1 340 ? -10.316 -6.211 24.629 1.00 98.25 340 LYS A N 1
ATOM 2680 C CA . LYS A 1 340 ? -11.432 -5.684 25.413 1.00 98.25 340 LYS A CA 1
ATOM 2681 C C . LYS A 1 340 ? -11.064 -5.542 26.890 1.00 98.25 340 LYS A C 1
ATOM 2683 O O . LYS A 1 340 ? -11.341 -4.506 27.494 1.00 98.25 340 LYS A O 1
ATOM 2688 N N . ASN A 1 341 ? -10.423 -6.557 27.468 1.00 98.12 341 ASN A N 1
ATOM 2689 C CA . ASN A 1 341 ? -9.978 -6.526 28.860 1.00 98.12 341 ASN A CA 1
ATOM 2690 C C . ASN A 1 341 ? -8.903 -5.458 29.094 1.00 98.12 341 ASN A C 1
ATOM 2692 O O . ASN A 1 341 ? -8.949 -4.773 30.109 1.00 98.12 341 ASN A O 1
ATOM 2696 N N . GLU A 1 342 ? -7.966 -5.278 28.162 1.00 96.44 342 GLU A N 1
ATOM 2697 C CA . GLU A 1 342 ? -6.965 -4.208 28.225 1.00 96.44 342 GLU A CA 1
ATOM 2698 C C . GLU A 1 342 ? -7.611 -2.819 28.186 1.00 96.44 342 GLU A C 1
ATOM 2700 O O . GLU A 1 342 ? -7.280 -1.958 28.998 1.00 96.44 342 GLU A O 1
ATOM 2705 N N . ARG A 1 343 ? -8.569 -2.604 27.278 1.00 96.38 343 ARG A N 1
ATOM 2706 C CA . ARG A 1 343 ? -9.284 -1.328 27.145 1.00 96.38 343 ARG A CA 1
ATOM 2707 C C . ARG A 1 343 ? -10.087 -0.983 28.398 1.00 96.38 343 ARG A C 1
ATOM 2709 O O . ARG A 1 343 ? -10.080 0.170 28.829 1.00 96.38 343 ARG A O 1
ATOM 2716 N N . LEU A 1 344 ? -10.766 -1.976 28.974 1.00 97.44 344 LEU A N 1
ATOM 2717 C CA . LEU A 1 344 ? -11.629 -1.814 30.147 1.00 97.44 344 LEU A CA 1
ATOM 2718 C C . LEU A 1 344 ? -10.885 -1.922 31.486 1.00 97.44 344 LEU A C 1
ATOM 2720 O O . LEU A 1 344 ? -11.492 -1.720 32.536 1.00 97.44 344 LEU A O 1
ATOM 2724 N N . ARG A 1 345 ? -9.578 -2.224 31.475 1.00 96.88 345 ARG A N 1
ATOM 2725 C CA . ARG A 1 345 ? -8.760 -2.309 32.694 1.00 96.88 345 ARG A CA 1
ATOM 2726 C C . ARG A 1 345 ? -8.697 -0.976 33.436 1.00 96.88 345 ARG A C 1
ATOM 2728 O O . ARG A 1 345 ? -8.721 -0.971 34.660 1.00 96.88 345 ARG A O 1
ATOM 2735 N N . HIS A 1 346 ? -8.596 0.122 32.689 1.00 96.00 346 HIS A N 1
ATOM 2736 C CA . HIS A 1 346 ? -8.351 1.455 33.243 1.00 96.00 346 HIS A CA 1
ATOM 2737 C C . HIS A 1 346 ? -9.622 2.295 33.374 1.00 96.00 346 HIS A C 1
ATOM 2739 O O . HIS A 1 346 ? -9.709 3.142 34.256 1.00 96.00 346 HIS A O 1
ATOM 2745 N N . ILE A 1 347 ? -10.620 2.063 32.518 1.00 97.69 347 ILE A N 1
ATOM 2746 C CA . ILE A 1 347 ? -11.909 2.763 32.535 1.00 97.69 347 ILE A CA 1
ATOM 2747 C C . ILE A 1 347 ? -13.007 1.698 32.487 1.00 97.69 347 ILE A C 1
ATOM 2749 O O . ILE A 1 347 ? -13.051 0.899 31.551 1.00 97.69 347 ILE A O 1
ATOM 2753 N N . SER A 1 348 ? -13.891 1.679 33.489 1.00 97.00 348 SER A N 1
ATOM 2754 C CA . SER A 1 348 ? -15.000 0.717 33.549 1.00 97.00 348 SER A CA 1
ATOM 2755 C C . SER A 1 348 ? -15.939 0.872 32.350 1.00 97.00 348 SER A C 1
ATOM 2757 O O . SER A 1 348 ? -16.070 1.962 31.800 1.00 97.00 348 SER A O 1
ATOM 2759 N N . ALA A 1 349 ? -16.635 -0.201 31.963 1.00 97.19 349 ALA A N 1
ATOM 2760 C CA . ALA A 1 349 ? -17.543 -0.170 30.812 1.00 97.19 349 ALA A CA 1
ATOM 2761 C C . ALA A 1 349 ? -18.628 0.919 30.932 1.00 97.19 349 ALA A C 1
ATOM 2763 O O . ALA A 1 349 ? -18.856 1.660 29.985 1.00 97.19 349 ALA A O 1
ATOM 2764 N N . GLU A 1 350 ? -19.232 1.074 32.114 1.00 97.75 350 GLU A N 1
ATOM 2765 C CA . GLU A 1 350 ? -20.261 2.092 32.368 1.00 97.75 350 GLU A CA 1
ATOM 2766 C C . GLU A 1 350 ? -19.726 3.521 32.195 1.00 97.75 350 GLU A C 1
ATOM 2768 O O . GLU A 1 350 ? -20.338 4.350 31.516 1.00 97.75 350 GLU A O 1
ATOM 2773 N N . THR A 1 351 ? -18.551 3.810 32.762 1.00 97.94 351 THR A N 1
ATOM 2774 C CA . THR A 1 351 ? -17.902 5.118 32.617 1.00 97.94 351 THR A CA 1
ATOM 2775 C C . THR A 1 351 ? -17.468 5.353 31.174 1.00 97.94 351 THR A C 1
ATOM 2777 O O . THR A 1 351 ? -17.648 6.449 30.646 1.00 97.94 351 THR A O 1
ATOM 2780 N N . PHE A 1 352 ? -16.935 4.322 30.518 1.00 97.94 352 PHE A N 1
ATOM 2781 C CA . PHE A 1 352 ? -16.517 4.365 29.122 1.00 97.94 352 PHE A CA 1
ATOM 2782 C C . PHE A 1 352 ? -17.691 4.759 28.213 1.00 97.94 352 PHE A C 1
ATOM 2784 O O . PHE A 1 352 ? -17.580 5.704 27.428 1.00 97.94 352 PHE A O 1
ATOM 2791 N N . ASP A 1 353 ? -18.830 4.078 28.361 1.00 97.69 353 ASP A N 1
ATOM 2792 C CA . ASP A 1 353 ? -20.040 4.355 27.589 1.00 97.69 353 ASP A CA 1
ATOM 2793 C C . ASP A 1 353 ? -20.583 5.750 27.908 1.00 97.69 353 ASP A C 1
ATOM 2795 O O . ASP A 1 353 ? -20.931 6.496 26.992 1.00 97.69 353 ASP A O 1
ATOM 2799 N N . THR A 1 354 ? -20.600 6.149 29.182 1.00 98.31 354 THR A N 1
ATOM 2800 C CA . THR A 1 354 ? -21.046 7.489 29.601 1.00 98.31 354 THR A CA 1
ATOM 2801 C C . THR A 1 354 ? -20.238 8.594 28.918 1.00 98.31 354 THR A C 1
ATOM 2803 O O . THR A 1 354 ? -20.819 9.532 28.372 1.00 98.31 354 THR A O 1
ATOM 2806 N N . LEU A 1 355 ? -18.908 8.464 28.880 1.00 98.38 355 LEU A N 1
ATOM 2807 C CA . LEU A 1 355 ? -18.021 9.423 28.215 1.00 98.38 355 LEU A CA 1
ATOM 2808 C C . LEU A 1 355 ? -18.265 9.474 26.700 1.00 98.38 355 LEU A C 1
ATOM 2810 O O . LEU A 1 355 ? -18.316 10.560 26.123 1.00 98.38 355 LEU A O 1
ATOM 2814 N N . CYS A 1 356 ? -18.471 8.320 26.057 1.00 97.50 356 CYS A N 1
ATOM 2815 C CA . CYS A 1 356 ? -18.773 8.263 24.626 1.00 97.50 356 CYS A CA 1
ATOM 2816 C C . CYS A 1 356 ? -20.100 8.962 24.286 1.00 97.50 356 CYS A C 1
ATOM 2818 O O . CYS A 1 356 ? -20.157 9.734 23.327 1.00 97.50 356 CYS A O 1
ATOM 2820 N N . HIS A 1 357 ? -21.154 8.733 25.076 1.00 96.38 357 HIS A N 1
ATOM 2821 C CA . HIS A 1 357 ? -22.453 9.386 24.881 1.00 96.38 357 HIS A CA 1
ATOM 2822 C C . HIS A 1 357 ? -22.390 10.891 25.160 1.00 96.38 357 HIS A C 1
ATOM 2824 O O . HIS A 1 357 ? -22.993 11.675 24.425 1.00 96.38 357 HIS A O 1
ATOM 2830 N N . ALA A 1 358 ? -21.641 11.306 26.187 1.00 97.12 358 ALA A N 1
ATOM 2831 C CA . ALA A 1 358 ? -21.429 12.716 26.491 1.00 97.12 358 ALA A CA 1
ATOM 2832 C C . ALA A 1 358 ? -20.712 13.434 25.338 1.00 97.12 358 ALA A C 1
ATOM 2834 O O . ALA A 1 358 ? -21.162 14.498 24.914 1.00 97.12 358 ALA A O 1
ATOM 2835 N N . PHE A 1 359 ? -19.655 12.832 24.780 1.00 97.62 359 PHE A N 1
ATOM 2836 C CA . PHE A 1 359 ? -18.958 13.381 23.616 1.00 97.62 359 PHE A CA 1
ATOM 2837 C C . PHE A 1 359 ? -19.895 13.528 22.413 1.00 97.62 359 PHE A C 1
ATOM 2839 O O . PHE A 1 359 ? -20.023 14.632 21.884 1.00 97.62 359 PHE A O 1
ATOM 2846 N N . ALA A 1 360 ? -20.655 12.479 22.079 1.00 95.31 360 ALA A N 1
ATOM 2847 C CA . ALA A 1 360 ? -21.634 12.531 20.997 1.00 95.31 360 ALA A CA 1
ATOM 2848 C C . ALA A 1 360 ? -22.681 13.641 21.206 1.00 95.31 360 ALA A C 1
ATOM 2850 O O . ALA A 1 360 ? -23.034 14.342 20.262 1.00 95.31 360 ALA A O 1
ATOM 2851 N N . ALA A 1 361 ? -23.162 13.860 22.433 1.00 94.56 361 ALA A N 1
ATOM 2852 C CA . ALA A 1 361 ? -24.096 14.948 22.727 1.00 94.56 361 ALA A CA 1
ATOM 2853 C C . ALA A 1 361 ? -23.461 16.341 22.540 1.00 94.56 361 ALA A C 1
ATOM 2855 O O . ALA A 1 361 ? -24.112 17.255 22.032 1.00 94.56 361 ALA A O 1
ATOM 2856 N N . MET A 1 362 ? -22.186 16.506 22.905 1.00 94.19 362 MET A N 1
ATOM 2857 C CA . MET A 1 362 ? -21.448 17.764 22.738 1.00 94.19 362 MET A CA 1
ATOM 2858 C C . MET A 1 362 ? -21.112 18.077 21.276 1.00 94.19 362 MET A C 1
ATOM 2860 O O . MET A 1 362 ? -20.948 19.243 20.926 1.00 94.19 362 MET A O 1
ATOM 2864 N N . THR A 1 363 ? -21.019 17.070 20.411 1.00 93.06 363 THR A N 1
ATOM 2865 C CA . THR A 1 363 ? -20.615 17.211 19.004 1.00 93.06 363 THR A CA 1
ATOM 2866 C C . THR A 1 363 ? -21.788 17.129 18.027 1.00 93.06 363 THR A C 1
ATOM 2868 O O . THR A 1 363 ? -21.582 16.842 16.849 1.00 93.06 363 THR A O 1
ATOM 2871 N N . ASP A 1 364 ? -23.024 17.367 18.475 1.00 86.19 364 ASP A N 1
ATOM 2872 C CA . ASP A 1 364 ? -24.234 17.239 17.645 1.00 86.19 364 ASP A CA 1
ATOM 2873 C C . ASP A 1 364 ? -24.338 15.842 16.981 1.00 86.19 364 ASP A C 1
ATOM 2875 O O . ASP A 1 364 ? -24.610 15.691 15.787 1.00 86.19 364 ASP A O 1
ATOM 2879 N N . GLY A 1 365 ? -24.069 14.806 17.783 1.00 67.31 365 GLY A N 1
ATOM 2880 C CA . GLY A 1 365 ? -24.182 13.384 17.459 1.00 67.31 365 GLY A CA 1
ATOM 2881 C C . GLY A 1 365 ? -22.962 12.763 16.776 1.00 67.31 365 GLY A C 1
ATOM 2882 O O . GLY A 1 365 ? -23.139 11.820 16.014 1.00 67.31 365 GLY A O 1
ATOM 2883 N N . GLU A 1 366 ? -21.746 13.282 16.972 1.00 69.88 366 GLU A N 1
ATOM 2884 C CA . GLU A 1 366 ? -20.626 13.086 16.032 1.00 69.88 366 GLU A CA 1
ATOM 2885 C C . GLU A 1 366 ? -20.951 13.675 14.650 1.00 69.88 366 GLU A C 1
ATOM 2887 O O . GLU A 1 366 ? -20.824 13.052 13.588 1.00 69.88 366 GLU A O 1
ATOM 2892 N N . SER A 1 367 ? -21.451 14.913 14.744 1.00 71.50 367 SER A N 1
ATOM 2893 C CA . SER A 1 367 ? -21.765 15.925 13.731 1.00 71.50 367 SER A CA 1
ATOM 2894 C C . SER A 1 367 ? -22.316 15.379 12.415 1.00 71.50 367 SER A C 1
ATOM 2896 O O . SER A 1 367 ? -21.753 15.562 11.325 1.00 71.50 367 SER A O 1
ATOM 2898 N N . GLY A 1 368 ? -23.480 14.741 12.556 1.00 76.00 368 GLY A N 1
ATOM 2899 C CA . GLY A 1 368 ? -24.286 14.179 11.474 1.00 76.00 368 GLY A CA 1
ATOM 2900 C C . GLY A 1 368 ? -23.876 12.768 11.044 1.00 76.00 368 GLY A C 1
ATOM 2901 O O . GLY A 1 368 ? -24.241 12.349 9.951 1.00 76.00 368 GLY A O 1
ATOM 2902 N N . GLY A 1 369 ? -23.079 12.055 11.848 1.00 85.62 369 GLY A N 1
ATOM 2903 C CA . GLY A 1 369 ? -22.604 10.697 11.555 1.00 85.62 369 GLY A CA 1
ATOM 2904 C C . GLY A 1 369 ? -21.342 10.635 10.690 1.00 85.62 369 GLY A C 1
ATOM 2905 O O . GLY A 1 369 ? -20.758 9.562 10.541 1.00 85.62 369 GLY A O 1
ATOM 2906 N N . ARG A 1 370 ? -20.867 11.779 10.177 1.00 90.25 370 ARG A N 1
ATOM 2907 C CA . ARG A 1 370 ? -19.636 11.882 9.371 1.00 90.25 370 ARG A CA 1
ATOM 2908 C C . ARG A 1 370 ? -18.383 11.450 10.122 1.00 90.25 370 ARG A C 1
ATOM 2910 O O . ARG A 1 370 ? -17.426 11.032 9.491 1.00 90.25 370 ARG A O 1
ATOM 2917 N N . MET A 1 371 ? -18.402 11.553 11.447 1.00 95.31 371 MET A N 1
ATOM 2918 C CA . MET A 1 371 ? -17.310 11.149 12.331 1.00 95.31 371 MET A CA 1
ATOM 2919 C C . MET A 1 371 ? -17.810 10.179 13.408 1.00 95.31 371 MET A C 1
ATOM 2921 O O . MET A 1 371 ? -17.306 10.174 14.533 1.00 95.31 371 MET A O 1
ATOM 2925 N N . LYS A 1 372 ? -18.833 9.368 13.092 1.00 95.06 372 LYS A N 1
ATOM 2926 C CA . LYS A 1 372 ? -19.401 8.406 14.049 1.00 95.06 372 LYS A CA 1
ATOM 2927 C C . LYS A 1 372 ? -18.305 7.521 14.654 1.00 95.06 372 LYS A C 1
ATOM 2929 O O . LYS A 1 372 ? -17.324 7.176 13.998 1.00 95.06 372 LYS A O 1
ATOM 2934 N N . GLY A 1 373 ? -18.475 7.181 15.926 1.00 95.69 373 GLY A N 1
ATOM 2935 C CA . GLY A 1 373 ? -17.511 6.369 16.665 1.00 95.69 373 GLY A CA 1
ATOM 2936 C C . GLY A 1 373 ? -16.282 7.127 17.178 1.00 95.69 373 GLY A C 1
ATOM 2937 O O . GLY A 1 373 ? -15.457 6.524 17.856 1.00 95.69 373 GLY A O 1
ATOM 2938 N N . THR A 1 374 ? -16.153 8.441 16.954 1.00 97.69 374 THR A N 1
ATOM 2939 C CA . THR A 1 374 ? -14.985 9.193 17.455 1.00 97.69 374 THR A CA 1
ATOM 2940 C C . THR A 1 374 ? -14.906 9.216 18.988 1.00 97.69 374 THR A C 1
ATOM 2942 O O . THR A 1 374 ? -13.808 9.149 19.533 1.00 97.69 374 THR A O 1
ATOM 2945 N N . GLY A 1 375 ? -16.036 9.186 19.707 1.00 97.69 375 GLY A N 1
ATOM 2946 C CA . GLY A 1 375 ? -16.031 9.005 21.167 1.00 97.69 375 GLY A CA 1
ATOM 2947 C C . GLY A 1 375 ? -15.323 7.716 21.606 1.00 97.69 375 GLY A C 1
ATOM 2948 O O . GLY A 1 375 ? -14.462 7.756 22.484 1.00 97.69 375 GLY A O 1
ATOM 2949 N N . LEU A 1 376 ? -15.592 6.594 20.920 1.00 97.69 376 LEU A N 1
ATOM 2950 C CA . LEU A 1 376 ? -14.907 5.314 21.155 1.00 97.69 376 LEU A CA 1
ATOM 2951 C C . LEU A 1 376 ? -13.400 5.440 20.906 1.00 97.69 376 LEU A C 1
ATOM 2953 O O . LEU A 1 376 ? -12.613 4.922 21.697 1.00 97.69 376 LEU A O 1
ATOM 2957 N N . ILE A 1 377 ? -12.997 6.138 19.839 1.00 98.50 377 ILE A N 1
ATOM 2958 C CA . ILE A 1 377 ? -11.587 6.397 19.507 1.00 98.50 377 ILE A CA 1
ATOM 2959 C C . ILE A 1 377 ? -10.911 7.195 20.628 1.00 98.50 377 ILE A C 1
ATOM 2961 O O . ILE A 1 377 ? -9.880 6.768 21.143 1.00 98.50 377 ILE A O 1
ATOM 2965 N N . ILE A 1 378 ? -11.500 8.315 21.054 1.00 98.56 378 ILE A N 1
ATOM 2966 C CA . ILE A 1 378 ? -10.914 9.204 22.066 1.00 98.56 378 ILE A CA 1
ATOM 2967 C C . ILE A 1 378 ? -10.753 8.488 23.408 1.00 98.56 378 ILE A C 1
ATOM 2969 O O . ILE A 1 378 ? -9.660 8.478 23.974 1.00 98.56 378 ILE A O 1
ATOM 2973 N N . VAL A 1 379 ? -11.822 7.870 23.916 1.00 98.62 379 VAL A N 1
ATOM 2974 C CA . VAL A 1 379 ? -11.786 7.225 25.237 1.00 98.62 379 VAL A CA 1
ATOM 2975 C C . VAL A 1 379 ? -10.862 6.000 25.208 1.00 98.62 379 VAL A C 1
ATOM 2977 O O . VAL A 1 379 ? -10.087 5.796 26.141 1.00 98.62 379 VAL A O 1
ATOM 2980 N N . SER A 1 380 ? -10.837 5.241 24.103 1.00 98.50 380 SER A N 1
ATOM 2981 C CA . SER A 1 380 ? -9.885 4.130 23.942 1.00 98.50 380 SER A CA 1
ATOM 2982 C C . SER A 1 380 ? -8.435 4.595 23.874 1.00 98.50 380 SER A C 1
ATOM 2984 O O . SER A 1 380 ? -7.570 3.921 24.423 1.00 98.50 380 SER A O 1
ATOM 2986 N N . ALA A 1 381 ? -8.151 5.744 23.250 1.00 98.69 381 ALA A N 1
ATOM 2987 C CA . ALA A 1 381 ? -6.799 6.298 23.213 1.00 98.69 381 ALA A CA 1
ATOM 2988 C C . ALA A 1 381 ? -6.274 6.599 24.627 1.00 98.69 381 ALA A C 1
ATOM 2990 O O . ALA A 1 381 ? -5.090 6.400 24.898 1.00 98.69 381 ALA A O 1
ATOM 2991 N N . VAL A 1 382 ? -7.153 7.026 25.542 1.00 98.69 382 VAL A N 1
ATOM 2992 C CA . VAL A 1 382 ? -6.805 7.229 26.956 1.00 98.69 382 VAL A CA 1
ATOM 2993 C C . VAL A 1 382 ? -6.547 5.896 27.662 1.00 98.69 382 VAL A C 1
ATOM 2995 O O . VAL A 1 382 ? -5.552 5.785 28.379 1.00 98.69 382 VAL A O 1
ATOM 2998 N N . SER A 1 383 ? -7.369 4.866 27.428 1.00 98.25 383 SER A N 1
ATOM 2999 C CA . SER A 1 383 ? -7.078 3.511 27.928 1.00 98.25 383 SER A CA 1
ATOM 3000 C C . SER A 1 383 ? -5.732 2.982 27.415 1.00 98.25 383 SER A C 1
ATOM 3002 O O . SER A 1 383 ? -4.987 2.363 28.170 1.00 98.25 383 SER A O 1
ATOM 3004 N N . ASP A 1 384 ? -5.392 3.247 26.153 1.00 98.50 384 ASP A N 1
ATOM 3005 C CA . ASP A 1 384 ? -4.123 2.841 25.538 1.00 98.50 384 ASP A CA 1
ATOM 3006 C C . ASP A 1 384 ? -2.918 3.585 26.126 1.00 98.50 384 ASP A C 1
ATOM 3008 O O . ASP A 1 384 ? -1.895 2.965 26.419 1.00 98.50 384 ASP A O 1
ATOM 3012 N N . GLU A 1 385 ? -3.047 4.892 26.365 1.00 98.12 385 GLU A N 1
ATOM 3013 C CA . GLU A 1 385 ? -2.032 5.690 27.063 1.00 98.12 385 GLU A CA 1
ATOM 3014 C C . GLU A 1 385 ? -1.783 5.152 28.480 1.00 98.12 385 GLU A C 1
ATOM 3016 O O . GLU A 1 385 ? -0.632 4.994 28.891 1.00 98.12 385 GLU A O 1
ATOM 3021 N N . LYS A 1 386 ? -2.846 4.796 29.210 1.00 97.56 386 LYS A N 1
ATOM 3022 C CA . LYS A 1 386 ? -2.755 4.215 30.561 1.00 97.56 386 LYS A CA 1
ATOM 3023 C C . LYS A 1 386 ? -2.161 2.809 30.571 1.00 97.56 386 LYS A C 1
ATOM 3025 O O . LYS A 1 386 ? -1.444 2.464 31.506 1.00 97.56 386 LYS A O 1
ATOM 3030 N N . ALA A 1 387 ? -2.362 2.052 29.495 1.00 96.38 387 ALA A N 1
ATOM 3031 C CA . ALA A 1 387 ? -1.697 0.774 29.263 1.00 96.38 387 ALA A CA 1
ATOM 3032 C C . ALA A 1 387 ? -0.218 0.919 28.835 1.00 96.38 387 ALA A C 1
ATOM 3034 O O . ALA A 1 387 ? 0.441 -0.082 28.557 1.00 96.38 387 ALA A O 1
ATOM 3035 N N . GLY A 1 388 ? 0.321 2.145 28.781 1.00 96.88 388 GLY A N 1
ATOM 3036 C CA . GLY A 1 388 ? 1.734 2.419 28.510 1.00 96.88 388 GLY A CA 1
ATOM 3037 C C . GLY A 1 388 ? 2.075 2.658 27.038 1.00 96.88 388 GLY A C 1
ATOM 3038 O O . GLY A 1 388 ? 3.257 2.713 26.692 1.00 96.88 388 GLY A O 1
ATOM 3039 N N . ILE A 1 389 ? 1.083 2.816 26.155 1.00 97.56 389 ILE A N 1
ATOM 3040 C CA . ILE A 1 389 ? 1.334 3.109 24.741 1.00 97.56 389 ILE A CA 1
ATOM 3041 C C . ILE A 1 389 ? 1.602 4.607 24.576 1.00 97.56 389 ILE A C 1
ATOM 3043 O O . ILE A 1 389 ? 0.701 5.446 24.638 1.00 97.56 389 ILE A O 1
ATOM 3047 N N . ALA A 1 390 ? 2.867 4.946 24.333 1.00 95.50 390 ALA A N 1
ATOM 3048 C CA . ALA A 1 390 ? 3.289 6.322 24.113 1.00 95.50 390 ALA A CA 1
ATOM 3049 C C . ALA A 1 390 ? 2.575 6.957 22.905 1.00 95.50 390 ALA A C 1
ATOM 3051 O O . ALA A 1 390 ? 2.336 6.312 21.884 1.00 95.50 390 ALA A O 1
ATOM 3052 N N . ALA A 1 391 ? 2.276 8.253 23.026 1.00 96.44 391 ALA A N 1
ATOM 3053 C CA . ALA A 1 391 ? 1.628 9.079 22.005 1.00 96.44 391 ALA A CA 1
ATOM 3054 C C . ALA A 1 391 ? 0.202 8.662 21.584 1.00 96.44 391 ALA A C 1
ATOM 3056 O O . ALA A 1 391 ? -0.346 9.301 20.685 1.00 96.44 391 ALA A O 1
ATOM 3057 N N . ALA A 1 392 ? -0.430 7.679 22.243 1.00 97.50 392 ALA A N 1
ATOM 3058 C CA . ALA A 1 392 ? -1.780 7.223 21.892 1.00 97.50 392 ALA A CA 1
ATOM 3059 C C . ALA A 1 392 ? -2.805 8.374 21.886 1.00 97.50 392 ALA A C 1
ATOM 3061 O O . ALA A 1 392 ? -3.449 8.628 20.868 1.00 97.50 392 ALA A O 1
ATOM 3062 N N . VAL A 1 393 ? -2.894 9.142 22.980 1.00 98.62 393 VAL A N 1
ATOM 3063 C CA . VAL A 1 393 ? -3.782 10.317 23.049 1.00 98.62 393 VAL A CA 1
ATOM 3064 C C . VAL A 1 393 ? -3.267 11.458 22.178 1.00 98.62 393 VAL A C 1
ATOM 3066 O O . VAL A 1 393 ? -4.031 12.002 21.390 1.00 98.62 393 VAL A O 1
ATOM 3069 N N . ALA A 1 394 ? -1.977 11.801 22.265 1.00 98.12 394 ALA A N 1
ATOM 3070 C CA . ALA A 1 394 ? -1.412 12.952 21.551 1.00 98.12 394 ALA A CA 1
ATOM 3071 C C . ALA A 1 394 ? -1.607 12.865 20.023 1.00 98.12 394 ALA A C 1
ATOM 3073 O O . ALA A 1 394 ? -1.903 13.865 19.364 1.00 98.12 394 ALA A O 1
ATOM 3074 N N . SER A 1 395 ? -1.484 11.665 19.449 1.00 97.88 395 SER A N 1
ATOM 3075 C CA . SER A 1 395 ? -1.693 11.436 18.018 1.00 97.88 395 SER A CA 1
ATOM 3076 C C . SER A 1 395 ? -3.161 11.572 17.607 1.00 97.88 395 SER A C 1
ATOM 3078 O O . SER A 1 395 ? -3.454 12.071 16.522 1.00 97.88 395 SER A O 1
ATOM 3080 N N . VAL A 1 396 ? -4.102 11.138 18.448 1.00 98.38 396 VAL A N 1
ATOM 3081 C CA . VAL A 1 396 ? -5.544 11.309 18.206 1.00 98.38 396 VAL A CA 1
ATOM 3082 C C . VAL A 1 396 ? -5.955 12.775 18.384 1.00 98.38 396 VAL A C 1
ATOM 3084 O O . VAL A 1 396 ? -6.595 13.345 17.502 1.00 98.38 396 VAL A O 1
ATOM 3087 N N . GLU A 1 397 ? -5.540 13.397 19.487 1.00 98.44 397 GLU A N 1
ATOM 3088 C CA . GLU A 1 397 ? -5.884 14.769 19.864 1.00 98.44 397 GLU A CA 1
ATOM 3089 C C . GLU A 1 397 ? -5.376 15.790 18.845 1.00 98.44 397 GLU A C 1
ATOM 3091 O O . GLU A 1 397 ? -6.139 16.656 18.418 1.00 98.44 397 GLU A O 1
ATOM 3096 N N . SER A 1 398 ? -4.115 15.682 18.418 1.00 97.88 398 SER A N 1
ATOM 3097 C CA . SER A 1 398 ? -3.525 16.623 17.454 1.00 97.88 398 SER A CA 1
ATOM 3098 C C . SER A 1 398 ? -4.302 16.678 16.140 1.00 97.88 398 SER A C 1
ATOM 3100 O O . SER A 1 398 ? -4.521 17.760 15.604 1.00 97.88 398 SER A O 1
ATOM 3102 N N . TRP A 1 399 ? -4.779 15.533 15.647 1.00 97.94 399 TRP A N 1
ATOM 3103 C CA . TRP A 1 399 ? -5.559 15.484 14.415 1.00 97.94 399 TRP A CA 1
ATOM 3104 C C . TRP A 1 399 ? -7.008 15.950 14.623 1.00 97.94 399 TRP A C 1
ATOM 3106 O O . TRP A 1 399 ? -7.518 16.740 13.830 1.00 97.94 399 TRP A O 1
ATOM 3116 N N . LEU A 1 400 ? -7.660 15.506 15.707 1.00 98.00 400 LEU A N 1
ATOM 3117 C CA . LEU A 1 400 ? -9.061 15.831 16.012 1.00 98.00 400 LEU A CA 1
ATOM 3118 C C . LEU A 1 400 ? -9.282 17.259 16.523 1.00 98.00 400 LEU A C 1
ATOM 3120 O O . LEU A 1 400 ? -10.431 17.686 16.624 1.00 98.00 400 LEU A O 1
ATOM 3124 N N . THR A 1 401 ? -8.219 17.989 16.863 1.00 97.94 401 THR A N 1
ATOM 3125 C CA . THR A 1 401 ? -8.304 19.376 17.344 1.00 97.94 401 THR A CA 1
ATOM 3126 C C . THR A 1 401 ? -7.722 20.404 16.376 1.00 97.94 401 THR A C 1
ATOM 3128 O O . THR A 1 401 ? -7.594 21.577 16.742 1.00 97.94 401 THR A O 1
ATOM 3131 N N . ASP A 1 402 ? -7.408 19.995 15.142 1.00 97.12 402 ASP A N 1
ATOM 3132 C CA . ASP A 1 402 ? -6.999 20.920 14.089 1.00 97.12 402 ASP A CA 1
ATOM 3133 C C . ASP A 1 402 ? -8.172 21.824 13.677 1.00 97.12 402 ASP A C 1
ATOM 3135 O O . ASP A 1 402 ? -9.203 21.363 13.178 1.00 97.12 402 ASP A O 1
ATOM 3139 N N . VAL A 1 403 ? -7.991 23.127 13.891 1.00 95.00 403 VAL A N 1
ATOM 3140 C CA . VAL A 1 403 ? -8.991 24.172 13.638 1.00 95.00 403 VAL A CA 1
ATOM 3141 C C . VAL A 1 403 ? -9.274 24.396 12.153 1.00 95.00 403 VAL A C 1
ATOM 3143 O O . VAL A 1 403 ? -10.303 24.978 11.820 1.00 95.00 403 VAL A O 1
ATOM 3146 N N . GLU A 1 404 ? -8.401 23.926 11.257 1.00 95.88 404 GLU A N 1
ATOM 3147 C CA . GLU A 1 404 ? -8.664 23.933 9.816 1.00 95.88 404 GLU A CA 1
ATOM 3148 C C . GLU A 1 404 ? -9.659 22.834 9.414 1.00 95.88 404 GLU A C 1
ATOM 3150 O O . GLU A 1 404 ? -10.335 22.955 8.393 1.00 95.88 404 GLU A O 1
ATOM 3155 N N . ARG A 1 405 ? -9.782 21.766 10.220 1.00 94.25 405 ARG A N 1
ATOM 3156 C CA . ARG A 1 405 ? -10.668 20.619 9.945 1.00 94.25 405 ARG A CA 1
ATOM 3157 C C . ARG A 1 405 ? -11.959 20.655 10.749 1.00 94.25 405 ARG A C 1
ATOM 3159 O O . ARG A 1 405 ? -13.006 20.248 10.246 1.00 94.25 405 ARG A O 1
ATOM 3166 N N . PHE A 1 406 ? -11.889 21.114 11.996 1.00 95.69 406 PHE A N 1
ATOM 3167 C CA . PHE A 1 406 ? -12.981 20.997 12.955 1.00 95.69 406 PHE A CA 1
ATOM 3168 C C . PHE A 1 406 ? -13.366 22.336 13.583 1.00 95.69 406 PHE A C 1
ATOM 3170 O O . PHE A 1 406 ? -12.553 23.240 13.760 1.00 95.69 406 PHE A O 1
ATOM 3177 N N . SER A 1 407 ? -14.644 22.457 13.952 1.00 95.56 407 SER A N 1
ATOM 3178 C CA . SER A 1 407 ? -15.155 23.654 14.625 1.00 95.56 407 SER A CA 1
ATOM 3179 C C . SER A 1 407 ? -14.555 23.824 16.025 1.00 95.56 407 SER A C 1
ATOM 3181 O O . SER A 1 407 ? -14.198 22.852 16.688 1.00 95.56 407 SER A O 1
ATOM 3183 N N . ALA A 1 408 ? -14.542 25.057 16.540 1.00 96.06 408 ALA A N 1
ATOM 3184 C CA . ALA A 1 408 ? -14.092 25.324 17.908 1.00 96.06 408 ALA A CA 1
ATOM 3185 C C . ALA A 1 408 ? -14.864 24.500 18.960 1.00 96.06 408 ALA A C 1
ATOM 3187 O O . ALA A 1 408 ? -14.260 23.986 19.898 1.00 96.06 408 ALA A O 1
ATOM 3188 N N . LYS A 1 409 ? -16.182 24.320 18.771 1.00 96.00 409 LYS A N 1
ATOM 3189 C CA . LYS A 1 409 ? -17.039 23.490 19.637 1.00 96.00 409 LYS A CA 1
ATOM 3190 C C . LYS A 1 409 ? -16.557 22.034 19.672 1.00 96.00 409 LYS A C 1
ATOM 3192 O O . LYS A 1 409 ? -16.429 21.464 20.751 1.00 96.00 409 LYS A O 1
ATOM 3197 N N . TRP A 1 410 ? -16.236 21.465 18.508 1.00 97.44 410 TRP A N 1
ATOM 3198 C CA . TRP A 1 410 ? -15.683 20.114 18.393 1.00 97.44 410 TRP A CA 1
ATOM 3199 C C . TRP A 1 410 ? -14.336 19.990 19.108 1.00 97.44 410 TRP A C 1
ATOM 3201 O O . TRP A 1 410 ? -14.162 19.111 19.948 1.00 97.44 410 TRP A O 1
ATOM 3211 N N . CYS A 1 411 ? -13.396 20.899 18.830 1.00 97.88 411 CYS A N 1
ATOM 3212 C CA . CYS A 1 411 ? -12.069 20.854 19.443 1.00 97.88 411 CYS A CA 1
ATOM 3213 C C . CYS A 1 411 ? -12.137 20.954 20.976 1.00 97.88 411 CYS A C 1
ATOM 3215 O O . CYS A 1 411 ? -11.366 20.289 21.668 1.00 97.88 411 CYS A O 1
ATOM 3217 N N . THR A 1 412 ? -13.064 21.753 21.516 1.00 97.88 412 THR A N 1
ATOM 3218 C CA . THR A 1 412 ? -13.331 21.814 22.961 1.00 97.88 412 THR A CA 1
ATOM 3219 C C . THR A 1 412 ? -13.870 20.485 23.486 1.00 97.88 412 THR A C 1
ATOM 3221 O O . THR A 1 412 ? -13.305 19.950 24.437 1.00 97.88 412 THR A O 1
ATOM 3224 N N . ALA A 1 413 ? -14.878 19.899 22.830 1.00 98.25 413 ALA A N 1
ATOM 3225 C CA . ALA A 1 413 ? -15.453 18.614 23.234 1.00 98.25 413 ALA A CA 1
ATOM 3226 C C . ALA A 1 413 ? -14.407 17.483 23.268 1.00 98.25 413 ALA A C 1
ATOM 3228 O O . ALA A 1 413 ? -14.413 16.663 24.188 1.00 98.25 413 ALA A O 1
ATOM 3229 N N . VAL A 1 414 ? -13.473 17.459 22.305 1.00 98.56 414 VAL A N 1
ATOM 3230 C CA . VAL A 1 414 ? -12.371 16.480 22.268 1.00 98.56 414 VAL A CA 1
ATOM 3231 C C . VAL A 1 414 ? -11.488 16.623 23.508 1.00 98.56 414 VAL A C 1
ATOM 3233 O O . VAL A 1 414 ? -11.256 15.644 24.217 1.00 98.56 414 VAL A O 1
ATOM 3236 N N . ARG A 1 415 ? -11.029 17.845 23.808 1.00 98.62 415 ARG A N 1
ATOM 3237 C CA . ARG A 1 415 ? -10.149 18.117 24.958 1.00 98.62 415 ARG A CA 1
ATOM 3238 C C . ARG A 1 415 ? -10.835 17.830 26.289 1.00 98.62 415 ARG A C 1
ATOM 3240 O O . ARG A 1 415 ? -10.221 17.237 27.173 1.00 98.62 415 ARG A O 1
ATOM 3247 N N . GLU A 1 416 ? -12.103 18.210 26.424 1.00 98.50 416 GLU A N 1
ATOM 3248 C CA . GLU A 1 416 ? -12.896 17.936 27.625 1.00 98.50 416 GLU A CA 1
ATOM 3249 C C . GLU A 1 416 ? -13.087 16.434 27.842 1.00 98.50 416 GLU A C 1
ATOM 3251 O O . GLU A 1 416 ? -12.869 15.946 28.950 1.00 98.50 416 GLU A O 1
ATOM 3256 N N . THR A 1 417 ? -13.400 15.681 26.785 1.00 98.75 417 THR A N 1
ATOM 3257 C CA . THR A 1 417 ? -13.567 14.221 26.866 1.00 98.75 417 THR A CA 1
ATOM 3258 C C . THR A 1 417 ? -12.262 13.533 27.254 1.00 98.75 417 THR A C 1
ATOM 3260 O O . THR A 1 417 ? -12.265 12.669 28.128 1.00 98.75 417 THR A O 1
ATOM 3263 N N . ILE A 1 418 ? -11.129 13.947 26.674 1.00 98.75 418 ILE A N 1
ATOM 3264 C CA . ILE A 1 418 ? -9.801 13.444 27.058 1.00 98.75 418 ILE A CA 1
ATOM 3265 C C . ILE A 1 418 ? -9.516 13.738 28.535 1.00 98.75 418 ILE A C 1
ATOM 3267 O O . ILE A 1 418 ? -9.063 12.854 29.263 1.00 98.75 418 ILE A O 1
ATOM 3271 N N . ALA A 1 419 ? -9.776 14.966 28.993 1.00 98.56 419 ALA A N 1
ATOM 3272 C CA . ALA A 1 419 ? -9.534 15.364 30.376 1.00 98.56 419 ALA A CA 1
ATOM 3273 C C . ALA A 1 419 ? -10.397 14.563 31.366 1.00 98.56 419 ALA A C 1
ATOM 3275 O O . ALA A 1 419 ? -9.882 14.088 32.380 1.00 98.56 419 ALA A O 1
ATOM 3276 N N . GLN A 1 420 ? -11.680 14.364 31.052 1.00 98.44 420 GLN A N 1
ATOM 3277 C CA . GLN A 1 420 ? -12.595 13.553 31.857 1.00 98.44 420 GLN A CA 1
ATOM 3278 C C . GLN A 1 420 ? -12.188 12.077 31.863 1.00 98.44 420 GLN A C 1
ATOM 3280 O O . GLN A 1 420 ? -12.106 11.470 32.925 1.00 98.44 420 GLN A O 1
ATOM 3285 N N . ALA A 1 421 ? -11.856 11.502 30.706 1.00 98.50 421 ALA A N 1
ATOM 3286 C CA . ALA A 1 421 ? -11.382 10.124 30.621 1.00 98.50 421 ALA A CA 1
ATOM 3287 C C . ALA A 1 421 ? -10.093 9.913 31.435 1.00 98.50 421 ALA A C 1
ATOM 3289 O O . ALA A 1 421 ? -9.960 8.920 32.145 1.00 98.50 421 ALA A O 1
ATOM 3290 N N . ARG A 1 422 ? -9.151 10.866 31.400 1.00 98.38 422 ARG A N 1
ATOM 3291 C CA . ARG A 1 422 ? -7.910 10.796 32.189 1.00 98.38 422 ARG A CA 1
ATOM 3292 C C . ARG A 1 422 ? -8.146 10.890 33.695 1.00 98.38 422 ARG A C 1
ATOM 3294 O O . ARG A 1 422 ? -7.387 10.267 34.437 1.00 98.38 422 ARG A O 1
ATOM 3301 N N . SER A 1 423 ? -9.144 11.659 34.142 1.00 97.88 423 SER A N 1
ATOM 3302 C CA . SER A 1 423 ? -9.427 11.850 35.572 1.00 97.88 423 SER A CA 1
ATOM 3303 C C . SER A 1 423 ? -10.079 10.629 36.221 1.00 97.88 423 SER A C 1
ATOM 3305 O O . SER A 1 423 ? -9.882 10.403 37.413 1.00 97.88 423 SER A O 1
ATOM 3307 N N . VAL A 1 424 ? -10.810 9.829 35.441 1.00 96.56 424 VAL A N 1
ATOM 3308 C CA . VAL A 1 424 ? -11.468 8.596 35.906 1.00 96.56 424 VAL A CA 1
ATOM 3309 C C . VAL A 1 424 ? -10.650 7.331 35.642 1.00 96.56 424 VAL A C 1
ATOM 3311 O O . VAL A 1 424 ? -10.991 6.275 36.170 1.00 96.56 424 VAL A O 1
ATOM 3314 N N . ALA A 1 425 ? -9.594 7.416 34.827 1.00 94.38 425 ALA A N 1
ATOM 3315 C CA . ALA A 1 425 ? -8.765 6.270 34.478 1.00 94.38 425 ALA A CA 1
ATOM 3316 C C . ALA A 1 425 ? -7.780 5.894 35.597 1.00 94.38 425 ALA A C 1
ATOM 3318 O O . ALA A 1 425 ? -6.869 6.677 35.909 1.00 94.38 425 ALA A O 1
ATOM 3319 N N . VAL A 1 426 ? -7.943 4.681 36.136 1.00 86.69 426 VAL A N 1
ATOM 3320 C CA . VAL A 1 426 ? -7.174 4.123 37.267 1.00 86.69 426 VAL A CA 1
ATOM 3321 C C . VAL A 1 426 ? -5.913 3.402 36.811 1.00 86.69 426 VAL A C 1
ATOM 3323 O O . VAL A 1 426 ? -5.975 2.640 35.816 1.00 86.69 426 VAL A O 1
#

pLDDT: mean 94.2, std 5.72, range [46.69, 98.75]

Sequence (426 aa):
MEYKPQNLMDRLKHETQLLHTRLENLPFFAALANGTLPLASYMNQLRAFATAFGTLEHAKTSLQEPAIRALLEVGESRFTHLLRDLGCFGDKMIPEIIGVKCHADAMAARIRLLGLEDPVALLGYVYVLQGTTLGNRVHLPDIQRICTVEKTGGDEFYTGYGDRTDEFWHVFASLMNSFGWGDETNERILTAAREAFCFLEDIHTALFPLPEADSMMFSATSINPEAGNHAVPSDKRELVAALTAGRLCREEFPYFEARYGDRGNRFTDSDAAWLATLAQLTPPLIISQTAWLGGVLASRGMPRITLERQLIYLYEELVKAVPDKQSDYSRLMEAVLWLKNERLRHISAETFDTLCHAFAAMTDGESGGRMKGTGLIIVSAVSDEKAGIAAAVASVESWLTDVERFSAKWCTAVRETIAQARSVAV

Foldseek 3Di:
DDDDQPFLVSVLCVLCVVLVVLLCPAPLVVCLVVLNQDPLLVLLVLLLLLLQLVLLLVLLVVAPDVLLNVLNPQADRLNVLSLVLLVQCLVVLRFHQQQLVVLSVVNSVVLVVCSPPPSLLNVLLSVQSLCVQVVLQVSLVSVVSVCVVVVTDRSSSSCRRPPCSVVSVVVSVVSNGVVVDDPVSSVSNSVSNVVNSVSSSSNSNCSPPDDDPVSTAHFLSSQAVPDDGADFDRDSLLLVLLLVLLVVLCVQFVVQCVPPNPNSSSVSSSVSRRLSVCLQDALVVNLVVLVVVQLVCLLQLNHSVSVLSSLVSSLVSNCVRPVVCNVSSVSSVSNSVVSVCLQCVFPHPVRLVVLLVQLCVLCVNCVVCSRHCLSVSLLRLLSCVVVVRPNSNVNNLVVQLPVVVDPPSRNVSSVVSNVSSNVRTD

Organism: NCBI:txid392333

Secondary structure (DSSP, 8-state):
-----SSHHHHHHHHTHHHHHHHHTSHHHHHHHTT---HHHHHHHHHHHHHHHHHHHHHGGG---HHHHHHHTSSS-HHHHHHHHHHHTTTT-PPEEHHHHHHHHHHHHHHHHHHHH-TTTTHHHHHHHHHHHHHHHHHHHHHHHHHHHHTS---HHHHTTGGGHHHHHHHHHHHHHHT---HHHHHHHHHHHHHHHHHHHHHHHHHSSPPPGGGEE--HHHH-TT--S----SSHHHHHHHHHHHHHHHHH-THHHHHHHHHHHHHHHHHHHHHHHGGGS-HHHHHHHHHHHHHHHHTTT--HHHHHHHHHHHHHHHHHH-GGGHHHHTTHHHHHHHHHHHHHHHS-HHHHHHHHHHHHHHTHHHHTTTTTTHHHHHHHHHHHHHTT-TTHHHHHHHHHT-TTTS-HHHHHHHHHHHHHHHHH--

Radius of gyration: 25.37 Å; chains: 1; bounding box: 58×51×79 Å

InterPro domains:
  IPR016053 Haem oxygenase-like [PF01126] (7-200)
  IPR016084 Haem oxygenase-like, multi-helical [G3DSA:1.20.910.10] (2-214)
  IPR016084 Haem oxygenase-like, multi-helical [SSF48613] (6-208)